Protein AF-A0A836WMT8-F1 (afdb_monomer_lite)

Structure (mmCIF, N/CA/C/O backbone):
data_AF-A0A836WMT8-F1
#
_entry.id   AF-A0A836WMT8-F1
#
loop_
_atom_site.group_PDB
_atom_site.id
_atom_site.type_symbol
_atom_site.label_atom_id
_atom_site.label_alt_id
_atom_site.label_comp_id
_atom_site.label_asym_id
_atom_site.label_entity_id
_atom_site.label_seq_id
_atom_site.pdbx_PDB_ins_code
_atom_site.Cartn_x
_atom_site.Cartn_y
_atom_site.Cartn_z
_atom_site.occupancy
_atom_site.B_iso_or_equiv
_atom_site.auth_seq_id
_atom_site.auth_comp_id
_atom_site.auth_asym_id
_atom_site.auth_atom_id
_atom_site.pdbx_PDB_model_num
ATOM 1 N N . MET A 1 1 ? -0.111 23.493 7.436 1.00 37.06 1 MET A N 1
ATOM 2 C CA . MET A 1 1 ? -0.762 22.392 6.678 1.00 37.06 1 MET A CA 1
ATOM 3 C C . MET A 1 1 ? -1.965 22.842 5.858 1.00 37.06 1 MET A C 1
ATOM 5 O O . MET A 1 1 ? -1.884 22.712 4.648 1.00 37.06 1 MET A O 1
ATOM 9 N N . ALA A 1 2 ? -3.031 23.404 6.447 1.00 31.42 2 ALA A N 1
ATOM 10 C CA . ALA A 1 2 ? -4.150 23.956 5.665 1.00 31.42 2 ALA A CA 1
ATOM 11 C C . ALA A 1 2 ? -3.690 25.044 4.673 1.00 31.42 2 ALA A C 1
ATOM 13 O O . ALA A 1 2 ? -4.109 25.018 3.530 1.00 31.42 2 ALA A O 1
ATOM 14 N N . ALA A 1 3 ? -2.727 25.893 5.060 1.00 29.42 3 ALA A N 1
ATOM 15 C CA . ALA A 1 3 ? -2.098 26.881 4.174 1.00 29.42 3 ALA A CA 1
ATOM 16 C C . ALA A 1 3 ? -1.191 26.282 3.073 1.00 29.42 3 ALA A C 1
ATOM 18 O O . ALA A 1 3 ? -1.035 26.889 2.026 1.00 29.42 3 ALA A O 1
ATOM 19 N N . VAL A 1 4 ? -0.621 25.083 3.269 1.00 37.94 4 VAL A N 1
ATOM 20 C CA . VAL A 1 4 ? 0.194 24.392 2.241 1.00 37.94 4 VAL A CA 1
ATOM 21 C C . VAL A 1 4 ? -0.711 23.678 1.234 1.00 37.94 4 VAL A C 1
ATOM 23 O O . VAL A 1 4 ? -0.417 23.653 0.048 1.00 37.94 4 VAL A O 1
ATOM 26 N N . ILE A 1 5 ? -1.843 23.141 1.698 1.00 38.12 5 ILE A N 1
ATOM 27 C CA . ILE A 1 5 ? -2.897 22.592 0.835 1.00 38.12 5 ILE A CA 1
ATOM 28 C C . ILE A 1 5 ? -3.632 23.729 0.098 1.00 38.12 5 ILE A C 1
ATOM 30 O O . ILE A 1 5 ? -3.942 23.579 -1.077 1.00 38.12 5 ILE A O 1
ATOM 34 N N . ALA A 1 6 ? -3.850 24.878 0.749 1.00 35.88 6 ALA A N 1
ATOM 35 C CA . ALA A 1 6 ? -4.471 26.058 0.144 1.00 35.88 6 ALA A CA 1
ATOM 36 C C . ALA A 1 6 ? -3.540 26.784 -0.846 1.00 35.88 6 ALA A C 1
ATOM 38 O O . ALA A 1 6 ? -3.982 27.134 -1.931 1.00 35.88 6 ALA A O 1
ATOM 39 N N . GLY A 1 7 ? -2.247 26.932 -0.535 1.00 34.03 7 GLY A N 1
ATOM 40 C CA . GLY A 1 7 ? -1.283 27.648 -1.385 1.00 34.03 7 GLY A CA 1
ATOM 41 C C . GLY A 1 7 ? -0.922 26.945 -2.701 1.00 34.03 7 GLY A C 1
ATOM 42 O O . GLY A 1 7 ? -0.377 27.572 -3.601 1.00 34.03 7 GLY A O 1
ATOM 43 N N . ILE A 1 8 ? -1.249 25.656 -2.859 1.00 43.84 8 ILE A N 1
ATOM 44 C CA . ILE A 1 8 ? -1.149 24.962 -4.158 1.00 43.84 8 ILE A CA 1
ATOM 45 C C . ILE A 1 8 ? -2.301 25.383 -5.091 1.00 43.84 8 ILE A C 1
ATOM 47 O O . ILE A 1 8 ? -2.139 25.358 -6.311 1.00 43.84 8 ILE A O 1
ATOM 51 N N . GLY A 1 9 ? -3.444 25.801 -4.532 1.00 44.69 9 GLY A N 1
ATOM 52 C CA . GLY A 1 9 ? -4.603 26.266 -5.297 1.00 44.69 9 GLY A CA 1
ATOM 53 C C . GLY A 1 9 ? -4.319 27.526 -6.116 1.00 44.69 9 GLY A C 1
ATOM 54 O O . GLY A 1 9 ? -4.795 27.622 -7.242 1.00 44.69 9 GLY A O 1
ATOM 55 N N . ASP A 1 10 ? -3.472 28.424 -5.608 1.00 48.34 10 ASP A N 1
ATOM 56 C CA . ASP A 1 10 ? -3.176 29.715 -6.249 1.00 48.34 10 ASP A CA 1
ATOM 57 C C . ASP A 1 10 ? -2.209 29.610 -7.446 1.00 48.34 10 ASP A C 1
ATOM 59 O O . ASP A 1 10 ? -2.086 30.543 -8.238 1.00 48.34 10 ASP A O 1
ATOM 63 N N . HIS A 1 11 ? -1.532 28.468 -7.616 1.00 53.12 11 HIS A N 1
ATOM 64 C CA . HIS A 1 11 ? -0.545 28.247 -8.685 1.00 53.12 11 HIS A CA 1
ATOM 65 C C . HIS A 1 11 ? -0.919 27.120 -9.660 1.00 53.12 11 HIS A C 1
ATOM 67 O O . HIS A 1 11 ? -0.249 26.929 -10.678 1.00 53.12 11 HIS A O 1
ATOM 73 N N . ALA A 1 12 ? -1.972 26.353 -9.372 1.00 58.66 12 ALA A N 1
ATOM 74 C CA . ALA A 1 12 ? -2.446 25.300 -10.258 1.00 58.66 12 ALA A CA 1
ATOM 75 C C . ALA A 1 12 ? -3.361 25.886 -11.340 1.00 58.66 12 ALA A C 1
ATOM 77 O O . ALA A 1 12 ? -4.301 26.619 -11.044 1.00 58.66 12 ALA A O 1
ATOM 78 N N . SER A 1 13 ? -3.128 25.533 -12.609 1.00 72.69 13 SER A N 1
ATOM 79 C CA . SER A 1 13 ? -4.038 25.973 -13.672 1.00 72.69 13 SER A CA 1
ATOM 80 C C . SER A 1 13 ? -5.471 25.476 -13.393 1.00 72.69 13 SER A C 1
ATOM 82 O O . SER A 1 13 ? -5.641 24.333 -12.947 1.00 72.69 13 SER A O 1
ATOM 84 N N . PRO A 1 14 ? -6.515 26.265 -13.708 1.00 73.31 14 PRO A N 1
ATOM 85 C CA . PRO A 1 14 ? -7.909 25.853 -13.517 1.00 73.31 14 PRO A CA 1
ATOM 86 C C . PRO A 1 14 ? -8.236 24.495 -14.160 1.00 73.31 14 PRO A C 1
ATOM 88 O O . PRO A 1 14 ? -9.007 23.706 -13.616 1.00 73.31 14 PRO A O 1
ATOM 91 N N . SER A 1 15 ? -7.583 24.177 -15.284 1.00 74.31 15 SER A N 1
ATOM 92 C CA . SER A 1 15 ? -7.721 22.892 -15.979 1.00 74.31 15 SER A CA 1
ATOM 93 C C . SER A 1 15 ? -7.219 21.692 -15.160 1.00 74.31 15 SER A C 1
ATOM 95 O O . SER A 1 15 ? -7.835 20.625 -15.179 1.00 74.31 15 SER A O 1
ATOM 97 N N . LEU A 1 16 ? -6.137 21.861 -14.390 1.00 73.88 16 LEU A N 1
ATOM 98 C CA . LEU A 1 16 ? -5.588 20.817 -13.523 1.00 73.88 16 LEU A CA 1
ATOM 99 C C . LEU A 1 16 ? -6.476 20.587 -12.300 1.00 73.88 16 LEU A C 1
ATOM 101 O O . LEU A 1 16 ? -6.709 19.436 -11.933 1.00 73.88 16 LEU A O 1
ATOM 105 N N . LEU A 1 17 ? -7.004 21.660 -11.706 1.00 75.94 17 LEU A N 1
ATOM 106 C CA . LEU A 1 17 ? -7.941 21.577 -10.584 1.00 75.94 17 LEU A CA 1
ATOM 107 C C . LEU A 1 17 ? -9.255 20.907 -11.003 1.00 75.94 17 LEU A C 1
ATOM 109 O O . LEU A 1 17 ? -9.726 19.999 -10.321 1.00 75.94 17 LEU A O 1
ATOM 113 N N . CYS A 1 18 ? -9.799 21.281 -12.165 1.00 78.56 18 CYS A N 1
ATOM 114 C CA . CYS A 1 18 ? -10.992 20.653 -12.730 1.00 78.56 18 CYS A CA 1
ATOM 115 C C . CYS A 1 18 ? -10.777 19.149 -12.966 1.00 78.56 18 CYS A C 1
ATOM 117 O O . CYS A 1 18 ? -11.556 18.325 -12.486 1.00 78.56 18 CYS A O 1
ATOM 119 N N . ARG A 1 19 ? -9.661 18.772 -13.607 1.00 80.94 19 ARG A N 1
ATOM 120 C CA . ARG A 1 19 ? -9.304 17.362 -13.811 1.00 80.94 19 ARG A CA 1
ATOM 121 C C . ARG A 1 19 ? -9.127 16.611 -12.489 1.00 80.94 19 ARG A C 1
ATOM 123 O O . ARG A 1 19 ? -9.528 15.456 -12.389 1.00 80.94 19 ARG A O 1
ATOM 130 N N . HIS A 1 20 ? -8.528 17.240 -11.480 1.00 79.81 20 HIS A N 1
ATOM 131 C CA . HIS A 1 20 ? -8.363 16.639 -10.159 1.00 79.81 20 HIS A CA 1
ATOM 132 C C . HIS A 1 20 ? -9.710 16.372 -9.481 1.00 79.81 20 HIS A C 1
ATOM 134 O O . HIS A 1 20 ? -9.934 15.268 -8.989 1.00 79.81 20 HIS A O 1
ATOM 140 N N . HIS A 1 21 ? -10.616 17.351 -9.495 1.00 81.50 21 HIS A N 1
ATOM 141 C CA . HIS A 1 21 ? -11.962 17.194 -8.946 1.00 81.50 21 HIS A CA 1
ATOM 142 C C . HIS A 1 21 ? -12.730 16.068 -9.636 1.00 81.50 21 HIS A C 1
ATOM 144 O O . HIS A 1 21 ? -13.356 15.264 -8.947 1.00 81.50 21 HIS A O 1
ATOM 150 N N . GLU A 1 22 ? -12.633 15.965 -10.963 1.00 84.00 22 GLU A N 1
ATOM 151 C CA . GLU A 1 22 ? -13.285 14.894 -11.719 1.00 84.00 22 GLU A CA 1
ATOM 152 C C . GLU A 1 22 ? -12.748 13.512 -11.327 1.00 84.00 22 GLU A C 1
ATOM 154 O O . GLU A 1 22 ? -13.520 12.603 -11.027 1.00 84.00 22 GLU A O 1
ATOM 159 N N . LEU A 1 23 ? -11.423 13.364 -11.217 1.00 82.75 23 LEU A N 1
ATOM 160 C CA . LEU A 1 23 ? -10.812 12.117 -10.748 1.00 82.75 23 LEU A CA 1
ATOM 161 C C . LEU A 1 23 ? -11.279 11.756 -9.335 1.00 82.75 23 LEU A C 1
ATOM 163 O O . LEU A 1 23 ? -11.684 10.624 -9.087 1.00 82.75 23 LEU A O 1
ATOM 167 N N . CYS A 1 24 ? -11.283 12.717 -8.411 1.00 84.69 24 CYS A N 1
ATOM 168 C CA . CYS A 1 24 ? -11.744 12.478 -7.049 1.00 84.69 24 CYS A CA 1
ATOM 169 C C . CYS A 1 24 ? -13.239 12.122 -6.984 1.00 84.69 24 CYS A C 1
ATOM 171 O O . CYS A 1 24 ? -13.638 11.302 -6.150 1.00 84.69 24 CYS A O 1
ATOM 173 N N . ARG A 1 25 ? -14.064 12.719 -7.853 1.00 86.81 25 ARG A N 1
ATOM 174 C CA . ARG A 1 25 ? -15.490 12.404 -7.983 1.00 86.81 25 ARG A CA 1
ATOM 175 C C . ARG A 1 25 ? -15.689 10.983 -8.494 1.00 86.81 25 ARG A C 1
ATOM 177 O O . ARG A 1 25 ? -16.442 10.229 -7.881 1.00 86.81 25 ARG A O 1
ATOM 184 N N . GLN A 1 26 ? -14.974 10.595 -9.545 1.00 85.25 26 GLN A N 1
ATOM 185 C CA . GLN A 1 26 ? -15.042 9.240 -10.079 1.00 85.25 26 GLN A CA 1
ATOM 186 C C . GLN A 1 26 ? -14.579 8.208 -9.043 1.00 85.25 26 GLN A C 1
ATOM 188 O O . GLN A 1 26 ? -15.278 7.224 -8.808 1.00 85.25 26 GLN A O 1
ATOM 193 N N . SER A 1 27 ? -13.462 8.459 -8.352 1.00 85.56 27 SER A N 1
ATOM 194 C CA . SER A 1 27 ? -12.982 7.564 -7.295 1.00 85.56 27 SER A CA 1
ATOM 195 C C . SER A 1 27 ? -13.976 7.439 -6.139 1.00 85.56 27 SER A C 1
ATOM 197 O O . SER A 1 27 ? -14.105 6.359 -5.575 1.00 85.56 27 SER A O 1
ATOM 199 N N . LEU A 1 28 ? -14.693 8.515 -5.777 1.00 88.94 28 LEU A N 1
ATOM 200 C CA . LEU A 1 28 ? -15.781 8.444 -4.794 1.00 88.94 28 LEU A CA 1
ATOM 201 C C . LEU A 1 28 ? -16.902 7.518 -5.275 1.00 88.94 28 LEU A C 1
ATOM 203 O O . LEU A 1 28 ? -17.308 6.631 -4.536 1.00 88.94 28 LEU A O 1
ATOM 207 N N . ILE A 1 29 ? -17.403 7.725 -6.495 1.00 89.38 29 ILE A N 1
ATOM 208 C CA . ILE A 1 29 ? -18.503 6.928 -7.060 1.00 89.38 29 ILE A CA 1
ATOM 209 C C . ILE A 1 29 ? -18.128 5.443 -7.075 1.00 89.38 29 ILE A C 1
ATOM 211 O O . ILE A 1 29 ? -18.896 4.612 -6.595 1.00 89.38 29 ILE A O 1
ATOM 215 N N . ASN A 1 30 ? -16.925 5.129 -7.554 1.00 89.19 30 ASN A N 1
ATOM 216 C CA . ASN A 1 30 ? -16.426 3.760 -7.644 1.00 89.19 30 ASN A CA 1
ATOM 217 C C . ASN A 1 30 ? -16.305 3.109 -6.259 1.00 89.19 30 ASN A C 1
ATOM 219 O O . ASN A 1 30 ? -16.765 1.990 -6.053 1.00 89.19 30 ASN A O 1
ATOM 223 N N . GLU A 1 31 ? -15.726 3.819 -5.288 1.00 91.00 31 GLU A N 1
ATOM 224 C CA . GLU A 1 31 ? -15.566 3.324 -3.919 1.00 91.00 31 GLU A CA 1
ATOM 225 C C . GLU A 1 31 ? -16.913 3.075 -3.231 1.00 91.00 31 GLU A C 1
ATOM 227 O O . GLU A 1 31 ? -17.101 2.022 -2.623 1.00 91.00 31 GLU A O 1
ATOM 232 N N . ARG A 1 32 ? -17.881 3.989 -3.384 1.00 92.00 32 ARG A N 1
ATOM 233 C CA . ARG A 1 32 ? -19.244 3.809 -2.857 1.00 92.00 32 ARG A CA 1
ATOM 234 C C . ARG A 1 32 ? -19.935 2.602 -3.484 1.00 92.00 32 ARG A C 1
ATOM 236 O O . ARG A 1 32 ? -20.536 1.815 -2.758 1.00 92.00 32 ARG A O 1
ATOM 243 N N . ALA A 1 33 ? -19.835 2.451 -4.805 1.00 92.25 33 ALA A N 1
ATOM 244 C CA . ALA A 1 33 ? -20.429 1.328 -5.520 1.00 92.25 33 ALA A CA 1
ATOM 245 C C . ALA A 1 33 ? -19.867 -0.004 -5.009 1.00 92.25 33 ALA A C 1
ATOM 247 O O . ALA A 1 33 ? -20.636 -0.885 -4.635 1.00 92.25 33 ALA A O 1
ATOM 248 N N . VAL A 1 34 ? -18.539 -0.124 -4.894 1.00 93.94 34 VAL A N 1
ATOM 249 C CA . VAL A 1 34 ? -17.899 -1.345 -4.383 1.00 93.94 34 VAL A CA 1
ATOM 250 C C . VAL A 1 34 ? -18.306 -1.627 -2.937 1.00 93.94 34 VAL A C 1
ATOM 252 O O . VAL A 1 34 ? -18.662 -2.757 -2.624 1.00 93.94 34 VAL A O 1
ATOM 255 N N . ILE A 1 35 ? -18.312 -0.629 -2.050 1.00 94.31 35 ILE A N 1
ATOM 256 C CA . ILE A 1 35 ? -18.746 -0.847 -0.661 1.00 94.31 35 ILE A CA 1
ATOM 257 C C . ILE A 1 35 ? -20.214 -1.302 -0.612 1.00 94.31 35 ILE A C 1
ATOM 259 O O . ILE A 1 35 ? -20.538 -2.237 0.120 1.00 94.31 35 ILE A O 1
ATOM 263 N N . GLY A 1 36 ? -21.080 -0.695 -1.429 1.00 94.38 36 GLY A N 1
ATOM 264 C CA . GLY A 1 36 ? -22.483 -1.083 -1.561 1.00 94.38 36 GLY A CA 1
ATOM 265 C C . GLY A 1 36 ? -22.665 -2.534 -2.013 1.00 94.38 36 GLY A C 1
ATOM 266 O O . GLY A 1 36 ? -23.487 -3.240 -1.435 1.00 94.38 36 GLY A O 1
ATOM 267 N N . LEU A 1 37 ? -21.859 -3.009 -2.972 1.00 95.25 37 LEU A N 1
ATOM 268 C CA . LEU A 1 37 ? -21.878 -4.409 -3.421 1.00 95.25 37 LEU A CA 1
ATOM 269 C C . LEU A 1 37 ? -21.597 -5.381 -2.269 1.00 95.25 37 LEU A C 1
ATOM 271 O O . LEU A 1 37 ? -22.315 -6.362 -2.083 1.00 95.25 37 LEU A O 1
ATOM 275 N N . PHE A 1 38 ? -20.572 -5.100 -1.464 1.00 96.62 38 PHE A N 1
ATOM 276 C CA . PHE A 1 38 ? -20.224 -5.945 -0.320 1.00 96.62 38 PHE A CA 1
ATOM 277 C C . PHE A 1 38 ? -21.295 -5.911 0.772 1.00 96.62 38 PHE A C 1
ATOM 279 O O . PHE A 1 38 ? -21.609 -6.954 1.348 1.00 96.62 38 PHE A O 1
ATOM 286 N N . ALA A 1 39 ? -21.875 -4.737 1.032 1.00 94.81 39 ALA A N 1
ATOM 287 C CA . ALA A 1 39 ? -22.963 -4.586 1.990 1.00 94.81 39 ALA A CA 1
ATOM 288 C C . ALA A 1 39 ? -24.203 -5.396 1.571 1.00 94.81 39 ALA A C 1
ATOM 290 O O . ALA A 1 39 ? -24.747 -6.137 2.387 1.00 94.81 39 ALA A O 1
ATOM 291 N N . GLN A 1 40 ? -24.603 -5.325 0.296 1.00 95.31 40 GLN A N 1
ATOM 292 C CA . GLN A 1 40 ? -25.728 -6.095 -0.254 1.00 95.31 40 GLN A CA 1
ATOM 293 C C . GLN A 1 40 ? -25.492 -7.608 -0.187 1.00 95.31 40 GLN A C 1
ATOM 295 O O . GLN A 1 40 ? -26.413 -8.365 0.105 1.00 95.31 40 GLN A O 1
ATOM 300 N N . ALA A 1 41 ? -24.251 -8.049 -0.402 1.00 96.50 41 ALA A N 1
ATOM 301 C CA . ALA A 1 41 ? -23.861 -9.451 -0.285 1.00 96.50 41 ALA A CA 1
ATOM 302 C C . ALA A 1 41 ? -23.689 -9.930 1.173 1.00 96.50 41 ALA A C 1
ATOM 304 O O . ALA A 1 41 ? -23.366 -11.096 1.401 1.00 96.50 41 ALA A O 1
ATOM 305 N N . GLY A 1 42 ? -23.852 -9.048 2.167 1.00 95.75 42 GLY A N 1
ATOM 306 C CA . GLY A 1 42 ? -23.642 -9.371 3.580 1.00 95.75 42 GLY A CA 1
ATOM 307 C C . GLY A 1 42 ? -22.187 -9.702 3.931 1.00 95.75 42 GLY A C 1
ATOM 308 O O . GLY A 1 42 ? -21.933 -10.360 4.940 1.00 95.75 42 GLY A O 1
ATOM 309 N N . ILE A 1 43 ? -21.219 -9.273 3.112 1.00 97.06 43 ILE A N 1
ATOM 310 C CA . ILE A 1 43 ? -19.798 -9.551 3.326 1.00 97.06 43 ILE A CA 1
ATOM 311 C C . ILE A 1 43 ? -19.184 -8.413 4.151 1.00 97.06 43 ILE A C 1
ATOM 313 O O . ILE A 1 43 ? -19.067 -7.288 3.659 1.00 97.06 43 ILE A O 1
ATOM 317 N N . PRO A 1 44 ? -18.725 -8.673 5.389 1.00 95.50 44 PRO A N 1
ATOM 318 C CA . PRO A 1 44 ? -18.104 -7.640 6.204 1.00 95.50 44 PRO A CA 1
ATOM 319 C C . PRO A 1 44 ? -16.767 -7.193 5.599 1.00 95.50 44 PRO A C 1
ATOM 321 O O . PRO A 1 44 ? -15.919 -8.018 5.247 1.00 95.50 44 PRO A O 1
ATOM 324 N N . LEU A 1 45 ? -16.540 -5.878 5.562 1.00 96.25 45 LEU A N 1
ATOM 325 C CA . LEU A 1 45 ? -15.271 -5.270 5.153 1.00 96.25 45 LEU A CA 1
ATOM 326 C C . LEU A 1 45 ? -14.809 -4.188 6.135 1.00 96.25 45 LEU A C 1
ATOM 328 O O . LEU A 1 45 ? -15.622 -3.559 6.814 1.00 96.25 45 LEU A O 1
ATOM 332 N N . ILE A 1 46 ? -13.496 -3.962 6.174 1.00 95.94 46 ILE A N 1
ATOM 333 C CA . ILE A 1 46 ? -12.863 -2.753 6.701 1.00 95.94 46 ILE A CA 1
ATOM 334 C C . ILE A 1 46 ? -12.225 -2.009 5.531 1.00 95.94 46 ILE A C 1
ATOM 336 O O . ILE A 1 46 ? -11.356 -2.555 4.853 1.00 95.94 46 ILE A O 1
ATOM 340 N N . LEU A 1 47 ? -12.589 -0.747 5.338 1.00 94.00 47 LEU A N 1
ATOM 341 C CA . LEU A 1 47 ? -11.875 0.156 4.444 1.00 94.00 47 LEU A CA 1
ATOM 342 C C . LEU A 1 47 ? -10.570 0.592 5.130 1.00 94.00 47 LEU A C 1
ATOM 344 O O . LEU A 1 47 ? -10.593 1.252 6.174 1.00 94.00 47 LEU A O 1
ATOM 348 N N . LEU A 1 48 ? -9.425 0.169 4.585 1.00 91.81 48 LEU A N 1
ATOM 349 C CA . LEU A 1 48 ? -8.108 0.399 5.199 1.00 91.81 48 LEU A CA 1
ATOM 350 C C . LEU A 1 48 ? -7.612 1.826 4.971 1.00 91.81 48 LEU A C 1
ATOM 352 O O . LEU A 1 48 ? -7.055 2.453 5.873 1.00 91.81 48 LEU A O 1
ATOM 356 N N . ARG A 1 49 ? -7.799 2.318 3.745 1.00 83.75 49 ARG A N 1
ATOM 357 C CA . ARG A 1 49 ? -7.520 3.682 3.299 1.00 83.75 49 ARG A CA 1
ATOM 358 C C . ARG A 1 49 ? -8.527 3.999 2.208 1.00 83.75 49 ARG A C 1
ATOM 360 O O . ARG A 1 49 ? -8.715 3.191 1.308 1.00 83.75 49 ARG A O 1
ATOM 367 N N . GLY A 1 50 ? -9.172 5.154 2.284 1.00 81.25 50 GLY A N 1
ATOM 368 C CA . GLY A 1 50 ? -10.257 5.435 1.354 1.00 81.25 50 GLY A CA 1
ATOM 369 C C . GLY A 1 50 ? -11.041 6.687 1.694 1.00 81.25 50 GLY A C 1
ATOM 370 O O . GLY A 1 50 ? -10.478 7.660 2.206 1.00 81.25 50 GLY A O 1
ATOM 371 N N . LEU A 1 51 ? -12.340 6.650 1.420 1.00 86.56 51 LEU A N 1
ATOM 372 C CA . LEU A 1 51 ? -13.291 7.733 1.662 1.00 86.56 51 LEU A CA 1
ATOM 373 C C . LEU A 1 51 ? -13.161 8.357 3.051 1.00 86.56 51 LEU A C 1
ATOM 375 O O . LEU A 1 51 ? -13.114 9.580 3.182 1.00 86.56 51 LEU A O 1
ATOM 379 N N . GLU A 1 52 ? -13.049 7.521 4.082 1.00 88.12 52 GLU A N 1
ATOM 380 C CA . GLU A 1 52 ? -12.926 7.973 5.467 1.00 88.12 52 GLU A CA 1
ATOM 381 C C . GLU A 1 52 ? -11.719 8.886 5.685 1.00 88.12 52 GLU A C 1
ATOM 383 O O . GLU A 1 52 ? -11.849 9.914 6.350 1.00 88.12 52 GLU A O 1
ATOM 388 N N . VAL A 1 53 ? -10.579 8.564 5.071 1.00 88.94 53 VAL A N 1
ATOM 389 C CA . VAL A 1 53 ? -9.347 9.349 5.198 1.00 88.94 53 VAL A CA 1
ATOM 390 C C . VAL A 1 53 ? -9.582 10.713 4.567 1.00 88.94 53 VAL A C 1
ATOM 392 O O . VAL A 1 53 ? -9.264 11.744 5.154 1.00 88.94 53 VAL A O 1
ATOM 395 N N . SER A 1 54 ? -10.206 10.734 3.390 1.00 88.31 54 SER A N 1
ATOM 396 C CA . SER A 1 54 ? -10.530 11.974 2.686 1.00 88.31 54 SER A CA 1
ATOM 397 C C . SER A 1 54 ? -11.490 12.852 3.504 1.00 88.31 54 SER A C 1
ATOM 399 O O . SER A 1 54 ? -11.208 14.022 3.759 1.00 88.31 54 SER A O 1
ATOM 401 N N . VAL A 1 55 ? -12.592 12.289 3.998 1.00 88.94 55 VAL A N 1
ATOM 402 C CA . VAL A 1 55 ? -13.597 13.037 4.766 1.00 88.94 55 VAL A CA 1
ATOM 403 C C . VAL A 1 55 ? -13.040 13.508 6.108 1.00 88.94 55 VAL A C 1
ATOM 405 O O . VAL A 1 55 ? -13.133 14.690 6.425 1.00 88.94 55 VAL A O 1
ATOM 408 N N . ARG A 1 56 ? -12.427 12.618 6.896 1.00 87.75 56 ARG A N 1
ATOM 409 C CA . ARG A 1 56 ? -12.048 12.933 8.279 1.00 87.75 56 ARG A CA 1
ATOM 410 C C . ARG A 1 56 ? -10.706 13.654 8.405 1.00 87.75 56 ARG A C 1
ATOM 412 O O . ARG A 1 56 ? -10.566 14.496 9.289 1.00 87.75 56 ARG A O 1
ATOM 419 N N . LEU A 1 57 ? -9.718 13.343 7.559 1.00 88.62 57 LEU A N 1
ATOM 420 C CA . LEU A 1 57 ? -8.400 13.989 7.628 1.00 88.62 57 LEU A CA 1
ATOM 421 C C . LEU A 1 57 ? -8.347 15.277 6.800 1.00 88.62 57 LEU A C 1
ATOM 423 O O . LEU A 1 57 ? -7.852 16.304 7.282 1.00 88.62 57 LEU A O 1
ATOM 427 N N . TYR A 1 58 ? -8.872 15.235 5.572 1.00 88.12 58 TYR A N 1
ATOM 428 C CA . TYR A 1 58 ? -8.813 16.371 4.646 1.00 88.12 58 TYR A CA 1
ATOM 429 C C . TYR A 1 58 ? -10.019 17.306 4.782 1.00 88.12 58 TYR A C 1
ATOM 431 O O . TYR A 1 58 ? -9.895 18.482 4.458 1.00 88.12 58 TYR A O 1
ATOM 439 N N . GLY A 1 59 ? -11.140 16.833 5.336 1.00 86.62 59 GLY A N 1
ATOM 440 C CA . GLY A 1 59 ? -12.355 17.630 5.527 1.00 86.62 59 GLY A CA 1
ATOM 441 C C . GLY A 1 59 ? -13.331 17.565 4.350 1.00 86.62 59 GLY A C 1
ATOM 442 O O . GLY A 1 59 ? -14.254 18.368 4.288 1.00 86.62 59 GLY A O 1
ATOM 443 N N . GLY A 1 60 ? -13.136 16.633 3.408 1.00 87.38 60 GLY A N 1
ATOM 444 C CA . GLY A 1 60 ? -14.027 16.476 2.260 1.00 87.38 60 GLY A CA 1
ATOM 445 C C . GLY A 1 60 ? -13.684 15.288 1.350 1.00 87.38 60 GLY A C 1
ATOM 446 O O . GLY A 1 60 ? -12.524 14.868 1.263 1.00 87.38 60 GLY A O 1
ATOM 447 N N . PRO A 1 61 ? -14.671 14.739 0.620 1.00 86.25 61 PRO A N 1
ATOM 448 C CA . PRO A 1 61 ? -14.487 13.537 -0.199 1.00 86.25 61 PRO A CA 1
ATOM 449 C C . PRO A 1 61 ? -13.677 13.777 -1.487 1.00 86.25 61 PRO A C 1
ATOM 451 O O . PRO A 1 61 ? -13.197 12.814 -2.091 1.00 86.25 61 PRO A O 1
ATOM 454 N N . PHE A 1 62 ? -13.496 15.040 -1.895 1.00 85.12 62 PHE A N 1
ATOM 455 C CA . PHE A 1 62 ? -12.852 15.415 -3.162 1.00 85.12 62 PHE A CA 1
ATOM 456 C C . PHE A 1 62 ? -11.416 15.940 -3.026 1.00 85.12 62 PHE A C 1
ATOM 458 O O . PHE A 1 62 ? -10.788 16.269 -4.025 1.00 85.12 62 PHE A O 1
ATOM 465 N N . LEU A 1 63 ? -10.890 16.014 -1.801 1.00 81.31 63 LEU A N 1
ATOM 466 C CA . LEU A 1 63 ? -9.597 16.649 -1.509 1.00 81.31 63 LEU A CA 1
ATOM 467 C C . LEU A 1 63 ? -8.404 15.687 -1.572 1.00 81.31 63 LEU A C 1
ATOM 469 O O . LEU A 1 63 ? -7.253 16.113 -1.504 1.00 81.31 63 LEU A O 1
ATOM 473 N N . ARG A 1 64 ? -8.669 14.382 -1.669 1.00 83.00 64 ARG A N 1
ATOM 474 C CA . ARG A 1 64 ? -7.648 13.336 -1.718 1.00 83.00 64 ARG A CA 1
ATOM 475 C C . ARG A 1 64 ? -7.970 12.377 -2.853 1.00 83.00 64 ARG A C 1
ATOM 477 O O . ARG A 1 64 ? -8.940 11.624 -2.765 1.00 83.00 64 ARG A O 1
ATOM 484 N N . ASN A 1 65 ? -7.123 12.366 -3.880 1.00 77.88 65 ASN A N 1
ATOM 485 C CA . ASN A 1 65 ? -7.226 11.378 -4.950 1.00 77.88 65 ASN A CA 1
ATOM 486 C C . ASN A 1 65 ? -6.983 9.960 -4.398 1.00 77.88 65 ASN A C 1
ATOM 488 O O . ASN A 1 65 ? -6.107 9.750 -3.554 1.00 77.88 65 ASN A O 1
ATOM 492 N N . ARG A 1 66 ? -7.764 8.993 -4.881 1.00 79.06 66 ARG A N 1
ATOM 493 C CA . ARG A 1 66 ? -7.722 7.579 -4.497 1.00 79.06 66 ARG A CA 1
ATOM 494 C C . ARG A 1 66 ? -7.508 6.762 -5.770 1.00 79.06 66 ARG A C 1
ATOM 496 O O . ARG A 1 66 ? -8.385 6.747 -6.631 1.00 79.06 66 ARG A O 1
ATOM 503 N N . SER A 1 67 ? -6.330 6.153 -5.906 1.00 71.75 67 SER A N 1
ATOM 504 C CA . SER A 1 67 ? -5.961 5.324 -7.065 1.00 71.75 67 SER A CA 1
ATOM 505 C C . SER A 1 67 ? -6.588 3.932 -7.029 1.00 71.75 67 SER A C 1
ATOM 507 O O . SER A 1 67 ? -6.886 3.359 -8.071 1.00 71.75 67 SER A O 1
ATOM 509 N N . ASP A 1 68 ? -6.753 3.400 -5.828 1.00 85.88 68 ASP A N 1
ATOM 510 C CA . ASP A 1 68 ? -7.145 2.038 -5.506 1.00 85.88 68 ASP A CA 1
ATOM 511 C C . ASP A 1 68 ? -7.995 2.043 -4.229 1.00 85.88 68 ASP A C 1
ATOM 513 O O . ASP A 1 68 ? -7.866 2.930 -3.380 1.00 85.88 68 ASP A O 1
ATOM 517 N N . ILE A 1 69 ? -8.895 1.065 -4.124 1.00 91.94 69 ILE A N 1
ATOM 518 C CA . ILE A 1 69 ? -9.780 0.855 -2.980 1.00 91.94 69 ILE A CA 1
ATOM 519 C C . ILE A 1 69 ? -9.188 -0.287 -2.149 1.00 91.94 69 ILE A C 1
ATOM 521 O O . ILE A 1 69 ? -9.253 -1.449 -2.550 1.00 91.94 69 ILE A O 1
ATOM 525 N N . ASP A 1 70 ? -8.591 0.040 -1.002 1.00 93.31 70 ASP A N 1
ATOM 526 C CA . ASP A 1 70 ? -7.982 -0.939 -0.098 1.00 93.31 70 ASP A CA 1
ATOM 527 C C . ASP A 1 70 ? -9.036 -1.534 0.855 1.00 93.31 70 ASP A C 1
ATOM 529 O O . ASP A 1 70 ? -9.418 -0.905 1.851 1.00 93.31 70 ASP A O 1
ATOM 533 N N . LEU A 1 71 ? -9.477 -2.767 0.593 1.00 95.31 71 LEU A N 1
ATOM 534 C CA . LEU A 1 71 ? -10.499 -3.452 1.394 1.00 95.31 71 LEU A CA 1
ATOM 535 C C . LEU A 1 71 ? -9.900 -4.609 2.179 1.00 95.31 71 LEU A C 1
ATOM 537 O O . LEU A 1 71 ? -9.233 -5.457 1.606 1.00 95.31 71 LEU A O 1
ATOM 541 N N . LEU A 1 72 ? -10.190 -4.705 3.473 1.00 96.06 72 LEU A N 1
ATOM 542 C CA . LEU A 1 72 ? -9.868 -5.872 4.291 1.00 96.06 72 LEU A CA 1
ATOM 543 C C . LEU A 1 72 ? -11.135 -6.671 4.588 1.00 96.06 72 LEU A C 1
ATOM 545 O O . LEU A 1 72 ? -12.041 -6.163 5.240 1.00 96.06 72 LEU A O 1
ATOM 549 N N . VAL A 1 73 ? -11.159 -7.941 4.193 1.00 96.25 73 VAL A N 1
ATOM 550 C CA . VAL A 1 73 ? -12.212 -8.901 4.558 1.00 96.25 73 VAL A CA 1
ATOM 551 C C . VAL A 1 73 ? -11.698 -9.910 5.587 1.00 96.25 73 VAL A C 1
ATOM 553 O O . VAL A 1 73 ? -10.488 -10.168 5.656 1.00 96.25 73 VAL A O 1
ATOM 556 N N . PRO A 1 74 ? -12.570 -10.523 6.408 1.00 93.75 74 PRO A N 1
ATOM 557 C CA . PRO A 1 74 ? -12.152 -11.630 7.253 1.00 93.75 74 PRO A CA 1
ATOM 558 C C . PRO A 1 74 ? -11.615 -12.779 6.385 1.00 93.75 74 PRO A C 1
ATOM 560 O O . PRO A 1 74 ? -12.215 -13.081 5.352 1.00 93.75 74 PRO A O 1
ATOM 563 N N . PRO A 1 75 ? -10.552 -13.493 6.805 1.00 89.56 75 PRO A N 1
ATOM 564 C CA . PRO A 1 75 ? -9.978 -14.582 6.012 1.00 89.56 75 PRO A CA 1
ATOM 565 C C . PRO A 1 75 ? -10.992 -15.645 5.558 1.00 89.56 75 PRO A C 1
ATOM 567 O O . PRO A 1 75 ? -10.856 -16.185 4.463 1.00 89.56 75 PRO A O 1
ATOM 570 N N . GLY A 1 76 ? -12.019 -15.918 6.374 1.00 92.31 76 GLY A N 1
ATOM 571 C CA . GLY A 1 76 ? -13.097 -16.859 6.047 1.00 92.31 76 GLY A CA 1
ATOM 572 C C . GLY A 1 76 ? -14.028 -16.401 4.918 1.00 92.31 76 GLY A C 1
ATOM 573 O O . GLY A 1 76 ? -14.570 -17.243 4.216 1.00 92.31 76 GLY A O 1
ATOM 574 N N . HIS A 1 77 ? -14.151 -15.091 4.685 1.00 95.75 77 HIS A N 1
ATOM 575 C CA . HIS A 1 77 ? -14.986 -14.516 3.621 1.00 95.75 77 HIS A CA 1
ATOM 576 C C . HIS A 1 77 ? -14.207 -14.284 2.319 1.00 95.75 77 HIS A C 1
ATOM 578 O O . HIS A 1 77 ? -14.777 -13.810 1.342 1.00 95.75 77 HIS A O 1
ATOM 584 N N . ARG A 1 78 ? -12.907 -14.621 2.266 1.00 95.25 78 ARG A N 1
ATOM 585 C CA . ARG A 1 78 ? -12.057 -14.354 1.094 1.00 95.25 78 ARG A CA 1
ATOM 586 C C . ARG A 1 78 ? -12.675 -14.873 -0.204 1.00 95.25 78 ARG A C 1
ATOM 588 O O . ARG A 1 78 ? -12.740 -14.127 -1.168 1.00 95.25 78 ARG A O 1
ATOM 595 N N . ARG A 1 79 ? -13.094 -16.142 -0.238 1.00 95.00 79 ARG A N 1
ATOM 596 C CA . ARG A 1 79 ? -13.644 -16.760 -1.458 1.00 95.00 79 ARG A CA 1
ATOM 597 C C . ARG A 1 79 ? -14.933 -16.077 -1.910 1.00 95.00 79 ARG A C 1
ATOM 599 O O . ARG A 1 79 ? -15.051 -15.748 -3.078 1.00 95.00 79 ARG A O 1
ATOM 606 N N . GLN A 1 80 ? -15.833 -15.780 -0.973 1.00 96.81 80 GLN A N 1
ATOM 607 C CA . GLN A 1 80 ? -17.070 -15.045 -1.259 1.00 96.81 80 GLN A CA 1
ATOM 608 C C . GLN A 1 80 ? -16.779 -13.643 -1.809 1.00 96.81 80 GLN A C 1
ATOM 610 O O . GLN A 1 80 ? -17.386 -13.232 -2.786 1.00 96.81 80 GLN A O 1
ATOM 615 N N . ALA A 1 81 ? -15.809 -12.932 -1.228 1.00 97.38 81 ALA A N 1
ATOM 616 C CA . ALA A 1 81 ? -15.399 -11.614 -1.705 1.00 97.38 81 ALA A CA 1
ATOM 617 C C . ALA A 1 81 ? -14.781 -11.662 -3.113 1.00 97.38 81 ALA A C 1
ATOM 619 O O . ALA A 1 81 ? -15.041 -10.782 -3.927 1.00 97.38 81 ALA A O 1
ATOM 620 N N . VAL A 1 82 ? -13.972 -12.687 -3.408 1.00 96.38 82 VAL A N 1
ATOM 621 C CA . VAL A 1 82 ? -13.411 -12.901 -4.750 1.00 96.38 82 VAL A CA 1
ATOM 622 C C . VAL A 1 82 ? -14.525 -13.183 -5.755 1.00 96.38 82 VAL A C 1
ATOM 624 O O . VAL A 1 82 ? -14.579 -12.499 -6.771 1.00 96.38 82 VAL A O 1
ATOM 627 N N . ALA A 1 83 ? -15.426 -14.124 -5.460 1.00 95.88 83 ALA A N 1
ATOM 628 C CA . ALA A 1 83 ? -16.558 -14.449 -6.327 1.00 95.88 83 ALA A CA 1
ATOM 629 C C . ALA A 1 83 ? -17.431 -13.214 -6.603 1.00 95.88 83 ALA A C 1
ATOM 631 O O . ALA A 1 83 ? -17.681 -12.895 -7.762 1.00 95.88 83 ALA A O 1
ATOM 632 N N . LEU A 1 84 ? -17.769 -12.444 -5.561 1.00 97.38 84 LEU A N 1
ATOM 633 C CA . LEU A 1 84 ? -18.540 -11.207 -5.689 1.00 97.38 84 LEU A CA 1
ATOM 634 C C . LEU A 1 84 ? -17.877 -10.209 -6.650 1.00 97.38 84 LEU A C 1
ATOM 636 O O . LEU A 1 84 ? -18.549 -9.623 -7.496 1.00 97.38 84 LEU A O 1
ATOM 640 N N . LEU A 1 85 ? -16.561 -10.005 -6.536 1.00 96.31 85 LEU A N 1
ATOM 641 C CA . LEU A 1 85 ? -15.827 -9.117 -7.439 1.00 96.31 85 LEU A CA 1
ATOM 642 C C . LEU A 1 85 ? -15.854 -9.635 -8.886 1.00 96.31 85 LEU A C 1
ATOM 644 O O . LEU A 1 85 ? -16.111 -8.852 -9.800 1.00 96.31 85 LEU A O 1
ATOM 648 N N . LEU A 1 86 ? -15.634 -10.937 -9.096 1.00 94.44 86 LEU A N 1
ATOM 649 C CA . LEU A 1 86 ? -15.670 -11.557 -10.426 1.00 94.44 86 LEU A CA 1
ATOM 650 C C . LEU A 1 86 ? -17.049 -11.411 -11.091 1.00 94.44 86 LEU A C 1
ATOM 652 O O . LEU A 1 86 ? -17.134 -10.996 -12.246 1.00 94.44 86 LEU A O 1
ATOM 656 N N . GLU A 1 87 ? -18.121 -11.692 -10.348 1.00 95.44 87 GLU A N 1
ATOM 657 C CA . GLU A 1 87 ? -19.514 -11.572 -10.804 1.00 95.44 87 GLU A CA 1
ATOM 658 C C . GLU A 1 87 ? -19.892 -10.129 -11.168 1.00 95.44 87 GLU A C 1
ATOM 660 O O . GLU A 1 87 ? -20.710 -9.906 -12.057 1.00 95.44 87 GLU A O 1
ATOM 665 N N . ASN A 1 88 ? -19.251 -9.142 -10.536 1.00 94.75 88 ASN A N 1
ATOM 666 C CA . ASN A 1 88 ? -19.488 -7.716 -10.770 1.00 94.75 88 ASN A CA 1
ATOM 667 C C . ASN A 1 88 ? -18.468 -7.077 -11.730 1.00 94.75 88 ASN A C 1
ATOM 669 O O . ASN A 1 88 ? -18.251 -5.865 -11.705 1.00 94.75 88 ASN A O 1
ATOM 673 N N . GLY A 1 89 ? -17.838 -7.877 -12.595 1.00 92.62 89 GLY A N 1
ATOM 674 C CA . GLY A 1 89 ? -17.007 -7.365 -13.686 1.00 92.62 89 GLY A CA 1
ATOM 675 C C . GLY A 1 89 ? -15.637 -6.850 -13.247 1.00 92.62 89 GLY A C 1
ATOM 676 O O . GLY A 1 89 ? -15.051 -6.007 -13.930 1.00 92.62 89 GLY A O 1
ATOM 677 N N . PHE A 1 90 ? -15.105 -7.344 -12.129 1.00 93.12 90 PHE A N 1
ATOM 678 C CA . PHE A 1 90 ? -13.699 -7.175 -11.782 1.00 93.12 90 PHE A CA 1
ATOM 679 C C . PHE A 1 90 ? -12.897 -8.408 -12.183 1.00 93.12 90 PHE A C 1
ATOM 681 O O . PHE A 1 90 ? -13.329 -9.542 -12.004 1.00 93.12 90 PHE A O 1
ATOM 688 N N . VAL A 1 91 ? -11.684 -8.192 -12.679 1.00 91.69 91 VAL A N 1
ATOM 689 C CA . VAL A 1 91 ? -10.742 -9.257 -13.019 1.00 91.69 91 VAL A CA 1
ATOM 690 C C . VAL A 1 91 ? -9.496 -9.161 -12.145 1.00 91.69 91 VAL A C 1
ATOM 692 O O . VAL A 1 91 ? -8.999 -8.061 -11.895 1.00 91.69 91 VAL A O 1
ATOM 695 N N . PRO A 1 92 ? -8.953 -10.287 -11.663 1.00 90.62 92 PRO A N 1
ATOM 696 C CA . PRO A 1 92 ? -7.706 -10.274 -10.920 1.00 90.62 92 PRO A CA 1
ATOM 697 C C . PRO A 1 92 ? -6.561 -9.831 -11.827 1.00 90.62 92 PRO A C 1
ATOM 699 O O . PRO A 1 92 ? -6.430 -10.278 -12.973 1.00 90.62 92 PRO A O 1
ATOM 702 N N . ASP A 1 93 ? -5.678 -8.999 -11.281 1.00 84.44 93 ASP A N 1
ATOM 703 C CA . ASP A 1 93 ? -4.477 -8.566 -11.983 1.00 84.44 93 ASP A CA 1
ATOM 704 C C . ASP A 1 93 ? -3.654 -9.784 -12.443 1.00 84.44 93 ASP A C 1
ATOM 706 O O . ASP A 1 93 ? -3.649 -10.845 -11.806 1.00 84.44 93 ASP A O 1
ATOM 710 N N . TYR A 1 94 ? -2.962 -9.634 -13.572 1.00 77.50 94 TYR A N 1
ATOM 711 C CA . TYR A 1 94 ? -2.266 -10.685 -14.327 1.00 77.50 94 TYR A CA 1
ATOM 712 C C . TYR A 1 94 ? 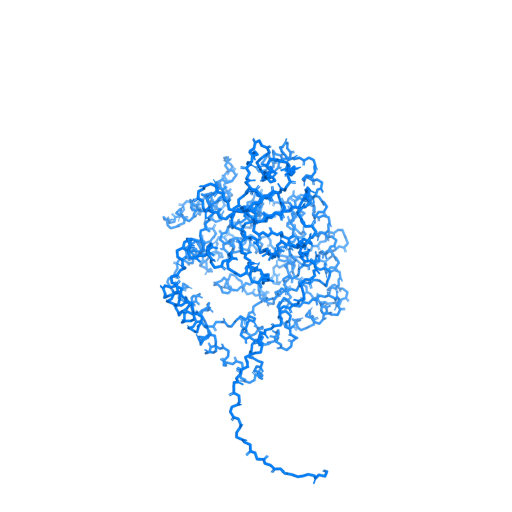-3.141 -11.795 -14.939 1.00 77.50 94 TYR A C 1
ATOM 714 O O . TYR A 1 94 ? -2.565 -12.727 -15.519 1.00 77.50 94 TYR A O 1
ATOM 722 N N . GLY A 1 95 ? -4.475 -11.695 -14.871 1.00 79.75 95 GLY A N 1
ATOM 723 C CA . GLY A 1 95 ? -5.410 -12.599 -15.553 1.00 79.75 95 GLY A CA 1
ATOM 724 C C . GLY A 1 95 ? -5.352 -14.041 -15.043 1.00 79.75 95 GLY A C 1
ATOM 725 O O . GLY A 1 95 ? -5.370 -14.981 -15.838 1.00 79.75 95 GLY A O 1
ATOM 726 N N . ILE A 1 96 ? -5.184 -14.216 -13.733 1.00 82.25 96 ILE A N 1
ATOM 727 C CA . ILE A 1 96 ? -5.195 -15.535 -13.084 1.00 82.25 96 ILE A CA 1
ATOM 728 C C . ILE A 1 96 ? -6.624 -15.984 -12.762 1.00 82.25 96 ILE A C 1
ATOM 730 O O . ILE A 1 96 ? -7.498 -15.150 -12.566 1.00 82.25 96 ILE A O 1
ATOM 734 N N . CYS A 1 97 ? -6.879 -17.291 -12.712 1.00 84.75 97 CYS A N 1
ATOM 735 C CA . CYS A 1 97 ? -8.197 -17.809 -12.333 1.00 84.75 97 CYS A CA 1
ATOM 736 C C . CYS A 1 97 ? -8.372 -17.881 -10.805 1.00 84.75 97 CYS A C 1
ATOM 738 O O . CYS A 1 97 ? -7.424 -17.669 -10.041 1.00 84.75 97 CYS A O 1
ATOM 740 N N . GLU A 1 98 ? -9.582 -18.205 -10.351 1.00 86.12 98 GLU A N 1
ATOM 741 C CA . GLU A 1 98 ? -9.908 -18.311 -8.925 1.00 86.12 98 GLU A CA 1
ATOM 742 C C . GLU A 1 98 ? -9.067 -19.378 -8.205 1.00 86.12 98 GLU A C 1
ATOM 744 O O . GLU A 1 98 ? -8.556 -19.142 -7.107 1.00 86.12 98 GLU A O 1
ATOM 749 N N . GLU A 1 99 ? -8.797 -20.520 -8.842 1.00 86.56 99 GLU A N 1
ATOM 750 C CA . GLU A 1 99 ? -7.954 -21.559 -8.243 1.00 86.56 99 GLU A CA 1
ATOM 751 C C . GLU A 1 99 ? -6.508 -21.082 -8.045 1.00 86.56 99 GLU A C 1
ATOM 753 O O . GLU A 1 99 ? -5.841 -21.455 -7.076 1.00 86.56 99 GLU A O 1
ATOM 758 N N . ASP A 1 100 ? -6.005 -20.248 -8.956 1.00 88.25 100 ASP A N 1
ATOM 759 C CA . ASP A 1 100 ? -4.678 -19.645 -8.841 1.00 88.25 100 ASP A CA 1
ATOM 760 C C . ASP A 1 100 ? -4.630 -18.615 -7.701 1.00 88.25 100 ASP A C 1
ATOM 762 O O . ASP A 1 100 ? -3.640 -18.568 -6.963 1.00 88.25 100 ASP A O 1
ATOM 766 N N . LEU A 1 101 ? -5.707 -17.851 -7.489 1.00 89.19 101 LEU A N 1
ATOM 767 C CA . LEU A 1 101 ? -5.852 -16.964 -6.329 1.00 89.19 101 LEU A CA 1
ATOM 768 C C . LEU A 1 101 ? -5.841 -17.749 -5.015 1.00 89.19 101 LEU A C 1
ATOM 770 O O . LEU A 1 101 ? -5.141 -17.376 -4.071 1.00 89.19 101 LEU A O 1
ATOM 774 N N . ASP A 1 102 ? -6.541 -18.878 -4.961 1.00 89.81 102 ASP A N 1
ATOM 775 C CA . ASP A 1 102 ? -6.564 -19.759 -3.796 1.00 89.81 102 ASP A CA 1
ATOM 776 C C . ASP A 1 102 ? -5.177 -20.323 -3.453 1.00 89.81 102 ASP A C 1
ATOM 778 O O . ASP A 1 102 ? -4.796 -20.402 -2.276 1.00 89.81 102 ASP A O 1
ATOM 782 N N . ARG A 1 103 ? -4.385 -20.680 -4.472 1.00 89.00 103 ARG A N 1
ATOM 783 C CA . ARG A 1 103 ? -2.976 -21.070 -4.301 1.00 89.00 103 ARG A CA 1
ATOM 784 C C . ARG A 1 103 ? -2.144 -19.893 -3.792 1.00 89.00 103 ARG A C 1
ATOM 786 O O . ARG A 1 103 ? -1.354 -20.063 -2.859 1.00 89.00 103 ARG A O 1
ATOM 793 N N . LEU A 1 104 ? -2.332 -18.703 -4.368 1.00 88.19 104 LEU A N 1
ATOM 794 C CA . LEU A 1 104 ? -1.590 -17.489 -4.019 1.00 88.19 104 LEU A CA 1
ATOM 795 C C . LEU A 1 104 ? -1.846 -17.057 -2.578 1.00 88.19 104 LEU A C 1
ATOM 797 O O . LEU A 1 104 ? -0.909 -16.671 -1.877 1.00 88.19 104 LEU A O 1
ATOM 801 N N . ALA A 1 105 ? -3.084 -17.190 -2.110 1.00 90.06 105 ALA A N 1
ATOM 802 C CA . ALA A 1 105 ? -3.510 -16.785 -0.778 1.00 90.06 105 ALA A CA 1
ATOM 803 C C . ALA A 1 105 ? -2.831 -17.558 0.367 1.00 90.06 105 ALA A C 1
ATOM 805 O O . ALA A 1 105 ? -2.838 -17.102 1.510 1.00 90.06 105 ALA A O 1
ATOM 806 N N . ARG A 1 106 ? -2.181 -18.696 0.078 1.00 87.44 106 ARG A N 1
ATOM 807 C CA . ARG A 1 106 ? -1.318 -19.405 1.045 1.00 87.44 106 ARG A CA 1
ATOM 808 C C . ARG A 1 106 ? -0.020 -18.650 1.338 1.00 87.44 106 ARG A C 1
ATOM 810 O O . ARG A 1 106 ? 0.576 -18.818 2.400 1.00 87.44 106 ARG A O 1
ATOM 817 N N . PHE A 1 107 ? 0.421 -17.825 0.395 1.00 87.31 107 PHE A N 1
ATOM 818 C CA . PHE A 1 107 ? 1.704 -17.130 0.426 1.00 87.31 107 PHE A CA 1
ATOM 819 C C . PHE A 1 107 ? 1.546 -15.617 0.587 1.00 87.31 107 PHE A C 1
ATOM 821 O O . PHE A 1 107 ? 2.409 -14.972 1.191 1.00 87.31 107 PHE A O 1
ATOM 828 N N . ARG A 1 108 ? 0.445 -15.068 0.065 1.00 88.44 108 ARG A N 1
ATOM 829 C CA . ARG A 1 108 ? 0.131 -13.639 0.045 1.00 88.44 108 ARG A CA 1
ATOM 830 C C . ARG A 1 108 ? -1.110 -13.296 0.860 1.00 88.44 108 ARG A C 1
ATOM 832 O O . ARG A 1 108 ? -1.905 -14.168 1.195 1.00 88.44 108 ARG A O 1
ATOM 839 N N . GLY A 1 109 ? -1.213 -12.028 1.229 1.00 89.81 109 GLY A N 1
ATOM 840 C CA . GLY A 1 109 ? -2.246 -11.438 2.073 1.00 89.81 109 GLY A CA 1
ATOM 841 C C . GLY A 1 109 ? -3.264 -10.570 1.339 1.00 89.81 109 GLY A C 1
ATOM 842 O O . GLY A 1 109 ? -4.271 -10.222 1.946 1.00 89.81 109 GLY A O 1
ATOM 843 N N . SER A 1 110 ? -3.005 -10.233 0.078 1.00 92.19 110 SER A N 1
ATOM 844 C CA . SER A 1 110 ? -3.903 -9.447 -0.762 1.00 92.19 110 SER A CA 1
ATOM 845 C C . SER A 1 110 ? -3.715 -9.766 -2.241 1.00 92.19 110 SER A C 1
ATOM 847 O O . SER A 1 110 ? -2.724 -10.409 -2.622 1.00 92.19 110 SER A O 1
ATOM 849 N N . HIS A 1 111 ? -4.664 -9.320 -3.061 1.00 92.81 111 HIS A N 1
ATOM 850 C CA . HIS A 1 111 ? -4.553 -9.320 -4.515 1.00 92.81 111 HIS A CA 1
ATOM 851 C C . HIS A 1 111 ? -5.336 -8.154 -5.123 1.00 92.81 111 HIS A C 1
ATOM 853 O O . HIS A 1 111 ? -6.424 -7.822 -4.656 1.00 92.81 111 HIS A O 1
ATOM 859 N N . LEU A 1 112 ? -4.786 -7.572 -6.190 1.00 92.12 112 LEU A N 1
ATOM 860 C CA . LEU A 1 112 ? -5.396 -6.463 -6.917 1.00 92.12 112 LEU A CA 1
ATOM 861 C C . LEU A 1 112 ? -6.417 -6.976 -7.936 1.00 92.12 112 LEU A C 1
ATOM 863 O O . LEU A 1 112 ? -6.119 -7.873 -8.725 1.00 92.12 112 LEU A O 1
ATOM 867 N N . PHE A 1 113 ? -7.587 -6.356 -7.959 1.00 93.50 113 PHE A N 1
ATOM 868 C CA . PHE A 1 113 ? -8.647 -6.570 -8.933 1.00 93.50 113 PHE A CA 1
ATOM 869 C C . PHE A 1 113 ? -8.889 -5.277 -9.702 1.00 93.50 113 PHE A C 1
ATOM 871 O O . PHE A 1 113 ? -8.889 -4.198 -9.117 1.00 93.50 113 PHE A O 1
ATOM 878 N N . ILE A 1 114 ? -9.086 -5.375 -11.009 1.00 90.81 114 ILE A N 1
ATOM 879 C CA . ILE A 1 114 ? -9.286 -4.235 -11.905 1.00 90.81 114 ILE A CA 1
ATOM 880 C C . ILE A 1 114 ? -10.642 -4.423 -12.578 1.00 90.81 114 ILE A C 1
ATOM 882 O O . ILE A 1 114 ? -10.941 -5.518 -13.047 1.00 90.81 114 ILE A O 1
ATOM 886 N N . SER A 1 115 ? -11.479 -3.391 -12.610 1.00 88.81 115 SER A N 1
ATOM 887 C CA . SER A 1 115 ? -12.747 -3.450 -13.342 1.00 88.81 115 SER A CA 1
ATOM 888 C C . SER A 1 115 ? -12.499 -3.631 -14.842 1.00 88.81 115 SER A C 1
ATOM 890 O O . SER A 1 115 ? -11.488 -3.172 -15.375 1.00 88.81 115 SER A O 1
ATOM 892 N N . LEU A 1 116 ? -13.421 -4.283 -15.552 1.00 84.50 116 LEU A N 1
ATOM 893 C CA . LEU A 1 116 ? -13.292 -4.532 -16.996 1.00 84.50 116 LEU A CA 1
ATOM 894 C C . LEU A 1 116 ? -13.130 -3.247 -17.827 1.00 84.50 116 LEU A C 1
ATOM 896 O O . LEU A 1 116 ? -12.475 -3.264 -18.866 1.00 84.50 116 LEU A O 1
ATOM 900 N N . ASP A 1 117 ? -13.685 -2.128 -17.362 1.00 79.75 117 ASP A N 1
ATOM 901 C CA . ASP A 1 117 ? -13.533 -0.809 -17.985 1.00 79.75 117 ASP A CA 1
ATOM 902 C C . ASP A 1 117 ? -12.214 -0.094 -17.618 1.00 79.75 117 ASP A C 1
ATOM 904 O O . ASP A 1 117 ? -11.941 1.001 -18.114 1.00 79.75 117 ASP A O 1
ATOM 908 N N . GLY A 1 118 ? -11.400 -0.689 -16.738 1.00 80.31 118 GLY A N 1
ATOM 909 C CA . GLY A 1 118 ? -10.127 -0.156 -16.256 1.00 80.31 118 GLY A CA 1
ATOM 910 C C . GLY A 1 118 ? -10.241 1.076 -15.354 1.00 80.31 118 GLY A C 1
ATOM 911 O O . GLY A 1 118 ? -9.221 1.690 -15.041 1.00 80.31 118 GLY A O 1
ATOM 912 N N . ARG A 1 119 ? -11.455 1.473 -14.950 1.00 78.06 119 ARG A N 1
ATOM 913 C CA . ARG A 1 119 ? -11.696 2.713 -14.191 1.00 78.06 119 ARG A CA 1
ATOM 914 C C . ARG A 1 119 ? -11.572 2.545 -12.681 1.00 78.06 119 ARG A C 1
ATOM 916 O O . ARG A 1 119 ? -11.428 3.544 -11.978 1.00 78.06 119 ARG A O 1
ATOM 923 N N . SER A 1 120 ? -11.639 1.314 -12.183 1.00 85.81 120 SER A N 1
ATOM 924 C CA . SER A 1 120 ? -11.601 0.998 -10.756 1.00 85.81 120 SER A CA 1
ATOM 925 C C . SER A 1 120 ? -10.582 -0.088 -10.467 1.00 85.81 120 SER A C 1
ATOM 927 O O . SER A 1 120 ? -10.481 -1.077 -11.192 1.00 85.81 120 SER A O 1
ATOM 929 N N . ALA A 1 121 ? -9.865 0.074 -9.361 1.00 91.31 121 ALA A N 1
ATOM 930 C CA . ALA A 1 121 ? -8.957 -0.931 -8.842 1.00 91.31 121 ALA A CA 1
ATOM 931 C C . ALA A 1 121 ? -9.281 -1.196 -7.368 1.00 91.31 121 ALA A C 1
ATOM 933 O O . ALA A 1 121 ? -9.383 -0.261 -6.576 1.00 91.31 121 ALA A O 1
ATOM 934 N N . VAL A 1 122 ? -9.454 -2.463 -7.007 1.00 95.06 122 VAL A N 1
ATOM 935 C CA . VAL A 1 122 ? -9.732 -2.928 -5.644 1.00 95.06 122 VAL A CA 1
ATOM 936 C C . VAL A 1 122 ? -8.557 -3.786 -5.196 1.00 95.06 122 VAL A C 1
ATOM 938 O O . VAL A 1 122 ? -8.345 -4.869 -5.736 1.00 95.06 122 VAL A O 1
ATOM 941 N N . ASP A 1 123 ? -7.779 -3.321 -4.220 1.00 93.88 123 ASP A N 1
ATOM 942 C CA . ASP A 1 123 ? -6.791 -4.170 -3.548 1.00 93.88 123 ASP A CA 1
ATOM 943 C C . ASP A 1 123 ? -7.519 -4.913 -2.424 1.00 93.88 123 ASP A C 1
ATOM 945 O O . ASP A 1 123 ? -7.849 -4.336 -1.385 1.00 93.88 123 ASP A O 1
ATOM 949 N N . LEU A 1 124 ? -7.857 -6.181 -2.672 1.00 96.06 124 LEU A N 1
ATOM 950 C CA . LEU A 1 124 ? -8.589 -7.018 -1.727 1.00 96.06 124 LEU A CA 1
ATOM 951 C C . LEU A 1 124 ? -7.601 -7.714 -0.792 1.00 96.06 124 LEU A C 1
ATOM 953 O O . LEU A 1 124 ? -6.873 -8.625 -1.187 1.00 96.06 124 LEU A O 1
ATOM 957 N N . HIS A 1 125 ? -7.625 -7.328 0.477 1.00 94.62 125 HIS A N 1
ATOM 958 C CA . HIS A 1 125 ? -6.818 -7.872 1.560 1.00 94.62 125 HIS A CA 1
ATOM 959 C C . HIS A 1 125 ? -7.616 -8.899 2.369 1.00 94.62 125 HIS A C 1
ATOM 961 O O . HIS A 1 125 ? -8.736 -8.655 2.805 1.00 94.62 125 HIS A O 1
ATOM 967 N N . TRP A 1 126 ? -6.997 -10.037 2.664 1.00 92.81 126 TRP A N 1
ATOM 968 C CA . TRP A 1 126 ? -7.415 -10.971 3.723 1.00 92.81 126 TRP A CA 1
ATOM 969 C C . TRP A 1 126 ? -6.407 -11.007 4.880 1.00 92.81 126 TRP A C 1
ATOM 971 O O . TRP A 1 126 ? -6.606 -11.708 5.872 1.00 92.81 126 TRP A O 1
ATOM 981 N N . ARG A 1 127 ? -5.303 -10.261 4.764 1.00 90.62 127 ARG A N 1
ATOM 982 C CA . ARG A 1 127 ? -4.350 -9.965 5.839 1.00 90.62 127 ARG A CA 1
ATOM 983 C C . ARG A 1 127 ? -3.990 -8.489 5.775 1.00 90.62 127 ARG A C 1
ATOM 985 O O . ARG A 1 127 ? -3.619 -8.000 4.719 1.00 90.62 127 ARG A O 1
ATOM 992 N N . ALA A 1 128 ? -4.023 -7.801 6.912 1.00 84.19 128 ALA A N 1
ATOM 993 C CA . ALA A 1 128 ? -3.884 -6.340 6.960 1.00 84.19 128 ALA A CA 1
ATOM 994 C C . ALA A 1 128 ? -2.483 -5.820 6.590 1.00 84.19 128 ALA A C 1
ATOM 996 O O . ALA A 1 128 ? -2.307 -4.642 6.284 1.00 84.19 128 ALA A O 1
ATOM 997 N N . ALA A 1 129 ? -1.468 -6.685 6.659 1.00 82.25 129 ALA A N 1
ATOM 998 C CA . ALA A 1 129 ? -0.144 -6.392 6.135 1.00 82.25 129 ALA A CA 1
ATOM 999 C C . ALA A 1 129 ? 0.622 -7.647 5.718 1.00 82.25 129 ALA A C 1
ATOM 1001 O O . ALA A 1 129 ? 0.493 -8.751 6.272 1.00 82.25 129 ALA A O 1
ATOM 1002 N N . GLU A 1 130 ? 1.532 -7.419 4.781 1.00 82.06 130 GLU A N 1
ATOM 1003 C CA . GLU A 1 130 ? 2.503 -8.405 4.346 1.00 82.06 130 GLU A CA 1
ATOM 1004 C C . GLU A 1 130 ? 3.797 -8.356 5.149 1.00 82.06 130 GLU A C 1
ATOM 1006 O O . GLU A 1 130 ? 4.034 -7.477 5.983 1.00 82.06 130 GLU A O 1
ATOM 1011 N N . GLN A 1 131 ? 4.658 -9.350 4.934 1.00 78.25 131 GLN A N 1
ATOM 1012 C CA . GLN A 1 131 ? 6.005 -9.285 5.479 1.00 78.25 131 GLN A CA 1
ATOM 1013 C C . GLN A 1 131 ? 6.746 -8.071 4.909 1.00 78.25 131 GLN A C 1
ATOM 1015 O O . GLN A 1 131 ? 6.665 -7.809 3.710 1.00 78.25 131 GLN A O 1
ATOM 1020 N N . PRO A 1 132 ? 7.500 -7.342 5.744 1.00 75.31 132 PRO A N 1
ATOM 1021 C CA . PRO A 1 132 ? 7.902 -7.657 7.121 1.00 75.31 132 PRO A CA 1
ATOM 1022 C C . PRO A 1 132 ? 7.017 -7.034 8.215 1.00 75.31 132 PRO A C 1
ATOM 1024 O O . PRO A 1 132 ? 7.380 -7.067 9.400 1.00 75.31 132 PRO A O 1
ATOM 1027 N N . TRP A 1 133 ? 5.891 -6.438 7.827 1.00 76.44 133 TRP A N 1
ATOM 1028 C CA . TRP A 1 133 ? 5.037 -5.606 8.672 1.00 76.44 133 TRP A CA 1
ATOM 1029 C C . TRP A 1 133 ? 3.885 -6.366 9.325 1.00 76.44 133 TRP A C 1
ATOM 1031 O O . TRP A 1 133 ? 3.331 -5.858 10.288 1.00 76.44 133 TRP A O 1
ATOM 1041 N N . ARG A 1 134 ? 3.613 -7.610 8.908 1.00 73.50 134 ARG A N 1
ATOM 1042 C CA . ARG A 1 134 ? 2.563 -8.519 9.426 1.00 73.50 134 ARG A CA 1
ATOM 1043 C C . ARG A 1 134 ? 2.355 -8.542 10.959 1.00 73.50 134 ARG A C 1
ATOM 1045 O O . ARG A 1 134 ? 1.298 -8.930 11.423 1.00 73.50 134 ARG A O 1
ATOM 1052 N N . PHE A 1 135 ? 3.346 -8.171 11.766 1.00 64.00 135 PHE A N 1
ATOM 1053 C CA . PHE A 1 135 ? 3.305 -8.279 13.233 1.00 64.00 135 PHE A CA 1
ATOM 1054 C C . PHE A 1 135 ? 2.697 -7.062 13.944 1.00 64.00 135 PHE A C 1
ATOM 1056 O O . PHE A 1 135 ? 2.608 -7.084 15.169 1.00 64.00 135 PHE A O 1
ATOM 1063 N N . TYR A 1 136 ? 2.313 -5.999 13.226 1.00 70.94 136 TYR A N 1
ATOM 1064 C CA . TYR A 1 136 ? 1.812 -4.774 13.868 1.00 70.94 136 TYR A CA 1
ATOM 1065 C C . TYR A 1 136 ? 0.397 -4.922 14.455 1.00 70.94 136 TYR A C 1
ATOM 1067 O O . TYR A 1 136 ? 0.017 -4.197 15.370 1.00 70.94 136 TYR A O 1
ATOM 1075 N N . SER A 1 137 ? -0.400 -5.873 13.974 1.00 70.88 137 SER A N 1
ATOM 1076 C CA . SER A 1 137 ? -1.628 -6.291 14.649 1.00 70.88 137 SER A CA 1
ATOM 1077 C C . SER A 1 137 ? -2.079 -7.637 14.105 1.00 70.88 137 SER A C 1
ATOM 1079 O O . SER A 1 137 ? -1.876 -7.927 12.928 1.00 70.88 137 SER A O 1
ATOM 1081 N N . ARG A 1 138 ? -2.722 -8.446 14.951 1.00 80.25 138 ARG A N 1
ATOM 1082 C CA . ARG A 1 138 ? -3.526 -9.570 14.462 1.00 80.25 138 ARG A CA 1
ATOM 1083 C C . ARG A 1 138 ? -4.785 -9.009 13.815 1.00 80.25 138 ARG A C 1
ATOM 1085 O O . ARG A 1 138 ? -5.333 -8.016 14.301 1.00 80.25 138 ARG A O 1
ATOM 1092 N N . GLU A 1 139 ? -5.252 -9.654 12.753 1.00 82.81 139 GLU A N 1
ATOM 1093 C CA . GLU A 1 139 ? -6.460 -9.251 12.036 1.00 82.81 139 GLU A CA 1
ATOM 1094 C C . GLU A 1 139 ? -7.665 -9.213 12.983 1.00 82.81 139 GLU A C 1
ATOM 1096 O O . GLU A 1 139 ? -8.391 -8.227 13.003 1.00 82.81 139 GLU A O 1
ATOM 1101 N N . THR A 1 140 ? -7.821 -10.217 13.853 1.00 84.81 140 THR A N 1
ATOM 1102 C CA . THR A 1 140 ? -8.893 -10.271 14.865 1.00 84.81 140 THR A CA 1
ATOM 1103 C C . THR A 1 140 ? -8.953 -9.023 15.737 1.00 84.81 140 THR A C 1
ATOM 1105 O O . THR A 1 140 ? -10.033 -8.545 16.071 1.00 84.81 140 THR A O 1
ATOM 1108 N N . ASP A 1 141 ? -7.794 -8.481 16.099 1.00 88.69 141 ASP A N 1
ATOM 1109 C CA . ASP A 1 141 ? -7.713 -7.327 16.983 1.00 88.69 141 ASP A CA 1
ATOM 1110 C C . ASP A 1 141 ? -8.020 -6.027 16.226 1.00 88.69 141 ASP A C 1
ATOM 1112 O O . ASP A 1 141 ? -8.608 -5.115 16.802 1.00 88.69 141 ASP A O 1
ATOM 1116 N N . LEU A 1 142 ? -7.674 -5.961 14.931 1.00 90.38 142 LEU A N 1
ATOM 1117 C CA . LEU A 1 142 ? -8.083 -4.863 14.049 1.00 90.38 142 LEU A CA 1
ATOM 1118 C C . LEU A 1 142 ? -9.600 -4.844 13.873 1.00 90.38 142 LEU A C 1
ATOM 1120 O O . LEU A 1 142 ? -10.204 -3.785 13.982 1.00 90.38 142 LEU A O 1
ATOM 1124 N N . TRP A 1 143 ? -10.225 -6.005 13.671 1.00 92.81 143 TRP A N 1
ATOM 1125 C CA . TRP A 1 143 ? -11.682 -6.109 13.582 1.00 92.81 143 TRP A CA 1
ATOM 1126 C C . TRP A 1 143 ? -12.369 -5.659 14.870 1.00 92.81 143 TRP A C 1
ATOM 1128 O O . TRP A 1 143 ? -13.276 -4.835 14.808 1.00 92.81 143 TRP A O 1
ATOM 1138 N N . LYS A 1 144 ? -11.886 -6.094 16.039 1.00 93.56 144 LYS A N 1
ATOM 1139 C CA . LYS A 1 144 ? -12.436 -5.670 17.339 1.00 93.56 144 LYS A CA 1
ATOM 1140 C C . LYS A 1 144 ? -12.344 -4.161 17.585 1.00 93.56 144 LYS A C 1
ATOM 1142 O O . LYS A 1 144 ? -13.245 -3.601 18.194 1.00 93.56 144 LYS A O 1
ATOM 1147 N N . ARG A 1 145 ? -11.258 -3.515 17.146 1.00 93.00 145 ARG A N 1
ATOM 1148 C CA . ARG A 1 145 ? -11.020 -2.069 17.340 1.00 93.00 145 ARG A CA 1
ATOM 1149 C C . ARG A 1 145 ? -11.456 -1.196 16.164 1.00 93.00 145 ARG A C 1
ATOM 1151 O O . ARG A 1 145 ? -11.360 0.028 16.243 1.00 93.00 145 ARG A O 1
ATOM 1158 N N . SER A 1 146 ? -11.887 -1.806 15.065 1.00 94.75 146 SER A N 1
ATOM 1159 C CA . SER A 1 146 ? -12.478 -1.079 13.946 1.00 94.75 146 SER A CA 1
ATOM 1160 C C . SER A 1 146 ? -13.764 -0.394 14.396 1.00 94.75 146 SER A C 1
ATOM 1162 O O . SER A 1 146 ? -14.424 -0.844 15.335 1.00 94.75 146 SER A O 1
ATOM 1164 N N . ARG A 1 147 ? -14.131 0.682 13.714 1.00 93.38 147 ARG A N 1
ATOM 1165 C CA . ARG A 1 147 ? -15.318 1.483 14.019 1.00 93.38 147 ARG A CA 1
ATOM 1166 C C . ARG A 1 147 ? -16.231 1.552 12.812 1.00 93.38 147 ARG A C 1
ATOM 1168 O O . ARG A 1 147 ? -15.774 1.374 11.686 1.00 93.38 147 ARG A O 1
ATOM 1175 N N . GLU A 1 148 ? -17.490 1.857 13.059 1.00 94.19 148 GLU A N 1
ATOM 1176 C CA . GLU A 1 148 ? -18.442 2.152 11.997 1.00 94.19 148 GLU A CA 1
ATOM 1177 C C . GLU A 1 148 ? -18.152 3.526 11.386 1.00 94.19 148 GLU A C 1
ATOM 1179 O O . GLU A 1 148 ? -17.637 4.455 12.029 1.00 94.19 148 GLU A O 1
ATOM 1184 N N . PHE A 1 149 ? -18.419 3.623 10.093 1.00 92.12 149 PHE A N 1
ATOM 1185 C CA . PHE A 1 149 ? -18.303 4.832 9.309 1.00 92.12 149 PHE A CA 1
ATOM 1186 C C . PHE A 1 149 ? -19.528 4.944 8.416 1.00 92.12 149 PHE A C 1
ATOM 1188 O O . PHE A 1 149 ? -19.806 4.046 7.625 1.00 92.12 149 PHE A O 1
ATOM 1195 N N . HIS A 1 150 ? -20.204 6.078 8.566 1.00 91.31 150 HIS A N 1
ATOM 1196 C CA . HIS A 1 150 ? -21.401 6.443 7.830 1.00 91.31 150 HIS A CA 1
ATOM 1197 C C . HIS A 1 150 ? -21.105 7.730 7.071 1.00 91.31 150 HIS A C 1
ATOM 1199 O O . HIS A 1 150 ? -20.749 8.746 7.680 1.00 91.31 150 HIS A O 1
ATOM 1205 N N . PHE A 1 151 ? -21.207 7.693 5.747 1.00 87.00 151 PHE A N 1
ATOM 1206 C CA . PHE A 1 151 ? -21.051 8.884 4.917 1.00 87.00 151 PHE A CA 1
ATOM 1207 C C . PHE A 1 151 ? -21.814 8.735 3.606 1.00 87.00 151 PHE A C 1
ATOM 1209 O O . PHE A 1 151 ? -21.540 7.815 2.844 1.00 87.00 151 PHE A O 1
ATOM 1216 N N . ASP A 1 152 ? -22.725 9.668 3.320 1.00 84.31 152 ASP A N 1
ATOM 1217 C CA . ASP A 1 152 ? -23.452 9.741 2.042 1.00 84.31 152 ASP A CA 1
ATOM 1218 C C . ASP A 1 152 ? -24.064 8.385 1.621 1.00 84.31 152 ASP A C 1
ATOM 1220 O O . ASP A 1 152 ? -23.804 7.857 0.538 1.00 84.31 152 ASP A O 1
ATOM 1224 N N . GLY A 1 153 ? -24.813 7.758 2.536 1.00 81.38 153 GLY A N 1
ATOM 1225 C CA . GLY A 1 153 ? -25.450 6.453 2.314 1.00 81.38 153 GLY A CA 1
ATOM 1226 C C . GLY A 1 153 ? -24.487 5.264 2.211 1.00 81.38 153 GLY A C 1
ATOM 1227 O O . GLY A 1 153 ? -24.904 4.185 1.800 1.00 81.38 153 GLY A O 1
ATOM 1228 N N . VAL A 1 154 ? -23.204 5.446 2.541 1.00 83.75 154 VAL A N 1
ATOM 1229 C CA . VAL A 1 154 ? -22.235 4.356 2.676 1.00 83.75 154 VAL A CA 1
ATOM 1230 C C . VAL A 1 154 ? -22.038 4.006 4.135 1.00 83.75 154 VAL A C 1
ATOM 1232 O O . VAL A 1 154 ? -21.552 4.836 4.905 1.00 83.75 154 VAL A O 1
ATOM 1235 N N . ASP A 1 155 ? -22.324 2.746 4.448 1.00 89.94 155 ASP A N 1
ATOM 1236 C CA . ASP A 1 155 ? -22.111 2.144 5.755 1.00 89.94 155 ASP A CA 1
ATOM 1237 C C . ASP A 1 155 ? -21.026 1.074 5.649 1.00 89.94 155 ASP A C 1
ATOM 1239 O O . ASP A 1 155 ? -21.160 0.080 4.934 1.00 89.94 155 ASP A O 1
ATOM 1243 N N . CYS A 1 156 ? -19.913 1.278 6.349 1.00 93.00 156 CYS A N 1
ATOM 1244 C CA . CYS A 1 156 ? -18.842 0.290 6.410 1.00 93.00 156 CYS A CA 1
ATOM 1245 C C . CYS A 1 156 ? -18.050 0.383 7.711 1.00 93.00 156 CYS A C 1
ATOM 1247 O O . CYS A 1 156 ? -18.266 1.268 8.542 1.00 93.00 156 CYS A O 1
ATOM 1249 N N . ARG A 1 157 ? -17.101 -0.540 7.901 1.00 95.19 157 ARG A N 1
ATOM 1250 C CA . ARG A 1 157 ? -16.119 -0.426 8.982 1.00 95.19 157 ARG A CA 1
ATOM 1251 C C . ARG A 1 157 ? -14.841 0.219 8.471 1.00 95.19 157 ARG A C 1
ATOM 1253 O O . ARG A 1 157 ? -14.440 0.036 7.326 1.00 95.19 157 ARG A O 1
ATOM 1260 N N . VAL A 1 158 ? -14.171 0.945 9.349 1.00 94.62 158 VAL A N 1
ATOM 1261 C CA . VAL A 1 158 ? -12.876 1.591 9.101 1.00 94.62 158 VAL A CA 1
ATOM 1262 C C . VAL A 1 158 ? -11.946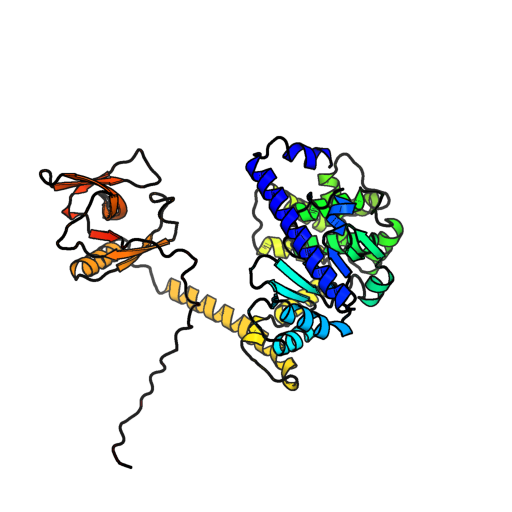 1.311 10.275 1.00 94.62 158 VAL A C 1
ATOM 1264 O O . VAL A 1 158 ? -12.388 0.937 11.368 1.00 94.62 158 VAL A O 1
ATOM 1267 N N . LEU A 1 159 ? -10.645 1.504 10.077 1.00 93.69 159 LEU A N 1
ATOM 1268 C CA . LEU A 1 159 ? -9.685 1.401 11.173 1.00 93.69 159 LEU A CA 1
ATOM 1269 C C . LEU A 1 159 ? -9.985 2.442 12.267 1.00 93.69 159 LEU A C 1
ATOM 1271 O O . LEU A 1 159 ? -10.366 3.582 11.991 1.00 93.69 159 LEU A O 1
ATOM 1275 N N . GLY A 1 160 ? -9.797 2.048 13.530 1.00 92.06 160 GLY A N 1
ATOM 1276 C CA . GLY A 1 160 ? -9.762 3.006 14.634 1.00 92.06 160 GLY A CA 1
ATOM 1277 C C . GLY A 1 160 ? -8.564 3.963 14.488 1.00 92.06 160 GLY A C 1
ATOM 1278 O O . GLY A 1 160 ? -7.582 3.588 13.844 1.00 92.06 160 GLY A O 1
ATOM 1279 N N . PRO A 1 161 ? -8.595 5.168 15.092 1.00 91.31 161 PRO A N 1
ATOM 1280 C CA . PRO A 1 161 ? -7.545 6.188 14.943 1.00 91.31 161 PRO A CA 1
ATOM 1281 C C . PRO A 1 161 ? -6.116 5.665 15.157 1.00 91.31 161 PRO A C 1
ATOM 1283 O O . PRO A 1 161 ? -5.225 5.898 14.341 1.00 91.31 161 PRO A O 1
ATOM 1286 N N . ASP A 1 162 ? -5.924 4.877 16.214 1.00 91.75 162 ASP A N 1
ATOM 1287 C CA . ASP A 1 162 ? -4.648 4.251 16.562 1.00 91.75 162 ASP A CA 1
ATOM 1288 C C . ASP A 1 162 ? -4.130 3.311 15.468 1.00 91.75 162 ASP A C 1
ATOM 1290 O O . ASP A 1 162 ? -2.956 3.341 15.097 1.00 91.75 162 ASP A O 1
ATOM 1294 N N . ASP A 1 163 ? -5.010 2.449 14.959 1.00 92.00 163 ASP A N 1
ATOM 1295 C CA . ASP A 1 163 ? -4.662 1.460 13.943 1.00 92.00 163 ASP A CA 1
ATOM 1296 C C . ASP A 1 163 ? -4.486 2.110 12.569 1.00 92.00 163 ASP A C 1
ATOM 1298 O O . ASP A 1 163 ? -3.597 1.696 11.824 1.00 92.00 163 ASP A O 1
ATOM 1302 N N . LEU A 1 164 ? -5.267 3.152 12.262 1.00 92.50 164 LEU A N 1
ATOM 1303 C CA . LEU A 1 164 ? -5.127 3.959 11.054 1.00 92.50 164 LEU A CA 1
ATOM 1304 C C . LEU A 1 164 ? -3.758 4.645 11.024 1.00 92.50 164 LEU A C 1
ATOM 1306 O O . LEU A 1 164 ? -3.025 4.484 10.052 1.00 92.50 164 LEU A O 1
ATOM 1310 N N . PHE A 1 165 ? -3.365 5.334 12.099 1.00 92.75 165 PHE A N 1
ATOM 1311 C CA . PHE A 1 165 ? -2.058 5.992 12.181 1.00 92.75 165 PHE A CA 1
ATOM 1312 C C . PHE A 1 165 ? -0.900 5.006 11.954 1.00 92.75 165 PHE A C 1
ATOM 1314 O O . PHE A 1 165 ? 0.000 5.256 11.144 1.00 92.75 165 PHE A O 1
ATOM 1321 N N . LEU A 1 166 ? -0.934 3.849 12.626 1.00 92.38 166 LEU A N 1
ATOM 1322 C CA . LEU A 1 166 ? 0.092 2.817 12.458 1.00 92.38 166 LEU A CA 1
ATOM 1323 C C . LEU A 1 166 ? 0.089 2.236 11.041 1.00 92.38 166 LEU A C 1
ATOM 1325 O O . LEU A 1 166 ? 1.157 2.050 10.455 1.00 92.38 166 LEU A O 1
ATOM 1329 N N . HIS A 1 167 ? -1.092 1.979 10.479 1.00 91.81 167 HIS A N 1
ATOM 1330 C CA . HIS A 1 167 ? -1.243 1.484 9.117 1.00 91.81 167 HIS A CA 1
ATOM 1331 C C . HIS A 1 167 ? -0.661 2.471 8.094 1.00 91.81 167 HIS A C 1
ATOM 1333 O O . HIS A 1 167 ? 0.121 2.057 7.239 1.00 91.81 167 HIS A O 1
ATOM 1339 N N . LEU A 1 168 ? -0.944 3.772 8.225 1.00 92.56 168 LEU A N 1
ATOM 1340 C CA . LEU A 1 168 ? -0.397 4.822 7.359 1.00 92.56 168 LEU A CA 1
ATOM 1341 C C . LEU A 1 168 ? 1.136 4.900 7.447 1.00 92.56 168 LEU A C 1
ATOM 1343 O O . LEU A 1 168 ? 1.804 4.912 6.413 1.00 92.56 168 LEU A O 1
ATOM 1347 N N . CYS A 1 169 ? 1.718 4.855 8.653 1.00 93.38 169 CYS A N 1
ATOM 1348 C CA . CYS A 1 169 ? 3.178 4.850 8.831 1.00 93.38 169 CYS A CA 1
ATOM 1349 C C . CYS A 1 169 ? 3.849 3.649 8.141 1.00 93.38 169 CYS A C 1
ATOM 1351 O O . CYS A 1 169 ? 4.900 3.774 7.499 1.00 93.38 169 CYS A O 1
ATOM 1353 N N . LEU A 1 170 ? 3.258 2.461 8.291 1.00 91.81 170 LEU A N 1
ATOM 1354 C CA . LEU A 1 170 ? 3.792 1.225 7.721 1.00 91.81 170 LEU A CA 1
ATOM 1355 C C . LEU A 1 170 ? 3.606 1.174 6.207 1.00 91.81 170 LEU A C 1
ATOM 1357 O O . LEU A 1 170 ? 4.537 0.789 5.500 1.00 91.81 170 LEU A O 1
ATOM 1361 N N . HIS A 1 171 ? 2.453 1.612 5.705 1.00 90.12 171 HIS A N 1
ATOM 1362 C CA . HIS A 1 171 ? 2.195 1.716 4.276 1.00 90.12 171 HIS A CA 1
ATOM 1363 C C . HIS A 1 171 ? 3.151 2.706 3.606 1.00 90.12 171 HIS A C 1
ATOM 1365 O O . HIS A 1 171 ? 3.822 2.350 2.638 1.00 90.12 171 HIS A O 1
ATOM 1371 N N . ALA A 1 172 ? 3.315 3.906 4.166 1.00 92.00 172 ALA A N 1
ATOM 1372 C CA . ALA A 1 172 ? 4.263 4.887 3.650 1.00 92.00 172 ALA A CA 1
ATOM 1373 C C . ALA A 1 172 ? 5.690 4.316 3.593 1.00 92.00 172 ALA A C 1
ATOM 1375 O O . ALA A 1 172 ? 6.379 4.423 2.577 1.00 92.00 172 ALA A O 1
ATOM 1376 N N . THR A 1 173 ? 6.095 3.587 4.637 1.00 91.88 173 THR A N 1
ATOM 1377 C CA . THR A 1 173 ? 7.380 2.876 4.669 1.00 91.88 173 THR A CA 1
ATOM 1378 C C . THR A 1 173 ? 7.466 1.782 3.599 1.00 91.88 173 THR A C 1
ATOM 1380 O O . THR A 1 173 ? 8.495 1.661 2.935 1.00 91.88 173 THR A O 1
ATOM 1383 N N . GLN A 1 174 ? 6.405 0.995 3.390 1.00 88.06 174 GLN A N 1
ATOM 1384 C CA . GLN A 1 174 ? 6.337 -0.030 2.345 1.00 88.06 174 GLN A CA 1
ATOM 1385 C C . GLN A 1 174 ? 6.517 0.569 0.948 1.00 88.06 174 GLN A C 1
ATOM 1387 O O . GLN A 1 174 ? 7.189 -0.039 0.120 1.00 88.06 174 GLN A O 1
ATOM 1392 N N . HIS A 1 175 ? 6.009 1.771 0.700 1.00 86.81 175 HIS A N 1
ATOM 1393 C CA . HIS A 1 175 ? 6.210 2.481 -0.566 1.00 86.81 175 HIS A CA 1
ATOM 1394 C C . HIS A 1 175 ? 7.469 3.355 -0.584 1.00 86.81 175 HIS A C 1
ATOM 1396 O O . HIS A 1 175 ? 7.683 4.118 -1.520 1.00 86.81 175 HIS A O 1
ATOM 1402 N N . ALA A 1 176 ? 8.335 3.226 0.428 1.00 90.44 176 ALA A N 1
ATOM 1403 C CA . ALA A 1 176 ? 9.546 4.026 0.589 1.00 90.44 176 ALA A CA 1
ATOM 1404 C C . ALA A 1 176 ? 9.284 5.541 0.490 1.00 90.44 176 ALA A C 1
ATOM 1406 O O . ALA A 1 176 ? 10.161 6.275 0.048 1.00 90.44 176 ALA A O 1
ATOM 1407 N N . TRP A 1 177 ? 8.094 5.982 0.917 1.00 91.88 177 TRP A N 1
ATOM 1408 C CA . TRP A 1 177 ? 7.662 7.380 0.906 1.00 91.88 177 TRP A CA 1
ATOM 1409 C C . TRP A 1 177 ? 7.678 8.011 -0.494 1.00 91.88 177 TRP A C 1
ATOM 1411 O O . TRP A 1 177 ? 7.987 9.188 -0.666 1.00 91.88 177 TRP A O 1
ATOM 1421 N N . ASP A 1 178 ? 7.326 7.220 -1.513 1.00 86.19 178 ASP A N 1
ATOM 1422 C CA . ASP A 1 178 ? 7.415 7.633 -2.912 1.00 86.19 178 ASP A CA 1
ATOM 1423 C C . ASP A 1 178 ? 6.508 8.796 -3.321 1.00 86.19 178 ASP A C 1
ATOM 1425 O O . ASP A 1 178 ? 6.826 9.517 -4.267 1.00 86.19 178 ASP A O 1
ATOM 1429 N N . ARG A 1 179 ? 5.412 9.002 -2.592 1.00 86.56 179 ARG A N 1
ATOM 1430 C CA . ARG A 1 179 ? 4.395 10.017 -2.865 1.00 86.56 179 ARG A CA 1
ATOM 1431 C C . ARG A 1 179 ? 4.179 10.895 -1.636 1.00 86.56 179 ARG A C 1
ATOM 1433 O O . ARG A 1 179 ? 3.969 10.383 -0.537 1.00 86.56 179 ARG A O 1
ATOM 1440 N N . MET A 1 180 ? 4.137 12.216 -1.831 1.00 87.19 180 MET A N 1
ATOM 1441 C CA . MET A 1 180 ? 3.909 13.179 -0.740 1.00 87.19 180 MET A CA 1
ATOM 1442 C C . MET A 1 180 ? 2.537 13.028 -0.069 1.00 87.19 180 MET A C 1
ATOM 1444 O O . MET A 1 180 ? 2.411 13.328 1.115 1.00 87.19 180 MET A O 1
ATOM 1448 N N . VAL A 1 181 ? 1.526 12.500 -0.775 1.00 87.75 181 VAL A N 1
ATOM 1449 C CA . VAL A 1 181 ? 0.205 12.210 -0.184 1.00 87.75 181 VAL A CA 1
ATOM 1450 C C . VAL A 1 181 ? 0.306 11.257 1.013 1.00 87.75 181 VAL A C 1
ATOM 1452 O O . VAL A 1 181 ? -0.437 11.400 1.974 1.00 87.75 181 VAL A O 1
ATOM 1455 N N . LEU A 1 182 ? 1.285 10.344 1.015 1.00 91.81 182 LEU A N 1
ATOM 1456 C CA . LEU A 1 182 ? 1.510 9.413 2.125 1.00 91.81 182 LEU A CA 1
ATOM 1457 C C . LEU A 1 182 ? 1.988 10.148 3.385 1.00 91.81 182 LEU A C 1
ATOM 1459 O O . LEU A 1 182 ? 1.611 9.788 4.497 1.00 91.81 182 LEU A O 1
ATOM 1463 N N . LEU A 1 183 ? 2.791 11.204 3.211 1.00 92.88 183 LEU A N 1
ATOM 1464 C CA . LEU A 1 183 ? 3.184 12.086 4.306 1.00 92.88 183 LEU A CA 1
ATOM 1465 C C . LEU A 1 183 ? 2.025 12.965 4.769 1.00 92.88 183 LEU A C 1
ATOM 1467 O O . LEU A 1 183 ? 1.839 13.123 5.974 1.00 92.88 183 LEU A O 1
ATOM 1471 N N . ALA A 1 184 ? 1.236 13.501 3.839 1.00 91.06 184 ALA A N 1
ATOM 1472 C CA . ALA A 1 184 ? 0.057 14.286 4.180 1.00 91.06 184 ALA A CA 1
ATOM 1473 C C . ALA A 1 184 ? -0.948 13.467 5.009 1.00 91.06 184 ALA A C 1
ATOM 1475 O O . ALA A 1 184 ? -1.396 13.950 6.046 1.00 91.06 184 ALA A O 1
ATOM 1476 N N . ASP A 1 185 ? -1.222 12.215 4.624 1.00 92.12 185 ASP A N 1
ATOM 1477 C CA . ASP A 1 185 ? -2.101 11.305 5.369 1.00 92.12 185 ASP A CA 1
ATOM 1478 C C . ASP A 1 185 ? -1.602 11.096 6.811 1.00 92.12 185 ASP A C 1
ATOM 1480 O O . ASP A 1 185 ? -2.359 11.265 7.769 1.00 92.12 185 ASP A O 1
ATOM 1484 N N . VAL A 1 186 ? -0.309 10.789 6.986 1.00 93.75 186 VAL A N 1
ATOM 1485 C CA . VAL A 1 186 ? 0.304 10.607 8.314 1.00 93.75 186 VAL A CA 1
ATOM 1486 C C . VAL A 1 186 ? 0.220 11.890 9.139 1.00 93.75 186 VAL A C 1
ATOM 1488 O O . VAL A 1 186 ? -0.232 11.856 10.283 1.00 93.75 186 VAL A O 1
ATOM 1491 N N . ALA A 1 187 ? 0.630 13.026 8.579 1.00 92.19 187 ALA A N 1
ATOM 1492 C CA . ALA A 1 187 ? 0.640 14.293 9.300 1.00 92.19 187 ALA A CA 1
ATOM 1493 C C . ALA A 1 187 ? -0.781 14.719 9.703 1.00 92.19 187 ALA A C 1
ATOM 1495 O O . ALA A 1 187 ? -1.016 15.053 10.863 1.00 92.19 187 ALA A O 1
ATOM 1496 N N . LEU A 1 188 ? -1.760 14.629 8.797 1.00 90.94 188 LEU A N 1
ATOM 1497 C CA . LEU A 1 188 ? -3.149 14.948 9.129 1.00 90.94 188 LEU A CA 1
ATOM 1498 C C . LEU A 1 188 ? -3.704 14.014 10.209 1.00 90.94 188 LEU A C 1
ATOM 1500 O O . LEU A 1 188 ? -4.406 14.495 11.095 1.00 90.94 188 LEU A O 1
ATOM 1504 N N . SER A 1 189 ? -3.358 12.721 10.190 1.00 91.44 189 SER A N 1
ATOM 1505 C CA . SER A 1 189 ? -3.791 11.782 11.237 1.00 91.44 189 SER A CA 1
ATOM 1506 C C . SER A 1 189 ? -3.234 12.114 12.628 1.00 91.44 189 SER A C 1
ATOM 1508 O O . SER A 1 189 ? -3.849 11.763 13.628 1.00 91.44 189 SER A O 1
ATOM 1510 N N . LEU A 1 190 ? -2.110 12.835 12.713 1.00 88.50 190 LEU A N 1
ATOM 1511 C CA . LEU A 1 190 ? -1.533 13.297 13.980 1.00 88.50 190 LEU A CA 1
ATOM 1512 C C . LEU A 1 190 ? -2.151 14.611 14.461 1.00 88.50 190 LEU A C 1
ATOM 1514 O O . LEU A 1 190 ? -2.469 14.751 15.639 1.00 88.50 190 LEU A O 1
ATOM 1518 N N . PHE A 1 191 ? -2.295 15.586 13.561 1.00 85.44 191 PHE A N 1
ATOM 1519 C CA . PHE A 1 191 ? -2.643 16.959 13.937 1.00 85.44 191 PHE A CA 1
ATOM 1520 C C . PHE A 1 191 ? -4.154 17.243 13.936 1.00 85.44 191 PHE A C 1
ATOM 1522 O O . PHE A 1 191 ? -4.595 18.243 14.507 1.00 85.44 191 PHE A O 1
ATOM 1529 N N . ARG A 1 192 ? -4.985 16.384 13.331 1.00 84.00 192 ARG A N 1
ATOM 1530 C CA . ARG A 1 192 ? -6.450 16.521 13.377 1.00 84.00 192 ARG A CA 1
ATOM 1531 C C . ARG A 1 192 ? -7.014 15.864 14.638 1.00 84.00 192 ARG A C 1
ATOM 1533 O O . ARG A 1 192 ? -7.193 14.653 14.682 1.00 84.00 192 ARG A O 1
ATOM 1540 N N . ARG A 1 193 ? -7.404 16.682 15.623 1.00 72.31 193 ARG A N 1
ATOM 1541 C CA . ARG A 1 193 ? -8.009 16.249 16.905 1.00 72.31 193 ARG A CA 1
ATOM 1542 C C . ARG A 1 193 ? -9.142 15.221 16.779 1.00 72.31 193 ARG A C 1
ATOM 1544 O O . ARG A 1 193 ? -9.220 14.311 17.589 1.00 72.31 193 ARG A O 1
ATOM 1551 N N . ALA A 1 194 ? -10.005 15.336 15.767 1.00 68.12 194 ALA A N 1
ATOM 1552 C CA . ALA A 1 194 ? -11.132 14.413 15.576 1.00 68.12 194 ALA A CA 1
ATOM 1553 C C . ALA A 1 194 ? -10.706 12.965 15.243 1.00 68.12 194 ALA A C 1
ATOM 1555 O O . ALA A 1 194 ? -11.523 12.044 15.297 1.00 68.12 194 ALA A O 1
ATOM 1556 N N . VAL A 1 195 ? -9.442 12.760 14.857 1.00 72.38 195 VAL A N 1
ATOM 1557 C CA . VAL A 1 195 ? -8.899 11.468 14.410 1.00 72.38 195 VAL A CA 1
ATOM 1558 C C . VAL A 1 195 ? -7.506 11.207 14.991 1.00 72.38 195 VAL A C 1
ATOM 1560 O O . VAL A 1 195 ? -6.812 10.304 14.533 1.00 72.38 195 VAL A O 1
ATOM 1563 N N . SER A 1 196 ? -7.082 11.981 15.993 1.00 79.19 196 SER A N 1
ATOM 1564 C CA . SER A 1 196 ? -5.754 11.823 16.578 1.00 79.19 196 SER A CA 1
ATOM 1565 C C . SER A 1 196 ? -5.684 10.534 17.401 1.00 79.19 196 SER A C 1
ATOM 1567 O O . SER A 1 196 ? -6.601 10.283 18.190 1.00 79.19 196 SER A O 1
ATOM 1569 N N . PRO A 1 197 ? -4.619 9.730 17.254 1.00 86.19 197 PRO A N 1
ATOM 1570 C CA . PRO A 1 197 ? -4.438 8.521 18.048 1.00 86.19 197 PRO A CA 1
ATOM 1571 C C . PRO A 1 197 ? -4.230 8.845 19.532 1.00 86.19 197 PRO A C 1
ATOM 1573 O O . PRO A 1 197 ? -3.712 9.914 19.876 1.00 86.19 197 PRO A O 1
ATOM 1576 N N . ASP A 1 198 ? -4.525 7.888 20.414 1.00 88.94 198 ASP A N 1
ATOM 1577 C CA . ASP A 1 198 ? -4.036 7.944 21.794 1.00 88.94 198 ASP A CA 1
ATOM 1578 C C . ASP A 1 198 ? -2.515 7.765 21.768 1.00 88.94 198 ASP A C 1
ATOM 1580 O O . ASP A 1 198 ? -1.968 6.663 21.687 1.00 88.94 198 ASP A O 1
ATOM 1584 N N . CYS A 1 199 ? -1.805 8.886 21.829 1.00 86.19 199 CYS A N 1
ATOM 1585 C CA . CYS A 1 199 ? -0.362 8.926 21.660 1.00 86.19 199 CYS A CA 1
ATOM 1586 C C . CYS A 1 199 ? 0.367 8.110 22.754 1.00 86.19 199 CYS A C 1
ATOM 1588 O O . CYS A 1 199 ? 1.419 7.510 22.503 1.00 86.19 199 CYS A O 1
ATOM 1590 N N . SER A 1 200 ? -0.214 8.000 23.953 1.00 85.94 200 SER A N 1
ATOM 1591 C CA . SER A 1 200 ? 0.336 7.213 25.062 1.00 85.94 200 SER A CA 1
ATOM 1592 C C . SER A 1 200 ? 0.091 5.714 24.879 1.00 85.94 200 SER A C 1
ATOM 1594 O O . SER A 1 200 ? 1.006 4.907 25.062 1.00 85.94 200 SER A O 1
ATOM 1596 N N . ALA A 1 201 ? -1.117 5.306 24.486 1.00 87.12 201 ALA A N 1
ATOM 1597 C CA . ALA A 1 201 ? -1.404 3.899 24.208 1.00 87.12 201 ALA A CA 1
ATOM 1598 C C . ALA A 1 201 ? -0.650 3.395 22.970 1.00 87.12 201 ALA A C 1
ATOM 1600 O O . ALA A 1 201 ? -0.047 2.314 22.994 1.00 87.12 201 ALA A O 1
ATOM 1601 N N . VAL A 1 202 ? -0.617 4.193 21.903 1.00 89.62 202 VAL A N 1
ATOM 1602 C CA . VAL A 1 202 ? 0.046 3.833 20.651 1.00 89.62 202 VAL A CA 1
ATOM 1603 C C . VAL A 1 202 ? 1.559 3.760 20.823 1.00 89.62 202 VAL A C 1
ATOM 1605 O O . VAL A 1 202 ? 2.165 2.810 20.328 1.00 89.62 202 VAL A O 1
ATOM 1608 N N . SER A 1 203 ? 2.194 4.665 21.572 1.00 87.88 203 SER A N 1
ATOM 1609 C CA . SER A 1 203 ? 3.643 4.580 21.826 1.00 87.88 203 SER A CA 1
ATOM 1610 C C . SER A 1 203 ? 4.040 3.276 22.534 1.00 87.88 203 SER A C 1
ATOM 1612 O O . SER A 1 203 ? 4.995 2.614 22.110 1.00 87.88 203 SER A O 1
ATOM 1614 N N . ARG A 1 204 ? 3.256 2.815 23.522 1.00 88.12 204 ARG A N 1
ATOM 1615 C CA . ARG A 1 204 ? 3.456 1.498 24.161 1.00 88.12 204 ARG A CA 1
ATOM 1616 C C . ARG A 1 204 ? 3.359 0.353 23.153 1.00 88.12 204 ARG A C 1
ATOM 1618 O O . ARG A 1 204 ? 4.221 -0.529 23.136 1.00 88.12 204 ARG A O 1
ATOM 1625 N N . ARG A 1 205 ? 2.357 0.383 22.265 1.00 88.81 205 ARG A N 1
ATOM 1626 C CA . ARG A 1 205 ? 2.195 -0.621 21.197 1.00 88.81 205 ARG A CA 1
ATOM 1627 C C . ARG A 1 205 ? 3.380 -0.623 20.236 1.00 88.81 205 ARG A C 1
ATOM 1629 O O . ARG A 1 205 ? 3.898 -1.688 19.910 1.00 88.81 205 ARG A O 1
ATOM 1636 N N . VAL A 1 206 ? 3.850 0.554 19.830 1.00 89.50 206 VAL A N 1
ATOM 1637 C CA . VAL A 1 206 ? 4.989 0.720 18.917 1.00 89.50 206 VAL A CA 1
ATOM 1638 C C . VAL A 1 206 ? 6.257 0.071 19.472 1.00 89.50 206 VAL A C 1
ATOM 1640 O O . VAL A 1 206 ? 6.990 -0.597 18.730 1.00 89.50 206 VAL A O 1
ATOM 1643 N N . VAL A 1 207 ? 6.504 0.235 20.774 1.00 86.81 207 VAL A N 1
ATOM 1644 C CA . VAL A 1 207 ? 7.628 -0.397 21.476 1.00 86.81 207 VAL A CA 1
ATOM 1645 C C . VAL A 1 207 ? 7.427 -1.911 21.569 1.00 86.81 207 VAL A C 1
ATOM 1647 O O . VAL A 1 207 ? 8.293 -2.661 21.110 1.00 86.81 207 VAL A O 1
ATOM 1650 N N . ALA A 1 208 ? 6.275 -2.367 22.071 1.00 86.06 208 ALA A N 1
ATOM 1651 C CA . ALA A 1 208 ? 5.970 -3.789 22.250 1.00 86.06 208 ALA A CA 1
ATOM 1652 C C . ALA A 1 208 ? 6.051 -4.583 20.932 1.00 86.06 208 ALA A C 1
ATOM 1654 O O . ALA A 1 208 ? 6.596 -5.685 20.881 1.00 86.06 208 ALA A O 1
ATOM 1655 N N . GLN A 1 209 ? 5.578 -3.992 19.834 1.00 84.25 209 GLN A N 1
ATOM 1656 C CA . GLN A 1 209 ? 5.554 -4.604 18.503 1.00 84.25 209 GLN A CA 1
ATOM 1657 C C . GLN A 1 209 ? 6.850 -4.376 17.709 1.00 84.25 209 GLN A C 1
ATOM 1659 O O . GLN A 1 209 ? 6.984 -4.842 16.575 1.00 84.25 209 GLN A O 1
ATOM 1664 N N . ARG A 1 210 ? 7.832 -3.674 18.294 1.00 84.44 210 ARG A N 1
ATOM 1665 C CA . ARG A 1 210 ? 9.139 -3.371 17.686 1.00 84.44 210 ARG A CA 1
ATOM 1666 C C . ARG A 1 210 ? 9.025 -2.650 16.336 1.00 84.44 210 ARG A C 1
ATOM 1668 O O . ARG A 1 210 ? 9.857 -2.843 15.448 1.00 84.44 210 ARG A O 1
ATOM 1675 N N . ILE A 1 211 ? 8.023 -1.789 16.175 1.00 87.62 211 ILE A N 1
ATOM 1676 C CA . ILE A 1 211 ? 7.805 -0.947 14.981 1.00 87.62 211 ILE A CA 1
ATOM 1677 C C . ILE A 1 211 ? 8.247 0.505 15.213 1.00 87.62 211 ILE A C 1
ATOM 1679 O O . ILE A 1 211 ? 7.810 1.422 14.530 1.00 87.62 211 ILE A O 1
ATOM 1683 N N . ARG A 1 212 ? 9.171 0.718 16.155 1.00 90.75 212 ARG A N 1
ATOM 1684 C CA . ARG A 1 212 ? 9.683 2.040 16.538 1.00 90.75 212 ARG A CA 1
ATOM 1685 C C . ARG A 1 212 ? 10.266 2.839 15.373 1.00 90.75 212 ARG A C 1
ATOM 1687 O O . ARG A 1 212 ? 9.902 3.990 15.193 1.00 90.75 212 ARG A O 1
ATOM 1694 N N . ARG A 1 213 ? 11.145 2.250 14.559 1.00 91.44 213 ARG A N 1
ATOM 1695 C CA . ARG A 1 213 ? 11.830 2.979 13.476 1.00 91.44 213 ARG A CA 1
ATOM 1696 C C . ARG A 1 213 ? 10.914 3.529 12.370 1.00 91.44 213 ARG A C 1
ATOM 1698 O O . ARG A 1 213 ? 11.096 4.702 12.060 1.00 91.44 213 ARG A O 1
ATOM 1705 N N . PRO A 1 214 ? 9.964 2.775 11.775 1.00 92.12 214 PRO A N 1
ATOM 1706 C CA . PRO A 1 214 ? 9.077 3.346 10.760 1.00 92.12 214 PRO A CA 1
ATOM 1707 C C . PRO A 1 214 ? 8.219 4.478 11.335 1.00 92.12 214 PRO A C 1
ATOM 1709 O O . PRO A 1 214 ? 8.043 5.493 10.671 1.00 92.12 214 PRO A O 1
ATOM 1712 N N . VAL A 1 215 ? 7.772 4.358 12.592 1.00 93.56 215 VAL A N 1
ATOM 1713 C CA . VAL A 1 215 ? 7.030 5.428 13.275 1.00 93.56 215 VAL A CA 1
ATOM 1714 C C . VAL A 1 215 ? 7.922 6.643 13.543 1.00 93.56 215 VAL A C 1
ATOM 1716 O O . VAL A 1 215 ? 7.510 7.760 13.273 1.00 93.56 215 VAL A O 1
ATOM 1719 N N . LEU A 1 216 ? 9.173 6.464 13.980 1.00 94.06 216 LEU A N 1
ATOM 1720 C CA . LEU A 1 216 ? 10.110 7.582 14.163 1.00 94.06 216 LEU A CA 1
ATOM 1721 C C . LEU A 1 216 ? 10.405 8.334 12.861 1.00 94.06 216 LEU A C 1
ATOM 1723 O O . LEU A 1 216 ? 10.491 9.560 12.880 1.00 94.06 216 LEU A O 1
ATOM 1727 N N . VAL A 1 217 ? 10.570 7.612 11.746 1.00 94.94 217 VAL A N 1
ATOM 1728 C CA . VAL A 1 217 ? 10.727 8.227 10.419 1.00 94.94 217 VAL A CA 1
ATOM 1729 C C . VAL A 1 217 ? 9.476 9.034 10.075 1.00 94.94 217 VAL A C 1
ATOM 1731 O O . VAL A 1 217 ? 9.595 10.203 9.723 1.00 94.94 217 VAL A O 1
ATOM 1734 N N . ALA A 1 218 ? 8.291 8.445 10.251 1.00 95.25 218 ALA A N 1
ATOM 1735 C CA . ALA A 1 218 ? 7.012 9.098 9.991 1.00 95.25 218 ALA A CA 1
ATOM 1736 C C . ALA A 1 218 ? 6.815 10.378 10.823 1.00 95.25 218 ALA A C 1
ATOM 1738 O O . ALA A 1 218 ? 6.484 11.421 10.267 1.00 95.25 218 ALA A O 1
ATOM 1739 N N . LEU A 1 219 ? 7.089 10.326 12.131 1.00 94.06 219 LEU A N 1
ATOM 1740 C CA . LEU A 1 219 ? 6.991 11.473 13.040 1.00 94.06 219 LEU A CA 1
ATOM 1741 C C . LEU A 1 219 ? 7.961 12.593 12.661 1.00 94.06 219 LEU A C 1
ATOM 1743 O O . LEU A 1 219 ? 7.571 13.754 12.628 1.00 94.06 219 LEU A O 1
ATOM 1747 N N . ASN A 1 220 ? 9.214 12.261 12.337 1.00 93.75 220 ASN A N 1
ATOM 1748 C CA . ASN A 1 220 ? 10.202 13.267 11.943 1.00 93.75 220 ASN A CA 1
ATOM 1749 C C . ASN A 1 220 ? 9.859 13.925 10.600 1.00 93.75 220 ASN A C 1
ATOM 1751 O O . ASN A 1 220 ? 10.059 15.128 10.450 1.00 93.75 220 ASN A O 1
ATOM 1755 N N . LEU A 1 221 ? 9.312 13.168 9.643 1.00 93.75 221 LEU A N 1
ATOM 1756 C CA . LEU A 1 221 ? 8.813 13.732 8.387 1.00 93.75 221 LEU A CA 1
ATOM 1757 C C . LEU A 1 221 ? 7.568 14.601 8.617 1.00 93.75 221 LEU A C 1
ATOM 1759 O O . LEU A 1 221 ? 7.459 15.676 8.034 1.00 93.75 221 LEU A O 1
ATOM 1763 N N . ALA A 1 222 ? 6.645 14.169 9.482 1.00 92.25 222 ALA A N 1
ATOM 1764 C CA . ALA A 1 222 ? 5.455 14.946 9.827 1.00 92.25 222 ALA A CA 1
ATOM 1765 C C . ALA A 1 222 ? 5.828 16.259 10.531 1.00 92.25 222 ALA A C 1
ATOM 1767 O O . ALA A 1 222 ? 5.279 17.305 10.196 1.00 92.25 222 ALA A O 1
ATOM 1768 N N . ARG A 1 223 ? 6.811 16.221 11.440 1.00 90.81 223 ARG A N 1
ATOM 1769 C CA . ARG A 1 223 ? 7.389 17.406 12.087 1.00 90.81 223 ARG A CA 1
ATOM 1770 C C . ARG A 1 223 ? 8.024 18.354 11.073 1.00 90.81 223 ARG A C 1
ATOM 1772 O O . ARG A 1 223 ? 7.794 19.553 11.149 1.00 90.81 223 ARG A O 1
ATOM 1779 N N . TRP A 1 224 ? 8.775 17.825 10.104 1.00 90.19 224 TRP A N 1
ATOM 1780 C CA . TRP A 1 224 ? 9.344 18.629 9.017 1.00 90.19 224 TRP A CA 1
ATOM 1781 C C . TRP A 1 224 ? 8.257 19.331 8.187 1.00 90.19 224 TRP A C 1
ATOM 1783 O O . TRP A 1 224 ? 8.385 20.519 7.913 1.00 90.19 224 TRP A O 1
ATOM 1793 N N . LEU A 1 225 ? 7.158 18.642 7.858 1.00 88.12 225 LEU A N 1
ATOM 1794 C CA . LEU A 1 225 ? 6.043 19.231 7.102 1.00 88.12 225 LEU A CA 1
ATOM 1795 C C . LEU A 1 225 ? 5.251 20.276 7.907 1.00 88.12 225 LEU A C 1
ATOM 1797 O O . LEU A 1 225 ? 4.729 21.236 7.341 1.00 88.12 225 LEU A O 1
ATOM 1801 N N . ALA A 1 226 ? 5.082 20.048 9.209 1.00 85.12 226 ALA A N 1
ATOM 1802 C CA . ALA A 1 226 ? 4.215 20.851 10.068 1.00 85.12 226 ALA A CA 1
ATOM 1803 C C . ALA A 1 226 ? 4.937 21.992 10.802 1.00 85.12 226 ALA A C 1
ATOM 1805 O O . ALA A 1 226 ? 4.269 22.763 11.498 1.00 85.12 226 ALA A O 1
ATOM 1806 N N . ALA A 1 227 ? 6.260 22.115 10.656 1.00 81.62 227 ALA A N 1
ATOM 1807 C CA . ALA A 1 227 ? 7.057 23.147 11.310 1.00 81.62 227 ALA A CA 1
ATOM 1808 C C . ALA A 1 227 ? 6.454 24.555 11.088 1.00 81.62 227 ALA A C 1
ATOM 1810 O O . ALA A 1 227 ? 6.069 24.878 9.961 1.00 81.62 227 ALA A O 1
ATOM 1811 N N . PRO A 1 228 ? 6.334 25.390 12.142 1.00 82.06 228 PRO A N 1
ATOM 1812 C CA . PRO A 1 228 ? 6.873 25.221 13.501 1.00 82.06 228 PRO A CA 1
ATOM 1813 C C . PRO A 1 228 ? 5.934 24.506 14.501 1.00 82.06 228 PRO A C 1
ATOM 1815 O O . PRO A 1 228 ? 6.181 24.553 15.702 1.00 82.06 228 PRO A O 1
ATOM 1818 N N . THR A 1 229 ? 4.850 23.861 14.057 1.00 84.81 229 THR A N 1
ATOM 1819 C CA . THR A 1 229 ? 3.890 23.202 14.966 1.00 84.81 229 THR A CA 1
ATOM 1820 C C . THR A 1 229 ? 4.535 21.981 15.644 1.00 84.81 229 THR A C 1
ATOM 1822 O O . THR A 1 229 ? 4.962 21.071 14.926 1.00 84.81 229 THR A O 1
ATOM 1825 N N . PRO A 1 230 ? 4.601 21.917 16.991 1.00 85.75 230 PRO A N 1
ATOM 1826 C CA . PRO A 1 230 ? 5.190 20.779 17.694 1.00 85.75 230 PRO A CA 1
ATOM 1827 C C . PRO A 1 230 ? 4.299 19.535 17.595 1.00 85.75 230 PRO A C 1
ATOM 1829 O O . PRO A 1 230 ? 3.074 19.634 17.477 1.00 85.75 230 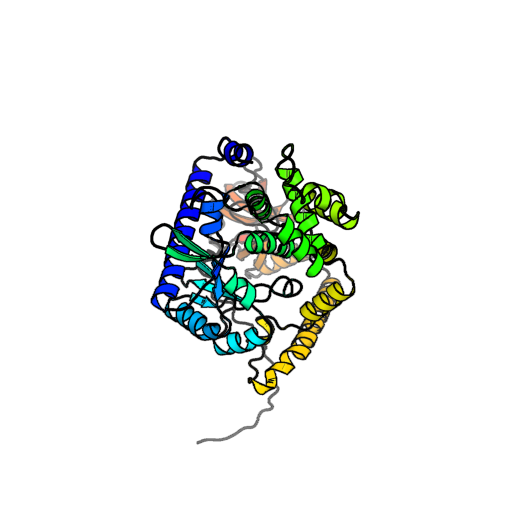PRO A O 1
ATOM 1832 N N . LEU A 1 231 ? 4.908 18.352 17.669 1.00 86.94 231 LEU A N 1
ATOM 1833 C CA . LEU A 1 231 ? 4.183 17.089 17.746 1.00 86.94 231 LEU A CA 1
ATOM 1834 C C . LEU A 1 231 ? 3.444 16.976 19.094 1.00 86.94 231 LEU A C 1
ATOM 1836 O O . LEU A 1 231 ? 3.942 17.437 20.124 1.00 86.94 231 LEU A O 1
ATOM 1840 N N . PRO A 1 232 ? 2.281 16.301 19.137 1.00 85.25 232 PRO A N 1
ATOM 1841 C CA . PRO A 1 232 ? 1.601 16.009 20.397 1.00 85.25 232 PRO A CA 1
ATOM 1842 C C . PRO A 1 232 ? 2.477 15.175 21.342 1.00 85.25 232 PRO A C 1
ATOM 1844 O O . PRO A 1 232 ? 3.170 14.259 20.906 1.00 85.25 232 PRO A O 1
ATOM 1847 N N . VAL A 1 233 ? 2.416 15.424 22.650 1.00 81.06 233 VAL A N 1
ATOM 1848 C CA . VAL A 1 233 ? 3.083 14.579 23.660 1.00 81.06 233 VAL A CA 1
ATOM 1849 C C . VAL A 1 233 ? 2.403 13.195 23.709 1.00 81.06 233 VAL A C 1
ATOM 1851 O O . VAL A 1 233 ? 1.173 13.133 23.661 1.00 81.06 233 VAL A O 1
ATOM 1854 N N . PRO A 1 234 ? 3.148 12.071 23.819 1.00 85.62 234 PRO A N 1
ATOM 1855 C CA . PRO A 1 234 ? 4.606 11.944 23.965 1.00 85.62 234 PRO A CA 1
ATOM 1856 C C . PRO A 1 234 ? 5.399 11.833 22.648 1.00 85.62 234 PRO A C 1
ATOM 1858 O O . PRO A 1 234 ? 6.574 11.470 22.679 1.00 85.62 234 PRO A O 1
ATOM 1861 N N . TRP A 1 235 ? 4.808 12.110 21.483 1.00 86.69 235 TRP A N 1
ATOM 1862 C CA . TRP A 1 235 ? 5.498 11.939 20.202 1.00 86.69 235 TRP A CA 1
ATOM 1863 C C . TRP A 1 235 ? 6.668 12.887 19.979 1.00 86.69 235 TRP A C 1
ATOM 1865 O O . TRP A 1 235 ? 7.611 12.472 19.310 1.00 86.69 235 TRP A O 1
ATOM 1875 N N . GLU A 1 236 ? 6.653 14.093 20.551 1.00 84.69 236 GLU A N 1
ATOM 1876 C CA . GLU A 1 236 ? 7.810 14.998 20.479 1.00 84.69 236 GLU A CA 1
ATOM 1877 C C . GLU A 1 236 ? 9.047 14.341 21.115 1.00 84.69 236 GLU A C 1
ATOM 1879 O O . GLU A 1 236 ? 10.037 14.079 20.433 1.00 84.69 236 GLU A O 1
ATOM 1884 N N . GLN A 1 237 ? 8.928 13.913 22.376 1.00 85.31 237 GLN A N 1
ATOM 1885 C CA . GLN A 1 237 ? 9.987 13.193 23.095 1.00 85.31 237 GLN A CA 1
ATOM 1886 C C . GLN A 1 237 ? 10.376 11.895 22.384 1.00 85.31 237 GLN A C 1
ATOM 1888 O O . GLN A 1 237 ? 11.544 11.518 22.320 1.00 85.31 237 GLN A O 1
ATOM 1893 N N . PHE A 1 238 ? 9.395 11.182 21.829 1.00 85.25 238 PHE A N 1
ATOM 1894 C CA . PHE A 1 238 ? 9.663 9.959 21.087 1.00 85.25 238 PHE A CA 1
ATOM 1895 C C . PHE A 1 238 ? 10.506 10.243 19.836 1.00 85.25 238 PHE A C 1
ATOM 1897 O O . PHE A 1 238 ? 11.475 9.527 19.587 1.00 85.25 238 PHE A O 1
ATOM 1904 N N . ALA A 1 239 ? 10.172 11.289 19.072 1.00 84.56 239 ALA A N 1
ATOM 1905 C CA . ALA A 1 239 ? 10.856 11.678 17.842 1.00 84.56 239 ALA A CA 1
ATOM 1906 C C . ALA A 1 239 ? 12.307 12.129 18.075 1.00 84.56 239 ALA A C 1
ATOM 1908 O O . ALA A 1 239 ? 13.154 11.876 17.213 1.00 84.56 239 ALA A O 1
ATOM 1909 N N . GLU A 1 240 ? 12.598 12.733 19.231 1.00 84.56 240 GLU A N 1
ATOM 1910 C CA . GLU A 1 240 ? 13.947 13.140 19.657 1.00 84.56 240 GLU A CA 1
ATOM 1911 C C . GLU A 1 240 ? 14.880 11.954 19.918 1.00 84.56 240 GLU A C 1
ATOM 1913 O O . GLU A 1 240 ? 16.076 12.027 19.650 1.00 84.56 240 GLU A O 1
ATOM 1918 N N . GLN A 1 241 ? 14.348 10.804 20.333 1.00 82.88 241 GLN A N 1
ATOM 1919 C CA . GLN A 1 241 ? 15.140 9.595 20.588 1.00 82.88 241 GLN A CA 1
ATOM 1920 C C . GLN A 1 241 ? 15.569 8.853 19.298 1.00 82.88 241 GLN A C 1
ATOM 1922 O O . GLN A 1 241 ? 15.792 7.630 19.302 1.00 82.88 241 GLN A O 1
ATOM 1927 N N . GLY A 1 242 ? 15.616 9.558 18.165 1.00 77.94 242 GLY A N 1
ATOM 1928 C CA . GLY A 1 242 ? 15.944 9.027 16.850 1.00 77.94 242 GLY A CA 1
ATOM 1929 C C . GLY A 1 242 ? 17.414 8.620 16.723 1.00 77.94 242 GLY A C 1
ATOM 1930 O O . GLY A 1 242 ? 18.324 9.397 16.975 1.00 77.94 242 GLY A O 1
ATOM 1931 N N . SER A 1 243 ? 17.669 7.390 16.268 1.00 84.94 243 SER A N 1
ATOM 1932 C CA . SER A 1 243 ? 19.033 6.948 15.924 1.00 84.94 243 SER A CA 1
ATOM 1933 C C . SER A 1 243 ? 19.553 7.636 14.645 1.00 84.94 243 SER A C 1
ATOM 1935 O O . SER A 1 243 ? 18.731 7.948 13.779 1.00 84.94 243 SER A O 1
ATOM 1937 N N . PRO A 1 244 ? 20.880 7.720 14.409 1.00 86.88 244 PRO A N 1
ATOM 1938 C CA . PRO A 1 244 ? 21.445 8.254 13.160 1.00 86.88 244 PRO A CA 1
ATOM 1939 C C . PRO A 1 244 ? 20.879 7.608 11.884 1.00 86.88 244 PRO A C 1
ATOM 1941 O O . PRO A 1 244 ? 20.710 8.271 10.862 1.00 86.88 244 PRO A O 1
ATOM 1944 N N . ALA A 1 245 ? 20.507 6.324 11.949 1.00 87.31 245 ALA A N 1
ATOM 1945 C CA . ALA A 1 245 ? 19.863 5.612 10.846 1.00 87.31 245 ALA A CA 1
ATOM 1946 C C . ALA A 1 245 ? 18.475 6.178 10.486 1.00 87.31 245 ALA A C 1
ATOM 1948 O O . ALA A 1 245 ? 18.117 6.219 9.309 1.00 87.31 245 ALA A O 1
ATOM 1949 N N . VAL A 1 246 ? 17.697 6.627 11.478 1.00 91.19 246 VAL A N 1
ATOM 1950 C CA . VAL A 1 246 ? 16.396 7.285 11.265 1.00 91.19 246 VAL A CA 1
ATOM 1951 C C . VAL A 1 246 ? 16.629 8.640 10.607 1.00 91.19 246 VAL A C 1
ATOM 1953 O O . VAL A 1 246 ? 16.073 8.890 9.543 1.00 91.19 246 VAL A O 1
ATOM 1956 N N . THR A 1 247 ? 17.519 9.463 11.164 1.00 90.94 247 THR A N 1
ATOM 1957 C CA . THR A 1 247 ? 17.847 10.791 10.624 1.00 90.94 247 THR A CA 1
ATOM 1958 C C . THR A 1 247 ? 18.359 10.717 9.185 1.00 90.94 247 THR A C 1
ATOM 1960 O O . THR A 1 247 ? 17.909 11.472 8.326 1.00 90.94 247 THR A O 1
ATOM 1963 N N . GLY A 1 248 ? 19.254 9.771 8.882 1.00 91.44 248 GLY A N 1
ATOM 1964 C CA . GLY A 1 248 ? 19.738 9.544 7.518 1.00 91.44 248 GLY A CA 1
ATOM 1965 C C . GLY A 1 248 ? 18.636 9.093 6.554 1.00 91.44 248 GLY A C 1
ATOM 1966 O O . GLY A 1 248 ? 18.638 9.485 5.390 1.00 91.44 248 GLY A O 1
ATOM 1967 N N . THR A 1 249 ? 17.665 8.313 7.039 1.00 92.75 249 THR A N 1
ATOM 1968 C CA . THR A 1 249 ? 16.504 7.886 6.243 1.00 92.75 249 THR A CA 1
ATOM 1969 C C . THR A 1 249 ? 15.569 9.057 5.949 1.00 92.75 249 THR A C 1
ATOM 1971 O O . THR A 1 249 ? 15.191 9.246 4.798 1.00 92.75 249 THR A O 1
ATOM 1974 N N . VAL A 1 250 ? 15.266 9.884 6.953 1.00 93.25 250 VAL A N 1
ATOM 1975 C CA . VAL A 1 250 ? 14.456 11.106 6.808 1.00 93.25 250 VAL A CA 1
ATOM 1976 C C . VAL A 1 250 ? 15.089 12.052 5.788 1.00 93.25 250 VAL A C 1
ATOM 1978 O O . VAL A 1 250 ? 14.429 12.440 4.830 1.00 93.25 250 VAL A O 1
ATOM 1981 N N . LYS A 1 251 ? 16.393 12.342 5.915 1.00 91.56 251 LYS A N 1
ATOM 1982 C CA . LYS A 1 251 ? 17.127 13.185 4.953 1.00 91.56 251 LYS A CA 1
ATOM 1983 C C . LYS A 1 251 ? 17.064 12.636 3.526 1.00 91.56 251 LYS A C 1
ATOM 1985 O O . LYS A 1 251 ? 16.918 13.404 2.583 1.00 91.56 251 LYS A O 1
ATOM 1990 N N . ARG A 1 252 ? 17.168 11.314 3.355 1.00 90.50 252 ARG A N 1
ATOM 1991 C CA . ARG A 1 252 ? 17.076 10.674 2.034 1.00 90.50 252 ARG A CA 1
ATOM 1992 C C . ARG A 1 252 ? 15.686 10.830 1.416 1.00 90.50 252 ARG A C 1
ATOM 1994 O O . ARG A 1 252 ? 15.592 11.083 0.223 1.00 90.50 252 ARG A O 1
ATOM 2001 N N . ILE A 1 253 ? 14.638 10.674 2.220 1.00 91.31 253 ILE A N 1
ATOM 2002 C CA . ILE A 1 253 ? 13.251 10.840 1.772 1.00 91.31 253 ILE A CA 1
ATOM 2003 C C . ILE A 1 253 ? 12.978 12.303 1.405 1.00 91.31 253 ILE A C 1
ATOM 2005 O O . ILE A 1 253 ? 12.401 12.557 0.359 1.00 91.31 253 ILE A O 1
ATOM 2009 N N . ILE A 1 254 ? 13.449 13.267 2.200 1.00 89.88 254 ILE A N 1
ATOM 2010 C CA . ILE A 1 254 ? 13.282 14.696 1.883 1.00 89.88 254 ILE A CA 1
ATOM 2011 C C . ILE A 1 254 ? 13.962 15.037 0.552 1.00 89.88 254 ILE A C 1
ATOM 2013 O O . ILE A 1 254 ? 13.312 15.577 -0.338 1.00 89.88 254 ILE A O 1
ATOM 2017 N N . ARG A 1 255 ? 15.218 14.604 0.357 1.00 86.69 255 ARG A N 1
ATOM 2018 C CA . ARG A 1 255 ? 15.927 14.771 -0.925 1.00 86.69 255 ARG A CA 1
ATOM 2019 C C . ARG A 1 255 ? 15.149 14.195 -2.103 1.00 86.69 255 ARG A C 1
ATOM 2021 O O . ARG A 1 255 ? 15.212 14.736 -3.200 1.00 86.69 255 ARG A O 1
ATOM 2028 N N . GLN A 1 256 ? 14.401 13.112 -1.886 1.00 85.75 256 GLN A N 1
ATOM 2029 C CA . GLN A 1 256 ? 13.578 12.538 -2.940 1.00 85.75 256 GLN A CA 1
ATOM 2030 C C . GLN A 1 256 ? 12.541 13.524 -3.479 1.00 85.75 256 GLN A C 1
ATOM 2032 O O . GLN A 1 256 ? 12.321 13.597 -4.688 1.00 85.75 256 GLN A O 1
ATOM 2037 N N . TRP A 1 257 ? 11.888 14.256 -2.581 1.00 82.94 257 TRP A N 1
ATOM 2038 C CA . TRP A 1 257 ? 10.851 15.219 -2.938 1.00 82.94 257 TRP A CA 1
ATOM 2039 C C . TRP A 1 257 ? 11.423 16.541 -3.456 1.00 82.94 257 TRP A C 1
ATOM 2041 O O . TRP A 1 257 ? 10.740 17.236 -4.196 1.00 82.94 257 TRP A O 1
ATOM 2051 N N . GLU A 1 258 ? 12.693 16.834 -3.173 1.00 82.25 258 GLU A N 1
ATOM 2052 C CA . GLU A 1 258 ? 13.446 17.967 -3.739 1.00 82.25 258 GLU A CA 1
ATOM 2053 C C . GLU A 1 258 ? 13.912 17.730 -5.195 1.00 82.25 258 GLU A C 1
ATOM 2055 O O . GLU A 1 258 ? 14.712 18.495 -5.726 1.00 82.25 258 GLU A O 1
ATOM 2060 N N . GLY A 1 259 ? 13.425 16.675 -5.860 1.00 74.06 259 GLY A N 1
ATOM 2061 C CA . GLY A 1 259 ? 13.701 16.390 -7.275 1.00 74.06 259 GLY A CA 1
ATOM 2062 C C . GLY A 1 259 ? 14.713 15.269 -7.529 1.00 74.06 259 GLY A C 1
ATOM 2063 O O . GLY A 1 259 ? 14.968 14.925 -8.683 1.00 74.06 259 GLY A O 1
ATOM 2064 N N . PHE A 1 260 ? 15.258 14.634 -6.485 1.00 67.06 260 PHE A N 1
ATOM 2065 C CA . PHE A 1 260 ? 16.164 13.493 -6.644 1.00 67.06 260 PHE A CA 1
ATOM 2066 C C . PHE A 1 260 ? 15.394 12.170 -6.684 1.00 67.06 260 PHE A C 1
ATOM 2068 O O . PHE A 1 260 ? 15.052 11.589 -5.658 1.00 67.06 260 PHE A O 1
ATOM 2075 N N . HIS A 1 261 ? 15.147 11.613 -7.868 1.00 74.25 261 HIS A N 1
ATOM 2076 C CA . HIS A 1 261 ? 14.506 10.299 -7.948 1.00 74.25 261 HIS A CA 1
ATOM 2077 C C . HIS A 1 261 ? 15.376 9.203 -7.313 1.00 74.25 261 HIS A C 1
ATOM 2079 O O . HIS A 1 261 ? 16.419 8.834 -7.853 1.00 74.25 261 HIS A O 1
ATOM 2085 N N . LEU A 1 262 ? 14.916 8.629 -6.193 1.00 74.69 262 LEU A N 1
ATOM 2086 C CA . LEU A 1 262 ? 15.615 7.513 -5.558 1.00 74.69 262 LEU A CA 1
ATOM 2087 C C . LEU A 1 262 ? 15.679 6.310 -6.499 1.00 74.69 262 LEU A C 1
ATOM 2089 O O . LEU A 1 262 ? 14.664 5.784 -6.979 1.00 74.69 262 LEU A O 1
ATOM 2093 N N . SER A 1 263 ? 16.890 5.792 -6.673 1.00 82.25 263 SER A N 1
ATOM 2094 C CA . SER A 1 263 ? 17.114 4.522 -7.341 1.00 82.25 263 SER A CA 1
ATOM 2095 C C . SER A 1 263 ? 16.369 3.392 -6.623 1.00 82.25 263 SER A C 1
ATOM 2097 O O . SER A 1 263 ? 16.000 3.456 -5.443 1.00 82.25 263 SER A O 1
ATOM 2099 N N . ARG A 1 264 ? 16.169 2.273 -7.326 1.00 81.88 264 ARG A N 1
ATOM 2100 C CA . ARG A 1 264 ? 15.568 1.077 -6.719 1.00 81.88 264 ARG A CA 1
ATOM 2101 C C . ARG A 1 264 ? 16.345 0.613 -5.482 1.00 81.88 264 ARG A C 1
ATOM 2103 O O . ARG A 1 264 ? 15.726 0.170 -4.522 1.00 81.88 264 ARG A O 1
ATOM 2110 N N . ARG A 1 265 ? 17.677 0.734 -5.491 1.00 84.88 265 ARG A N 1
ATOM 2111 C CA . ARG A 1 265 ? 18.534 0.361 -4.355 1.00 84.88 265 ARG A CA 1
ATOM 2112 C C . ARG A 1 265 ? 18.291 1.271 -3.154 1.00 84.88 265 ARG A C 1
ATOM 2114 O O . ARG A 1 265 ? 18.130 0.778 -2.046 1.00 84.88 265 ARG A O 1
ATOM 2121 N N . GLU A 1 266 ? 18.192 2.577 -3.368 1.00 84.31 266 GLU A N 1
ATOM 2122 C CA . GLU A 1 266 ? 17.946 3.542 -2.291 1.00 84.31 266 GLU A CA 1
ATOM 2123 C C . GLU A 1 266 ? 16.577 3.362 -1.638 1.00 84.31 266 GLU A C 1
ATOM 2125 O O . GLU A 1 266 ? 16.490 3.386 -0.410 1.00 84.31 266 GLU A O 1
ATOM 2130 N N . ARG A 1 267 ? 15.532 3.076 -2.427 1.00 85.56 267 ARG A N 1
ATOM 2131 C CA . ARG A 1 267 ? 14.209 2.709 -1.889 1.00 85.56 267 ARG A CA 1
ATOM 2132 C C . ARG A 1 267 ? 14.277 1.466 -1.001 1.00 85.56 267 ARG A C 1
ATOM 2134 O O . ARG A 1 267 ? 13.719 1.456 0.096 1.00 85.56 267 ARG A O 1
ATOM 2141 N N . TRP A 1 268 ? 15.024 0.450 -1.433 1.00 85.56 268 TRP A N 1
ATOM 2142 C CA . TRP A 1 268 ? 15.279 -0.745 -0.625 1.00 85.56 268 TRP A CA 1
ATOM 2143 C C . TRP A 1 268 ? 16.028 -0.419 0.668 1.00 85.56 268 TRP A C 1
ATOM 2145 O O . TRP A 1 268 ? 15.638 -0.884 1.737 1.00 85.56 268 TRP A O 1
ATOM 2155 N N . TYR A 1 269 ? 17.067 0.417 0.612 1.00 86.56 269 TYR A N 1
ATOM 2156 C CA . TYR A 1 269 ? 17.789 0.842 1.812 1.00 86.56 269 TYR A CA 1
ATOM 2157 C C . TYR A 1 269 ? 16.900 1.620 2.787 1.00 86.56 269 TYR A C 1
ATOM 2159 O O . TYR A 1 269 ? 17.031 1.435 3.995 1.00 86.56 269 TYR A O 1
ATOM 2167 N N . THR A 1 270 ? 15.986 2.461 2.294 1.00 87.19 270 THR A N 1
ATOM 2168 C CA . THR A 1 270 ? 14.996 3.176 3.119 1.00 87.19 270 THR A CA 1
ATOM 2169 C C . THR A 1 270 ? 14.094 2.199 3.877 1.00 87.19 270 THR A C 1
ATOM 2171 O O . THR A 1 270 ? 13.937 2.315 5.093 1.00 87.19 270 THR A O 1
ATOM 2174 N N . GLN A 1 271 ? 13.580 1.171 3.197 1.00 89.31 271 GLN A N 1
ATOM 2175 C CA . GLN A 1 271 ? 12.770 0.118 3.822 1.00 89.31 271 GLN A CA 1
ATOM 2176 C C . GLN A 1 271 ? 13.576 -0.698 4.849 1.00 89.31 271 GLN A C 1
ATOM 2178 O O . GLN A 1 271 ? 13.110 -0.926 5.968 1.00 89.31 271 GLN A O 1
ATOM 2183 N N . LEU A 1 272 ? 14.808 -1.098 4.508 1.00 88.69 272 LEU A N 1
ATOM 2184 C CA . LEU A 1 272 ? 15.698 -1.859 5.396 1.00 88.69 272 LEU A CA 1
ATOM 2185 C C . LEU A 1 272 ? 16.054 -1.086 6.668 1.00 88.69 272 LEU A C 1
ATOM 2187 O O . LEU A 1 272 ? 16.011 -1.649 7.767 1.00 88.69 272 LEU A O 1
ATOM 2191 N N . ALA A 1 273 ? 16.371 0.204 6.539 1.00 88.56 273 ALA A N 1
ATOM 2192 C CA . ALA A 1 273 ? 16.713 1.061 7.670 1.00 88.56 273 ALA A CA 1
ATOM 2193 C C . ALA A 1 273 ? 15.574 1.126 8.703 1.00 88.56 273 ALA A C 1
ATOM 2195 O O . ALA A 1 273 ? 15.838 1.131 9.914 1.00 88.56 273 ALA A O 1
ATOM 2196 N N . CYS A 1 274 ? 14.322 1.064 8.233 1.00 89.00 274 CYS A N 1
ATOM 2197 C CA . CYS A 1 274 ? 13.124 1.026 9.065 1.00 89.00 274 CYS A CA 1
ATOM 2198 C C . CYS A 1 274 ? 12.913 -0.318 9.791 1.00 89.00 274 CYS A C 1
ATOM 2200 O O . CYS A 1 274 ? 12.207 -0.363 10.791 1.00 89.00 274 CYS A O 1
ATOM 2202 N N . LEU A 1 275 ? 13.530 -1.428 9.375 1.00 85.88 275 LEU A N 1
ATOM 2203 C CA . LEU A 1 275 ? 13.367 -2.710 10.083 1.00 85.88 275 LEU A CA 1
ATOM 2204 C C . LEU A 1 275 ? 14.182 -2.796 11.368 1.00 85.88 275 LEU A C 1
ATOM 2206 O O . LEU A 1 275 ? 13.738 -3.398 12.347 1.00 85.88 275 LEU A O 1
ATOM 2210 N N . GLY A 1 276 ? 15.381 -2.219 11.347 1.00 78.81 276 GLY A N 1
ATOM 2211 C CA . GLY A 1 276 ? 16.245 -2.039 12.510 1.00 78.81 276 GLY A CA 1
ATOM 2212 C C . GLY A 1 276 ? 16.713 -3.272 13.263 1.00 78.81 276 GLY A C 1
ATOM 2213 O O . GLY A 1 276 ? 17.287 -3.131 14.337 1.00 78.81 276 GLY A O 1
ATOM 2214 N N . SER A 1 277 ? 16.501 -4.464 12.714 1.00 83.69 277 SER A N 1
ATOM 2215 C CA . SER A 1 277 ? 16.945 -5.723 13.298 1.00 83.69 277 SER A CA 1
ATOM 2216 C C . SER A 1 277 ? 17.416 -6.657 12.195 1.00 83.69 277 SER A C 1
ATOM 2218 O O . SER A 1 277 ? 16.665 -6.923 11.255 1.00 83.69 277 SER A O 1
ATOM 2220 N N . ILE A 1 278 ? 18.626 -7.205 12.345 1.00 85.75 278 ILE A N 1
ATOM 2221 C CA . ILE A 1 278 ? 19.199 -8.165 11.393 1.00 85.75 278 ILE A CA 1
ATOM 2222 C C . ILE A 1 278 ? 18.279 -9.376 11.202 1.00 85.75 278 ILE A C 1
ATOM 2224 O O . ILE A 1 278 ? 18.017 -9.777 10.076 1.00 85.75 278 ILE A O 1
ATOM 2228 N N . ARG A 1 279 ? 17.659 -9.879 12.281 1.00 86.38 279 ARG A N 1
ATOM 2229 C CA . ARG A 1 279 ? 16.701 -10.995 12.216 1.00 86.38 279 ARG A CA 1
ATOM 2230 C C . ARG A 1 279 ? 15.482 -10.655 11.355 1.00 86.38 279 ARG A C 1
ATOM 2232 O O . ARG A 1 279 ? 14.987 -11.510 10.631 1.00 86.38 279 ARG A O 1
ATOM 2239 N N . ARG A 1 280 ? 14.990 -9.411 11.407 1.00 84.44 280 ARG A N 1
ATOM 2240 C CA . ARG A 1 280 ? 13.859 -8.959 10.575 1.00 84.44 280 ARG A CA 1
ATOM 2241 C C . ARG A 1 280 ? 14.261 -8.748 9.127 1.00 84.44 280 ARG A C 1
ATOM 2243 O O . ARG A 1 280 ? 13.478 -9.090 8.251 1.00 84.44 280 ARG A O 1
ATOM 2250 N N . ILE A 1 281 ? 15.455 -8.207 8.896 1.00 87.31 281 ILE A N 1
ATOM 2251 C CA . ILE A 1 281 ? 16.022 -8.061 7.556 1.00 87.31 281 ILE A CA 1
ATOM 2252 C C . ILE A 1 281 ? 16.154 -9.441 6.917 1.00 87.31 281 ILE A C 1
ATOM 2254 O O . ILE A 1 281 ? 15.586 -9.659 5.855 1.00 87.31 281 ILE A O 1
ATOM 2258 N N . LEU A 1 282 ? 16.793 -10.392 7.603 1.00 87.94 282 LEU A N 1
ATOM 2259 C CA . LEU A 1 282 ? 16.921 -11.773 7.140 1.00 87.94 282 LEU A CA 1
ATOM 2260 C C . LEU A 1 282 ? 15.552 -12.393 6.876 1.00 87.94 282 LEU A C 1
ATOM 2262 O O . LEU A 1 282 ? 15.310 -12.883 5.785 1.00 87.94 282 LEU A O 1
ATOM 2266 N N . ARG A 1 283 ? 14.608 -12.286 7.816 1.00 87.19 283 ARG A N 1
ATOM 2267 C CA . ARG A 1 283 ? 13.251 -12.821 7.637 1.00 87.19 283 ARG A CA 1
ATOM 2268 C C . ARG A 1 283 ? 12.511 -12.195 6.451 1.00 87.19 283 ARG A C 1
ATOM 2270 O O . ARG A 1 283 ? 11.776 -12.896 5.761 1.00 87.19 283 ARG A O 1
ATOM 2277 N N . TRP A 1 284 ? 12.694 -10.898 6.204 1.00 86.25 284 TRP A N 1
ATOM 2278 C CA . TRP A 1 284 ? 12.118 -10.220 5.045 1.00 86.25 284 TRP A CA 1
ATOM 2279 C C . TRP A 1 284 ? 12.766 -10.671 3.739 1.00 86.25 284 TRP A C 1
ATOM 2281 O O . TRP A 1 284 ? 12.053 -10.994 2.796 1.00 86.25 284 TRP A O 1
ATOM 2291 N N . VAL A 1 285 ? 14.097 -10.746 3.697 1.00 87.25 285 VAL A N 1
ATOM 2292 C CA . VAL A 1 285 ? 14.856 -11.228 2.536 1.00 87.25 285 VAL A CA 1
ATOM 2293 C C . VAL A 1 285 ? 14.493 -12.680 2.231 1.00 87.25 285 VAL A C 1
ATOM 2295 O O . VAL A 1 285 ? 14.148 -12.984 1.094 1.00 87.25 285 VAL A O 1
ATOM 2298 N N . CYS A 1 286 ? 14.458 -13.555 3.241 1.00 88.38 286 CYS A N 1
ATOM 2299 C CA . CYS A 1 286 ? 13.966 -14.925 3.118 1.00 88.38 286 CYS A CA 1
ATOM 2300 C C . CYS A 1 286 ? 12.550 -14.946 2.540 1.00 88.38 286 CYS A C 1
ATOM 2302 O O . CYS A 1 286 ? 12.293 -15.682 1.597 1.00 88.38 286 CYS A O 1
ATOM 2304 N N . TRP A 1 287 ? 11.638 -14.107 3.037 1.00 88.12 287 TRP A N 1
ATOM 2305 C CA . TRP A 1 287 ? 10.291 -14.015 2.476 1.00 88.12 287 TRP A CA 1
ATOM 2306 C C . TRP A 1 287 ? 10.301 -13.540 1.013 1.00 88.12 287 TRP A C 1
ATOM 2308 O O . TRP A 1 287 ? 9.645 -14.155 0.184 1.00 88.12 287 TRP A O 1
ATOM 2318 N N . LEU A 1 288 ? 11.070 -12.515 0.646 1.00 85.50 288 LEU A N 1
ATOM 2319 C CA . LEU A 1 288 ? 11.160 -12.010 -0.735 1.00 85.50 288 LEU A CA 1
ATOM 2320 C C . LEU A 1 288 ? 11.698 -13.055 -1.723 1.00 85.50 288 LEU A C 1
ATOM 2322 O O . LEU A 1 288 ? 11.279 -13.109 -2.888 1.00 85.50 288 LEU A O 1
ATOM 2326 N N . VAL A 1 289 ? 12.654 -13.851 -1.249 1.00 86.25 289 VAL A N 1
ATOM 2327 C CA . VAL A 1 289 ? 13.318 -14.897 -2.017 1.00 86.25 289 VAL A CA 1
ATOM 2328 C C . VAL A 1 289 ? 12.424 -16.122 -2.129 1.00 86.25 289 VAL A C 1
ATOM 2330 O O . VAL A 1 289 ? 12.260 -16.615 -3.236 1.00 86.25 289 VAL A O 1
ATOM 2333 N N . LEU A 1 290 ? 11.816 -16.589 -1.038 1.00 88.06 290 LEU A N 1
ATOM 2334 C CA . LEU A 1 290 ? 11.060 -17.845 -0.992 1.00 88.06 290 LEU A CA 1
ATOM 2335 C C . LEU A 1 290 ? 9.605 -17.697 -1.446 1.00 88.06 290 LEU A C 1
ATOM 2337 O O . LEU A 1 290 ? 9.047 -18.633 -2.008 1.00 88.06 290 LEU A O 1
ATOM 2341 N N . THR A 1 291 ? 8.980 -16.542 -1.225 1.00 88.81 291 THR A N 1
ATOM 2342 C CA . THR A 1 291 ? 7.539 -16.381 -1.458 1.00 88.81 291 THR A CA 1
ATOM 2343 C C . THR A 1 291 ? 7.246 -16.292 -2.953 1.00 88.81 291 THR A C 1
ATOM 2345 O O . THR A 1 291 ? 7.762 -15.384 -3.624 1.00 88.81 291 THR A O 1
ATOM 2348 N N . PRO A 1 292 ? 6.393 -17.177 -3.495 1.00 88.75 292 PRO A N 1
ATOM 2349 C CA . PRO A 1 292 ? 5.986 -17.088 -4.883 1.00 88.75 292 PRO A CA 1
ATOM 2350 C C . PRO A 1 292 ? 5.238 -15.777 -5.157 1.00 88.75 292 PRO A C 1
ATOM 2352 O O . PRO A 1 292 ? 4.648 -15.128 -4.284 1.00 88.75 292 PRO A O 1
ATOM 2355 N N . THR A 1 293 ? 5.333 -15.344 -6.404 1.00 87.25 293 THR A N 1
ATOM 2356 C CA . THR A 1 293 ? 4.547 -14.263 -6.989 1.00 87.25 293 THR A CA 1
ATOM 2357 C C . THR A 1 293 ? 3.497 -14.857 -7.916 1.00 87.25 293 THR A C 1
ATOM 2359 O O . THR A 1 293 ? 3.526 -16.047 -8.232 1.00 87.25 293 THR A O 1
ATOM 2362 N N . VAL A 1 294 ? 2.604 -14.000 -8.406 1.00 85.25 294 VAL A N 1
ATOM 2363 C CA . VAL A 1 294 ? 1.597 -14.360 -9.409 1.00 85.25 294 VAL A CA 1
ATOM 2364 C C . VAL A 1 294 ? 2.225 -15.056 -10.627 1.00 85.25 294 VAL A C 1
ATOM 2366 O O . VAL A 1 294 ? 1.644 -15.975 -11.191 1.00 85.25 294 VAL A O 1
ATOM 2369 N N . LEU A 1 295 ? 3.463 -14.691 -10.982 1.00 85.38 295 LEU A N 1
ATOM 2370 C CA . LEU A 1 295 ? 4.194 -15.284 -12.103 1.00 85.38 295 LEU A CA 1
ATOM 2371 C C . LEU A 1 295 ? 4.500 -16.776 -11.924 1.00 85.38 295 LEU A C 1
ATOM 2373 O O . LEU A 1 295 ? 4.446 -17.513 -12.903 1.00 85.38 295 LEU A O 1
ATOM 2377 N N . GLU A 1 296 ? 4.861 -17.228 -10.718 1.00 88.75 296 GLU A N 1
ATOM 2378 C CA . GLU A 1 296 ? 5.116 -18.653 -10.477 1.00 88.75 296 GLU A CA 1
ATOM 2379 C C . GLU A 1 296 ? 3.826 -19.460 -10.616 1.00 88.75 296 GLU A C 1
ATOM 2381 O O . GLU A 1 296 ? 3.819 -20.498 -11.271 1.00 88.75 296 GLU A O 1
ATOM 2386 N N . ILE A 1 297 ? 2.733 -18.958 -10.050 1.00 87.00 297 ILE A N 1
ATOM 2387 C CA . ILE A 1 297 ? 1.443 -19.651 -10.062 1.00 87.00 297 ILE A CA 1
ATOM 2388 C C . ILE A 1 297 ? 0.886 -19.716 -11.481 1.00 87.00 297 ILE A C 1
ATOM 2390 O O . ILE A 1 297 ? 0.553 -20.794 -11.963 1.00 87.00 297 ILE A O 1
ATOM 2394 N N . ARG A 1 298 ? 0.918 -18.589 -12.200 1.00 85.56 298 ARG A N 1
ATOM 2395 C CA . ARG A 1 298 ? 0.489 -18.515 -13.599 1.00 85.56 298 ARG A CA 1
ATOM 2396 C C . ARG A 1 298 ? 1.315 -19.421 -14.515 1.00 85.56 298 ARG A C 1
ATOM 2398 O O . ARG A 1 298 ? 0.787 -19.953 -15.488 1.00 85.56 298 ARG A O 1
ATOM 2405 N N . ARG A 1 299 ? 2.618 -19.570 -14.247 1.00 86.81 299 ARG A N 1
ATOM 2406 C CA . ARG A 1 299 ? 3.520 -20.383 -15.077 1.00 86.81 299 ARG A CA 1
ATOM 2407 C C . ARG A 1 299 ? 3.396 -21.877 -14.795 1.00 86.81 299 ARG A C 1
ATOM 2409 O O . ARG A 1 299 ? 3.454 -22.667 -15.732 1.00 86.81 299 ARG A O 1
ATOM 2416 N N . TRP A 1 300 ? 3.271 -22.259 -13.530 1.00 85.19 300 TRP A N 1
ATOM 2417 C CA . TRP A 1 300 ? 3.210 -23.652 -13.104 1.00 85.19 300 TRP A CA 1
ATOM 2418 C C . TRP A 1 300 ? 1.890 -23.882 -12.376 1.00 85.19 300 TRP A C 1
ATOM 2420 O O . TRP A 1 300 ? 1.782 -23.587 -11.193 1.00 85.19 300 TRP A O 1
ATOM 2430 N N . LYS A 1 301 ? 0.881 -24.412 -13.073 1.00 86.12 301 LYS A N 1
ATOM 2431 C CA . LYS A 1 301 ? -0.450 -24.702 -12.511 1.00 86.12 301 LYS A CA 1
ATOM 2432 C C . LYS A 1 301 ? -0.440 -25.997 -11.694 1.00 86.12 301 LYS A C 1
ATOM 2434 O O . LYS A 1 301 ? -0.967 -27.021 -12.115 1.00 86.12 301 LYS A O 1
ATOM 2439 N N . LEU A 1 302 ? 0.229 -25.973 -10.546 1.00 87.06 302 LEU A N 1
ATOM 2440 C CA . LEU A 1 302 ? 0.393 -27.150 -9.699 1.00 87.06 302 LEU A CA 1
ATOM 2441 C C . LEU A 1 302 ? -0.909 -27.489 -8.948 1.00 87.06 302 LEU A C 1
ATOM 2443 O O . LEU A 1 302 ? -1.596 -26.583 -8.468 1.00 87.06 302 LEU A O 1
ATOM 2447 N N . PRO A 1 303 ? -1.262 -28.775 -8.784 1.00 85.25 303 PRO A N 1
ATOM 2448 C CA . PRO A 1 303 ? -2.371 -29.174 -7.921 1.00 85.25 303 PRO A CA 1
ATOM 2449 C C . PRO A 1 303 ? -2.101 -28.783 -6.459 1.00 85.25 303 PRO A C 1
ATOM 2451 O O . PRO A 1 303 ? -0.956 -28.603 -6.042 1.00 85.25 303 PRO A O 1
ATOM 2454 N N . GLY A 1 304 ? -3.160 -28.654 -5.654 1.00 81.00 304 GLY A N 1
ATOM 2455 C CA . GLY A 1 304 ? -3.080 -28.085 -4.301 1.00 81.00 304 GLY A CA 1
ATOM 2456 C C . GLY A 1 304 ? -2.142 -28.819 -3.328 1.00 81.00 304 GLY A C 1
ATOM 2457 O O . GLY A 1 304 ? -1.606 -28.184 -2.414 1.00 81.00 304 GLY A O 1
ATOM 2458 N N . CYS A 1 305 ? -1.918 -30.122 -3.530 1.00 86.06 305 CYS A N 1
ATOM 2459 C CA . CYS A 1 305 ? -0.960 -30.939 -2.775 1.00 86.06 305 CYS A CA 1
ATOM 2460 C C . CYS A 1 305 ? 0.504 -30.583 -3.088 1.00 86.06 305 CYS A C 1
ATOM 2462 O O . CYS A 1 305 ? 1.363 -30.675 -2.217 1.00 86.06 305 CYS A O 1
ATOM 2464 N N . LEU A 1 306 ? 0.779 -30.097 -4.300 1.00 89.06 306 LEU A N 1
ATOM 2465 C CA . LEU A 1 306 ? 2.111 -29.713 -4.764 1.00 89.06 306 LEU A CA 1
ATOM 2466 C C . LEU A 1 306 ? 2.417 -28.224 -4.549 1.00 89.06 306 LEU A C 1
ATOM 2468 O O . LEU A 1 306 ? 3.483 -27.758 -4.940 1.00 89.06 306 LEU A O 1
ATOM 2472 N N . CYS A 1 307 ? 1.539 -27.470 -3.878 1.00 85.25 307 CYS A N 1
ATOM 2473 C CA . CYS A 1 307 ? 1.787 -26.065 -3.538 1.00 85.25 307 CYS A CA 1
ATOM 2474 C C . CYS A 1 307 ? 3.151 -25.792 -2.869 1.00 85.25 307 CYS A C 1
ATOM 2476 O O . CYS A 1 307 ? 3.749 -24.763 -3.186 1.00 85.25 307 CYS A O 1
ATOM 2478 N N . PRO A 1 308 ? 3.698 -26.655 -1.986 1.00 89.31 308 PRO A N 1
ATOM 2479 C CA . PRO A 1 308 ? 5.037 -26.436 -1.437 1.00 89.31 308 PRO A CA 1
ATOM 2480 C C . PRO A 1 308 ? 6.141 -26.328 -2.504 1.00 89.31 308 PRO A C 1
ATOM 2482 O O . PRO A 1 308 ? 7.122 -25.619 -2.281 1.00 89.31 308 PRO A O 1
ATOM 2485 N N . LEU A 1 309 ? 5.968 -26.936 -3.688 1.00 91.38 309 LEU A N 1
ATOM 2486 C CA . LEU A 1 309 ? 6.931 -26.859 -4.795 1.00 91.38 309 LEU A CA 1
ATOM 2487 C C . LEU A 1 309 ? 7.049 -25.453 -5.403 1.00 91.38 309 LEU A C 1
ATOM 2489 O O . LEU A 1 309 ? 8.038 -25.162 -6.075 1.00 91.38 309 LEU A O 1
ATOM 2493 N N . TYR A 1 310 ? 6.120 -24.534 -5.124 1.00 91.00 310 TYR A N 1
ATOM 2494 C CA . TYR A 1 310 ? 6.288 -23.140 -5.535 1.00 91.00 310 TYR A CA 1
ATOM 2495 C C . TYR A 1 310 ? 7.507 -22.466 -4.886 1.00 91.00 310 TYR A C 1
ATOM 2497 O O . TYR A 1 310 ? 8.100 -21.578 -5.500 1.00 91.00 310 TYR A O 1
ATOM 2505 N N . LEU A 1 311 ? 7.922 -22.900 -3.688 1.00 89.56 311 LEU A N 1
ATOM 2506 C CA . LEU A 1 311 ? 9.099 -22.363 -2.992 1.00 89.56 311 LEU A CA 1
ATOM 2507 C C . LEU A 1 311 ? 10.418 -22.658 -3.746 1.00 89.56 311 LEU A C 1
ATOM 2509 O O . LEU A 1 311 ? 11.163 -21.710 -4.018 1.00 89.56 311 LEU A O 1
ATOM 2513 N N . PRO A 1 312 ? 10.734 -23.912 -4.142 1.00 91.44 312 PRO A N 1
ATOM 2514 C CA . PRO A 1 312 ? 11.907 -24.191 -4.972 1.00 91.44 312 PRO A CA 1
ATOM 2515 C C . PRO A 1 312 ? 11.764 -23.678 -6.413 1.00 91.44 312 PRO A C 1
ATOM 2517 O O . PRO A 1 312 ? 12.740 -23.170 -6.966 1.00 91.44 312 PRO A O 1
ATOM 2520 N N . LEU A 1 313 ? 10.567 -23.703 -7.018 1.00 89.50 313 LEU A N 1
ATOM 2521 C CA . LEU A 1 313 ? 10.350 -23.138 -8.364 1.00 89.50 313 LEU A CA 1
ATOM 2522 C C . LEU A 1 313 ? 10.640 -21.634 -8.418 1.00 89.50 313 LEU A C 1
ATOM 2524 O O . LEU A 1 313 ? 11.181 -21.120 -9.403 1.00 89.50 313 LEU A O 1
ATOM 2528 N N . ARG A 1 314 ? 10.338 -20.925 -7.328 1.00 90.38 314 ARG A N 1
ATOM 2529 C CA . ARG A 1 314 ? 10.722 -19.530 -7.148 1.00 90.38 314 ARG A CA 1
ATOM 2530 C C . ARG A 1 314 ? 12.243 -19.354 -7.191 1.00 90.38 314 ARG A C 1
ATOM 2532 O O . ARG A 1 314 ? 12.712 -18.452 -7.887 1.00 90.38 314 ARG A O 1
ATOM 2539 N N . GLN A 1 315 ? 13.003 -20.208 -6.499 1.00 90.00 315 GLN A N 1
ATOM 2540 C CA . GLN A 1 315 ? 14.473 -20.154 -6.514 1.00 90.00 315 GLN A CA 1
ATOM 2541 C C . GLN A 1 315 ? 15.013 -20.385 -7.918 1.00 90.00 315 GLN A C 1
ATOM 2543 O O . GLN A 1 315 ? 15.786 -19.571 -8.425 1.00 90.00 315 GLN A O 1
ATOM 2548 N N . TYR A 1 316 ? 14.520 -21.436 -8.574 1.00 88.19 316 TYR A N 1
ATOM 2549 C CA . TYR A 1 316 ? 14.880 -21.755 -9.947 1.00 88.19 316 TYR A CA 1
ATOM 2550 C C . TYR A 1 316 ? 14.670 -20.553 -10.875 1.00 88.19 316 TYR A C 1
ATOM 2552 O O . TYR A 1 316 ? 15.580 -20.177 -11.609 1.00 88.19 316 TYR A O 1
ATOM 2560 N N . ARG A 1 317 ? 13.516 -19.874 -10.799 1.00 88.94 317 ARG A N 1
ATOM 2561 C CA . ARG A 1 317 ? 13.232 -18.707 -11.650 1.00 88.94 317 ARG A CA 1
ATOM 2562 C C . ARG A 1 317 ? 14.124 -17.500 -11.345 1.00 88.94 317 ARG A C 1
ATOM 2564 O O . ARG A 1 317 ? 14.483 -16.756 -12.259 1.00 88.94 317 ARG A O 1
ATOM 2571 N N . LEU A 1 318 ? 14.441 -17.245 -10.074 1.00 85.31 318 LEU A N 1
ATOM 2572 C CA . LEU A 1 318 ? 15.323 -16.134 -9.698 1.00 85.31 318 LEU A CA 1
ATOM 2573 C C . LEU A 1 318 ? 16.736 -16.351 -10.249 1.00 85.31 318 LEU A C 1
ATOM 2575 O O . LEU A 1 318 ? 17.284 -15.438 -10.871 1.00 85.31 318 LEU A O 1
ATOM 2579 N N . VAL A 1 319 ? 17.270 -17.564 -10.093 1.00 86.25 319 VAL A N 1
ATOM 2580 C CA . VAL A 1 319 ? 18.572 -17.962 -10.642 1.00 86.25 319 VAL A CA 1
ATOM 2581 C C . VAL A 1 319 ? 18.538 -17.926 -12.167 1.00 86.25 319 VAL A C 1
ATOM 2583 O O . VAL A 1 319 ? 19.386 -17.285 -12.784 1.00 86.25 319 VAL A O 1
ATOM 2586 N N . SER A 1 320 ? 17.510 -18.506 -12.795 1.00 81.12 320 SER A N 1
ATOM 2587 C CA . SER A 1 320 ? 17.387 -18.519 -14.253 1.00 81.12 320 SER A CA 1
ATOM 2588 C C . SER A 1 320 ? 17.330 -17.102 -14.819 1.00 81.12 320 SER A C 1
ATOM 2590 O O . SER A 1 320 ? 17.956 -16.834 -15.837 1.00 81.12 320 SER A O 1
ATOM 2592 N N . LYS A 1 321 ? 16.632 -16.166 -14.162 1.00 79.69 321 LYS A N 1
ATOM 2593 C CA . LYS A 1 321 ? 16.583 -14.762 -14.588 1.00 79.69 321 LYS A CA 1
ATOM 2594 C C . LYS A 1 321 ? 17.959 -14.105 -14.526 1.00 79.69 321 LYS A C 1
ATOM 2596 O O . LYS A 1 321 ? 18.293 -13.357 -15.443 1.00 79.69 321 LYS A O 1
ATOM 2601 N N . GLN A 1 322 ? 18.734 -14.350 -13.471 1.00 76.12 322 GLN A N 1
ATOM 2602 C CA . GLN A 1 322 ? 20.091 -13.812 -13.350 1.00 76.12 322 GLN A CA 1
ATOM 2603 C C . GLN A 1 322 ? 21.014 -14.404 -14.413 1.00 76.12 322 GLN A C 1
ATOM 2605 O O . GLN A 1 322 ? 21.687 -13.641 -15.095 1.00 76.12 322 GLN A O 1
ATOM 2610 N N . LEU A 1 323 ? 20.957 -15.719 -14.633 1.00 73.31 323 LEU A N 1
ATOM 2611 C CA . LEU A 1 323 ? 21.726 -16.395 -15.678 1.00 73.31 323 LEU A CA 1
ATOM 2612 C C . LEU A 1 323 ? 21.352 -15.902 -17.077 1.00 73.31 323 LEU A C 1
ATOM 2614 O O . LEU A 1 323 ? 22.240 -15.599 -17.857 1.00 73.31 323 LEU A O 1
ATOM 2618 N N . HIS A 1 324 ? 20.063 -15.730 -17.387 1.00 68.81 324 HIS A N 1
ATOM 2619 C CA . HIS A 1 324 ? 19.632 -15.175 -18.675 1.00 68.81 324 HIS A CA 1
ATOM 2620 C C . HIS A 1 324 ? 20.032 -13.707 -18.825 1.00 68.81 324 HIS A C 1
ATOM 2622 O O . HIS A 1 324 ? 20.393 -13.289 -19.914 1.00 68.81 324 HIS A O 1
ATOM 2628 N N . SER A 1 325 ? 19.991 -12.919 -17.748 1.00 66.94 325 SER A N 1
ATOM 2629 C CA . SER A 1 325 ? 20.401 -11.508 -17.783 1.00 66.94 325 SER A CA 1
ATOM 2630 C C . SER A 1 325 ? 21.918 -11.374 -17.946 1.00 66.94 325 SER A C 1
ATOM 2632 O O . SER A 1 325 ? 22.369 -10.510 -18.689 1.00 66.94 325 SER A O 1
ATOM 2634 N N . ALA A 1 326 ? 22.694 -12.247 -17.300 1.00 64.00 326 ALA A N 1
ATOM 2635 C CA . ALA A 1 326 ? 24.140 -12.347 -17.456 1.00 64.00 326 ALA A CA 1
ATOM 2636 C C . ALA A 1 326 ? 24.510 -12.862 -18.854 1.00 64.00 326 ALA A C 1
ATOM 2638 O O . ALA A 1 326 ? 25.317 -12.236 -19.524 1.00 64.00 326 ALA A O 1
ATOM 2639 N N . ALA A 1 327 ? 23.862 -13.919 -19.347 1.00 57.16 327 ALA A N 1
ATOM 2640 C CA . ALA A 1 327 ? 24.054 -14.441 -20.700 1.00 57.16 327 ALA A CA 1
ATOM 2641 C C . ALA A 1 327 ? 23.638 -13.427 -21.777 1.00 57.16 327 ALA A C 1
ATOM 2643 O O . ALA A 1 327 ? 24.325 -13.282 -22.781 1.00 57.16 327 ALA A O 1
ATOM 2644 N N . TYR A 1 328 ? 22.563 -12.666 -21.552 1.00 54.25 328 TYR A N 1
ATOM 2645 C CA . TYR A 1 328 ? 22.161 -11.558 -22.419 1.00 54.25 328 TYR A CA 1
ATOM 2646 C C . TYR A 1 328 ? 23.168 -10.401 -22.367 1.00 54.25 328 TYR A C 1
ATOM 2648 O O . TYR A 1 328 ? 23.485 -9.823 -23.402 1.00 54.25 328 TYR A O 1
ATOM 2656 N N . ALA A 1 329 ? 23.715 -10.074 -21.191 1.00 56.00 329 ALA A N 1
ATOM 2657 C CA . ALA A 1 329 ? 24.758 -9.058 -21.045 1.00 56.00 329 ALA A CA 1
ATOM 2658 C C . ALA A 1 329 ? 26.077 -9.479 -21.720 1.00 56.00 329 ALA A C 1
ATOM 2660 O O . ALA A 1 329 ? 26.662 -8.678 -22.444 1.00 56.00 329 ALA A O 1
ATOM 2661 N N . ILE A 1 330 ? 26.484 -10.743 -21.567 1.00 55.12 330 ILE A N 1
ATOM 2662 C CA . ILE A 1 330 ? 27.652 -11.346 -22.225 1.00 55.12 330 ILE A CA 1
ATOM 2663 C C . ILE A 1 330 ? 27.431 -11.408 -23.742 1.00 55.12 330 ILE A C 1
ATOM 2665 O O . ILE A 1 330 ? 28.288 -10.985 -24.511 1.00 55.12 330 ILE A O 1
ATOM 2669 N N . GLY A 1 331 ? 26.245 -11.825 -24.194 1.00 52.84 331 GLY A N 1
ATOM 2670 C CA . GLY A 1 331 ? 25.862 -11.822 -25.608 1.00 52.84 331 GLY A CA 1
ATOM 2671 C C . GLY A 1 331 ? 25.805 -10.417 -26.220 1.00 52.84 331 GLY A C 1
ATOM 2672 O O . GLY A 1 331 ? 26.112 -10.244 -27.397 1.00 52.84 331 GLY A O 1
ATOM 2673 N N . ARG A 1 332 ? 25.480 -9.391 -25.425 1.00 44.56 332 ARG A N 1
ATOM 2674 C CA . ARG A 1 332 ? 25.522 -7.976 -25.826 1.00 44.56 332 ARG A CA 1
ATOM 2675 C C . ARG A 1 332 ? 26.949 -7.413 -25.846 1.00 44.56 332 ARG A C 1
ATOM 2677 O O . ARG A 1 332 ? 27.224 -6.527 -26.646 1.00 44.56 332 ARG A O 1
ATOM 2684 N N . GLN A 1 333 ? 27.852 -7.934 -25.018 1.00 48.22 333 GLN A N 1
ATOM 2685 C CA . GLN A 1 333 ? 29.289 -7.649 -25.096 1.00 48.22 333 GLN A CA 1
ATOM 2686 C C . GLN A 1 333 ? 29.941 -8.338 -26.309 1.00 48.22 333 GLN A C 1
ATOM 2688 O O . GLN A 1 333 ? 30.837 -7.765 -26.925 1.00 48.22 333 GLN A O 1
ATOM 2693 N N . ALA A 1 334 ? 29.446 -9.521 -26.692 1.00 43.69 334 ALA A N 1
ATOM 2694 C CA . ALA A 1 334 ? 29.891 -10.270 -27.869 1.00 43.69 334 ALA A CA 1
ATOM 2695 C C . ALA A 1 334 ? 29.314 -9.728 -29.193 1.00 43.69 334 ALA A C 1
ATOM 2697 O O . ALA A 1 334 ? 29.985 -9.763 -30.221 1.00 43.69 334 ALA A O 1
ATOM 2698 N N . ARG A 1 335 ? 28.103 -9.155 -29.185 1.00 44.47 335 ARG A N 1
ATOM 2699 C CA . ARG A 1 335 ? 27.558 -8.388 -30.315 1.00 44.47 335 ARG A CA 1
ATOM 2700 C C . ARG A 1 335 ? 27.991 -6.929 -30.208 1.00 44.47 335 ARG A C 1
ATOM 2702 O O . ARG A 1 335 ? 27.209 -6.070 -29.797 1.00 44.47 335 ARG A O 1
ATOM 2709 N N . ARG A 1 336 ? 29.231 -6.632 -30.613 1.00 48.06 336 ARG A N 1
ATOM 2710 C CA . ARG A 1 336 ? 29.606 -5.253 -30.968 1.00 48.06 336 ARG A CA 1
ATOM 2711 C C . ARG A 1 336 ? 28.550 -4.742 -31.953 1.00 48.06 336 ARG A C 1
ATOM 2713 O O . ARG A 1 336 ? 28.344 -5.362 -32.995 1.00 48.06 336 ARG A O 1
ATOM 2720 N N . ARG A 1 337 ? 27.843 -3.650 -31.619 1.00 50.69 337 ARG A N 1
ATOM 2721 C CA . ARG A 1 337 ? 27.064 -2.923 -32.634 1.00 50.69 337 ARG A CA 1
ATOM 2722 C C . ARG A 1 337 ? 28.048 -2.639 -33.779 1.00 50.69 337 ARG A C 1
ATOM 2724 O O . ARG A 1 337 ? 29.137 -2.144 -33.472 1.00 50.69 337 ARG A O 1
ATOM 2731 N N . PRO A 1 338 ? 27.728 -2.981 -35.039 1.00 58.66 338 PRO A N 1
ATOM 2732 C CA . PRO A 1 338 ? 28.596 -2.613 -36.143 1.00 58.66 338 PRO A CA 1
ATOM 2733 C C . PRO A 1 338 ? 28.850 -1.097 -36.080 1.00 58.66 338 PRO A C 1
ATOM 2735 O O . PRO A 1 338 ? 27.940 -0.363 -35.662 1.00 58.66 338 PRO A O 1
ATOM 2738 N N . PRO A 1 339 ? 30.064 -0.627 -36.424 1.00 64.56 339 PRO A N 1
ATOM 2739 C CA . PRO A 1 339 ? 30.373 0.798 -36.468 1.00 64.56 339 PRO A CA 1
ATOM 2740 C C . PRO A 1 339 ? 29.271 1.571 -37.211 1.00 64.56 339 PRO A C 1
ATOM 2742 O O . PRO A 1 339 ? 28.679 1.005 -38.135 1.00 64.56 339 PRO A O 1
ATOM 2745 N N . PRO A 1 340 ? 28.980 2.835 -36.848 1.00 62.62 340 PRO A N 1
ATOM 2746 C CA . PRO A 1 340 ? 27.929 3.632 -37.488 1.00 62.62 340 PRO A CA 1
ATOM 2747 C C . PRO A 1 340 ? 27.974 3.572 -39.022 1.00 62.62 340 PRO A C 1
ATOM 2749 O O . PRO A 1 340 ? 26.950 3.309 -39.641 1.00 62.62 340 PRO A O 1
ATOM 2752 N N . ALA A 1 341 ? 29.174 3.632 -39.609 1.00 66.38 341 ALA A N 1
ATOM 2753 C CA . ALA A 1 341 ? 29.395 3.495 -41.049 1.00 66.38 341 ALA A CA 1
ATOM 2754 C C . ALA A 1 341 ? 28.872 2.171 -41.644 1.00 66.38 341 ALA A C 1
ATOM 2756 O O . ALA A 1 341 ? 28.236 2.167 -42.693 1.00 66.38 341 ALA A O 1
ATOM 2757 N N . VAL A 1 342 ? 29.078 1.041 -40.958 1.00 72.62 342 VAL A N 1
ATOM 2758 C CA . VAL A 1 342 ? 28.614 -0.283 -41.414 1.00 72.62 342 VAL A CA 1
ATOM 2759 C C . VAL A 1 342 ? 27.093 -0.398 -41.301 1.00 72.62 342 VAL A C 1
ATOM 2761 O O . VAL A 1 342 ? 26.456 -1.049 -42.124 1.00 72.62 342 VAL A O 1
ATOM 2764 N N . ARG A 1 343 ? 26.484 0.252 -40.301 1.00 70.81 343 ARG A N 1
ATOM 2765 C CA . ARG A 1 343 ? 25.020 0.306 -40.170 1.00 70.81 343 ARG A CA 1
ATOM 2766 C C . ARG A 1 343 ? 24.394 1.130 -41.285 1.00 70.81 343 ARG A C 1
ATOM 2768 O O . ARG A 1 343 ? 23.415 0.676 -41.865 1.00 70.81 343 ARG A O 1
ATOM 2775 N N . THR A 1 344 ? 24.958 2.300 -41.569 1.00 75.69 344 THR A N 1
ATOM 2776 C CA . THR A 1 344 ? 24.513 3.168 -42.661 1.00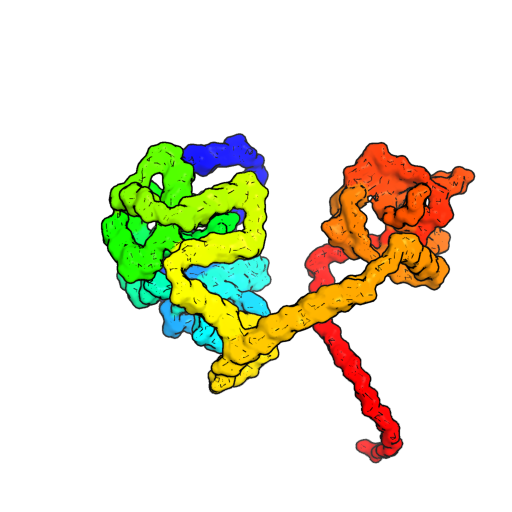 75.69 344 THR A CA 1
ATOM 2777 C C . THR A 1 344 ? 24.598 2.431 -43.996 1.00 75.69 344 THR A C 1
ATOM 2779 O O . THR A 1 344 ? 23.585 2.300 -44.674 1.00 75.69 344 THR A O 1
ATOM 2782 N N . ALA A 1 345 ? 25.748 1.817 -44.298 1.00 79.00 345 ALA A N 1
ATOM 2783 C CA . ALA A 1 345 ? 25.940 1.042 -45.524 1.00 79.00 345 ALA A CA 1
ATOM 2784 C C . ALA A 1 345 ? 24.964 -0.145 -45.654 1.00 79.00 345 ALA A C 1
ATOM 2786 O O . ALA A 1 345 ? 24.452 -0.413 -46.738 1.00 79.00 345 ALA A O 1
ATOM 2787 N N . LEU A 1 346 ? 24.667 -0.843 -44.551 1.00 80.44 346 LEU A N 1
ATOM 2788 C CA . LEU A 1 346 ? 23.716 -1.957 -44.556 1.00 80.44 346 LEU A CA 1
ATOM 2789 C C . LEU A 1 346 ? 22.281 -1.489 -44.829 1.00 80.44 346 LEU A C 1
ATOM 2791 O O . LEU A 1 346 ? 21.587 -2.102 -45.633 1.00 80.44 346 LEU A O 1
ATOM 2795 N N . VAL A 1 347 ? 21.831 -0.418 -44.166 1.00 82.31 347 VAL A N 1
ATOM 2796 C CA . VAL A 1 347 ? 20.487 0.143 -44.388 1.00 82.31 347 VAL A CA 1
ATOM 2797 C C . VAL A 1 347 ? 20.332 0.587 -45.841 1.00 82.31 347 VAL A C 1
ATOM 2799 O O . VAL A 1 347 ? 19.311 0.307 -46.460 1.00 82.31 347 VAL A O 1
ATOM 2802 N N . GLU A 1 348 ? 21.359 1.214 -46.405 1.00 81.69 348 GLU A N 1
ATOM 2803 C CA . GLU A 1 348 ? 21.358 1.650 -47.799 1.00 81.69 348 GLU A CA 1
ATOM 2804 C C . GLU A 1 348 ? 21.342 0.492 -48.793 1.00 81.69 348 GLU A C 1
ATOM 2806 O O . GLU A 1 348 ? 20.586 0.553 -49.757 1.00 81.69 348 GLU A O 1
ATOM 2811 N N . SER A 1 349 ? 22.131 -0.565 -48.566 1.00 81.00 349 SER A N 1
ATOM 2812 C CA . SER A 1 349 ? 22.116 -1.755 -49.431 1.00 81.00 349 SER A CA 1
ATOM 2813 C C . SER A 1 349 ? 20.732 -2.395 -49.451 1.00 81.00 349 SER A C 1
ATOM 2815 O O . SER A 1 349 ? 20.193 -2.670 -50.517 1.00 81.00 349 SER A O 1
ATOM 2817 N N . LEU A 1 350 ? 20.111 -2.546 -48.276 1.00 82.94 350 LEU A N 1
ATOM 2818 C CA . LEU A 1 350 ? 18.782 -3.144 -48.153 1.00 82.94 350 LEU A CA 1
ATOM 2819 C C . LEU A 1 350 ? 17.705 -2.303 -48.852 1.00 82.94 350 LEU A C 1
ATOM 2821 O O . LEU A 1 350 ? 16.867 -2.854 -49.561 1.00 82.94 350 LEU A O 1
ATOM 2825 N N . LEU A 1 351 ? 17.743 -0.975 -48.702 1.00 82.69 351 LEU A N 1
ATOM 2826 C CA . LEU A 1 351 ? 16.802 -0.086 -49.390 1.00 82.69 351 LEU A CA 1
ATOM 2827 C C . LEU A 1 351 ? 17.033 -0.080 -50.911 1.00 82.69 351 LEU A C 1
ATOM 2829 O O . LEU A 1 351 ? 16.065 -0.091 -51.666 1.00 82.69 351 LEU A O 1
ATOM 2833 N N . LYS A 1 352 ? 18.288 -0.138 -51.379 1.00 81.00 352 LYS A N 1
ATOM 2834 C CA . LYS A 1 352 ? 18.612 -0.263 -52.814 1.00 81.00 352 LYS A CA 1
ATOM 2835 C C . LYS A 1 352 ? 18.137 -1.585 -53.416 1.00 81.00 352 LYS A C 1
ATOM 2837 O O . LYS A 1 352 ? 17.711 -1.607 -54.564 1.00 81.00 352 LYS A O 1
ATOM 2842 N N . GLU A 1 353 ? 18.157 -2.662 -52.637 1.00 81.12 353 GLU A N 1
ATOM 2843 C CA . GLU A 1 353 ? 17.607 -3.972 -53.012 1.00 81.12 353 GLU A CA 1
ATOM 2844 C C . GLU A 1 353 ? 16.066 -4.021 -52.956 1.00 81.12 353 GLU A C 1
ATOM 2846 O O . GLU A 1 353 ? 15.463 -5.060 -53.218 1.00 81.12 353 GLU A O 1
ATOM 2851 N N . GLY A 1 354 ? 15.405 -2.906 -52.625 1.00 78.69 354 GLY A N 1
ATOM 2852 C CA . GLY A 1 354 ? 13.947 -2.811 -52.559 1.00 78.69 354 GLY A CA 1
ATOM 2853 C C . GLY A 1 354 ? 13.339 -3.379 -51.271 1.00 78.69 354 GLY A C 1
ATOM 2854 O O . GLY A 1 354 ? 12.120 -3.537 -51.182 1.00 78.69 354 GLY A O 1
ATOM 2855 N N . LEU A 1 355 ? 14.154 -3.679 -50.255 1.00 77.94 355 LEU A N 1
ATOM 2856 C CA . LEU A 1 355 ? 13.697 -4.229 -48.981 1.00 77.94 355 LEU A CA 1
ATOM 2857 C C . LEU A 1 355 ? 13.357 -3.111 -47.991 1.00 77.94 355 LEU A C 1
ATOM 2859 O O . LEU A 1 355 ? 14.134 -2.187 -47.763 1.00 77.94 355 LEU A O 1
ATOM 2863 N N . ALA A 1 356 ? 12.196 -3.222 -47.342 1.00 83.56 356 ALA A N 1
ATOM 2864 C CA . ALA A 1 356 ? 11.820 -2.308 -46.270 1.00 83.56 356 ALA A CA 1
ATOM 2865 C C . ALA A 1 356 ? 12.637 -2.586 -44.998 1.00 83.56 356 ALA A C 1
ATOM 2867 O O . ALA A 1 356 ? 12.793 -3.734 -44.574 1.00 83.56 356 ALA A O 1
ATOM 2868 N N . VAL A 1 357 ? 13.108 -1.524 -44.344 1.00 82.62 357 VAL A N 1
ATOM 2869 C CA . VAL A 1 357 ? 13.964 -1.614 -43.156 1.00 82.62 357 VAL A CA 1
ATOM 2870 C C . VAL A 1 357 ? 13.219 -1.097 -41.932 1.00 82.62 357 VAL A C 1
ATOM 2872 O O . VAL A 1 357 ? 12.734 0.032 -41.908 1.00 82.62 357 VAL A O 1
ATOM 2875 N N . ARG A 1 358 ? 13.154 -1.911 -40.874 1.00 81.12 358 ARG A N 1
ATOM 2876 C CA . ARG A 1 358 ? 12.648 -1.487 -39.561 1.00 81.12 358 ARG A CA 1
ATOM 2877 C C . ARG A 1 358 ? 13.808 -1.009 -38.697 1.00 81.12 358 ARG A C 1
ATOM 2879 O O . ARG A 1 358 ? 14.766 -1.752 -38.486 1.00 81.12 358 ARG A O 1
ATOM 2886 N N . MET A 1 359 ? 13.716 0.206 -38.167 1.00 79.19 359 MET A N 1
ATOM 2887 C CA . MET A 1 359 ? 14.756 0.781 -37.315 1.00 79.19 359 MET A CA 1
ATOM 2888 C C . MET A 1 359 ? 14.177 1.611 -36.169 1.00 79.19 359 MET A C 1
ATOM 2890 O O . MET A 1 359 ? 13.060 2.113 -36.246 1.00 79.19 359 MET A O 1
ATOM 2894 N N . ALA A 1 360 ? 14.949 1.750 -35.091 1.00 74.38 360 ALA A N 1
ATOM 2895 C CA . ALA A 1 360 ? 14.612 2.648 -33.994 1.00 74.38 360 ALA A CA 1
ATOM 2896 C C . ALA A 1 360 ? 15.096 4.067 -34.323 1.00 74.38 360 ALA A C 1
ATOM 2898 O O . ALA A 1 360 ? 16.295 4.284 -34.513 1.00 74.38 360 ALA A O 1
ATOM 2899 N N . ALA A 1 361 ? 14.168 5.018 -34.373 1.00 71.62 361 ALA A N 1
ATOM 2900 C CA . ALA A 1 361 ? 14.453 6.441 -34.414 1.00 71.62 361 ALA A CA 1
ATOM 2901 C C . ALA A 1 361 ? 14.885 6.897 -33.011 1.00 71.62 361 ALA A C 1
ATOM 2903 O O . ALA A 1 361 ? 14.092 6.917 -32.065 1.00 71.62 361 ALA A O 1
ATOM 2904 N N . GLU A 1 362 ? 16.170 7.217 -32.870 1.00 67.94 362 GLU A N 1
ATOM 2905 C CA . GLU A 1 362 ? 16.777 7.753 -31.651 1.00 67.94 362 GLU A CA 1
ATOM 2906 C C . GLU A 1 362 ? 17.030 9.257 -31.873 1.00 67.94 362 GLU A C 1
ATOM 2908 O O . GLU A 1 362 ? 17.728 9.634 -32.808 1.00 67.94 362 GLU A O 1
ATOM 2913 N N . GLY A 1 363 ? 16.449 10.134 -31.048 1.00 68.44 363 GLY A N 1
ATOM 2914 C CA . GLY A 1 363 ? 16.641 11.588 -31.170 1.00 68.44 363 GLY A CA 1
ATOM 2915 C C . GLY A 1 363 ? 15.410 12.408 -30.787 1.00 68.44 363 GLY A C 1
ATOM 2916 O O . GLY A 1 363 ? 14.342 11.861 -30.540 1.00 68.44 363 GLY A O 1
ATOM 2917 N N . ASN A 1 364 ? 15.558 13.731 -30.702 1.00 70.50 364 ASN A N 1
ATOM 2918 C CA . ASN A 1 364 ? 14.462 14.630 -30.312 1.00 70.50 364 ASN A CA 1
ATOM 2919 C C . ASN A 1 364 ? 13.927 15.493 -31.466 1.00 70.50 364 ASN A C 1
ATOM 2921 O O . ASN A 1 364 ? 12.898 16.132 -31.281 1.00 70.50 364 ASN A O 1
ATOM 2925 N N . SER A 1 365 ? 14.582 15.502 -32.634 1.00 65.69 365 SER A N 1
ATOM 2926 C CA . SER A 1 365 ? 14.289 16.426 -33.746 1.00 65.69 365 SER A CA 1
ATOM 2927 C C . SER A 1 365 ? 12.908 16.240 -34.374 1.00 65.69 365 SER A C 1
ATOM 2929 O O . SER A 1 365 ? 12.384 17.176 -34.963 1.00 65.69 365 SER A O 1
ATOM 2931 N N . MET A 1 366 ? 12.299 15.065 -34.218 1.00 71.31 366 MET A N 1
ATOM 2932 C CA . MET A 1 366 ? 10.995 14.727 -34.793 1.00 71.31 366 MET A CA 1
ATOM 2933 C C . MET A 1 366 ? 9.855 14.667 -33.765 1.00 71.31 366 MET A C 1
ATOM 2935 O O . MET A 1 366 ? 8.796 14.100 -34.033 1.00 71.31 366 MET A O 1
ATOM 2939 N N . ARG A 1 367 ? 10.051 15.226 -32.565 1.00 66.94 367 ARG A N 1
ATOM 2940 C CA . ARG A 1 367 ? 8.963 15.365 -31.586 1.00 66.94 367 ARG A CA 1
ATOM 2941 C C . ARG A 1 367 ? 7.987 16.471 -32.026 1.00 66.94 367 ARG A C 1
ATOM 2943 O O . ARG A 1 367 ? 8.447 17.486 -32.533 1.00 66.94 367 ARG A O 1
ATOM 2950 N N . PRO A 1 368 ? 6.668 16.324 -31.799 1.00 58.53 368 PRO A N 1
ATOM 2951 C CA . PRO A 1 368 ? 5.997 15.241 -31.073 1.00 58.53 368 PRO A CA 1
ATOM 2952 C C . PRO A 1 368 ? 5.687 13.991 -31.917 1.00 58.53 368 PRO A C 1
ATOM 2954 O O . PRO A 1 368 ? 5.286 12.982 -31.343 1.00 58.53 368 PRO A O 1
ATOM 2957 N N . THR A 1 369 ? 5.876 14.040 -33.237 1.00 61.53 369 THR A N 1
ATOM 2958 C CA . THR A 1 369 ? 5.460 13.000 -34.196 1.00 61.53 369 THR A CA 1
ATOM 2959 C C . THR A 1 369 ? 6.071 11.629 -33.906 1.00 61.53 369 THR A C 1
ATOM 2961 O O . THR A 1 369 ? 5.369 10.620 -33.933 1.00 61.53 369 THR A O 1
ATOM 2964 N N . TYR A 1 370 ? 7.361 11.587 -33.567 1.00 67.94 370 TYR A N 1
ATOM 2965 C CA . TYR A 1 370 ? 8.076 10.361 -33.222 1.00 67.94 370 TYR A CA 1
ATOM 2966 C C . TYR A 1 370 ? 8.703 10.480 -31.822 1.00 67.94 370 TYR A C 1
ATOM 2968 O O . TYR A 1 370 ? 9.418 11.436 -31.506 1.00 67.94 370 TYR A O 1
ATOM 2976 N N . GLY A 1 371 ? 8.421 9.502 -30.953 1.00 55.72 371 GLY A N 1
ATOM 2977 C CA . GLY A 1 371 ? 9.046 9.383 -29.630 1.00 55.72 371 GLY A CA 1
ATOM 2978 C C . GLY A 1 371 ? 10.518 8.955 -29.712 1.00 55.72 371 GLY A C 1
ATOM 2979 O O . GLY A 1 371 ? 11.000 8.561 -30.769 1.00 55.72 371 GLY A O 1
ATOM 2980 N N . SER A 1 372 ? 11.237 8.983 -28.587 1.00 61.06 372 SER A N 1
ATOM 2981 C CA . SER A 1 372 ? 12.627 8.504 -28.515 1.00 61.06 372 SER A CA 1
ATOM 2982 C C . SER A 1 372 ? 12.786 7.480 -27.388 1.00 61.06 372 SER A C 1
ATOM 2984 O O . SER A 1 372 ? 12.631 7.868 -26.225 1.00 61.06 372 SER A O 1
ATOM 2986 N N . PRO A 1 373 ? 13.088 6.201 -27.690 1.00 59.00 373 PRO A N 1
ATOM 2987 C CA . PRO A 1 373 ? 13.123 5.590 -29.025 1.00 59.00 373 PRO A CA 1
ATOM 2988 C C . PRO A 1 373 ? 11.711 5.262 -29.547 1.00 59.00 373 PRO A C 1
ATOM 2990 O O . PRO A 1 373 ? 10.866 4.790 -28.787 1.00 59.00 373 PRO A O 1
ATOM 2993 N N . SER A 1 374 ? 11.462 5.459 -30.843 1.00 68.19 374 SER A N 1
ATOM 2994 C CA . SER A 1 374 ? 10.268 4.949 -31.540 1.00 68.19 374 SER A CA 1
ATOM 2995 C C . SER A 1 374 ? 10.677 4.061 -32.711 1.00 68.19 374 SER A C 1
ATOM 2997 O O . SER A 1 374 ? 11.700 4.299 -33.347 1.00 68.19 374 SER A O 1
ATOM 2999 N N . GLU A 1 375 ? 9.930 2.992 -32.976 1.00 77.75 375 GLU A N 1
ATOM 3000 C CA . GLU A 1 375 ? 10.198 2.140 -34.137 1.00 77.75 375 GLU A CA 1
ATOM 3001 C C . GLU A 1 375 ? 9.508 2.695 -35.379 1.00 77.75 375 GLU A C 1
ATOM 3003 O O . GLU A 1 375 ? 8.308 2.963 -35.359 1.00 77.75 375 GLU A O 1
ATOM 3008 N N . VAL A 1 376 ? 10.269 2.815 -36.464 1.00 79.00 376 VAL A N 1
ATOM 3009 C CA . VAL A 1 376 ? 9.791 3.255 -37.775 1.00 79.00 376 VAL A CA 1
ATOM 3010 C C . VAL A 1 376 ? 10.126 2.210 -38.835 1.00 79.00 376 VAL A C 1
ATOM 3012 O O . VAL A 1 376 ? 11.109 1.470 -38.719 1.00 79.00 376 VAL A O 1
ATOM 3015 N N . VAL A 1 377 ? 9.297 2.144 -39.875 1.00 83.75 377 VAL A N 1
ATOM 3016 C CA . VAL A 1 377 ? 9.526 1.303 -41.054 1.00 83.75 377 VAL A CA 1
ATOM 3017 C C . VAL A 1 377 ? 9.815 2.216 -42.235 1.00 83.75 377 VAL A C 1
ATOM 3019 O O . VAL A 1 377 ? 8.969 3.027 -42.608 1.00 83.75 377 VAL A O 1
ATOM 3022 N N . ILE A 1 378 ? 11.008 2.075 -42.806 1.00 86.38 378 ILE A N 1
ATOM 3023 C CA . ILE A 1 378 ? 11.465 2.821 -43.976 1.00 86.38 378 ILE A CA 1
ATOM 3024 C C . ILE A 1 378 ? 11.227 1.964 -45.208 1.00 86.38 378 ILE A C 1
ATOM 3026 O O . ILE A 1 378 ? 11.694 0.825 -45.280 1.00 86.38 378 ILE A O 1
ATOM 3030 N N . ARG A 1 379 ? 10.482 2.507 -46.163 1.00 86.44 379 ARG A N 1
ATOM 3031 C CA . ARG A 1 379 ? 10.284 1.914 -47.480 1.00 86.44 379 ARG A CA 1
ATOM 3032 C C . ARG A 1 379 ? 11.281 2.524 -48.464 1.00 86.44 379 ARG A C 1
ATOM 3034 O O . ARG A 1 379 ? 11.585 3.713 -48.344 1.00 86.44 379 ARG A O 1
ATOM 3041 N N . PRO A 1 380 ? 11.784 1.737 -49.427 1.00 84.62 380 PRO A N 1
ATOM 3042 C CA . PRO A 1 380 ? 12.566 2.282 -50.528 1.00 84.62 380 PRO A CA 1
ATOM 3043 C C . PRO A 1 380 ? 11.738 3.312 -51.305 1.00 84.62 380 PRO A C 1
ATOM 3045 O O . PRO A 1 380 ? 10.505 3.248 -51.318 1.00 84.62 380 PRO A O 1
ATOM 3048 N N . LEU A 1 381 ? 12.415 4.266 -51.943 1.00 81.25 381 LEU A N 1
ATOM 3049 C CA . LEU A 1 381 ? 11.754 5.265 -52.777 1.00 81.25 381 LEU A CA 1
ATOM 3050 C C . LEU A 1 381 ? 11.021 4.579 -53.939 1.00 81.25 381 LEU A C 1
ATOM 3052 O O . LEU A 1 381 ? 11.622 3.859 -54.733 1.00 81.25 381 LEU A O 1
ATOM 3056 N N . GLY A 1 382 ? 9.705 4.780 -54.009 1.00 67.25 382 GLY A N 1
ATOM 3057 C CA . GLY A 1 382 ? 8.873 4.264 -55.092 1.00 67.25 382 GLY A CA 1
ATOM 3058 C C . GLY A 1 382 ? 8.968 5.112 -56.364 1.00 67.25 382 GLY A C 1
ATOM 3059 O O . GLY A 1 382 ? 9.470 6.235 -56.349 1.00 67.25 382 GLY A O 1
ATOM 3060 N N . VAL A 1 383 ? 8.405 4.593 -57.458 1.00 56.41 383 VAL A N 1
ATOM 3061 C CA . VAL A 1 383 ? 8.363 5.250 -58.784 1.00 56.41 383 VAL A CA 1
ATOM 3062 C C . VAL A 1 383 ? 7.625 6.601 -58.750 1.00 56.41 383 VAL A C 1
ATOM 3064 O O . VAL A 1 383 ? 7.907 7.482 -59.556 1.00 56.41 383 VAL A O 1
ATOM 3067 N N . GLU A 1 384 ? 6.717 6.800 -57.789 1.00 58.09 384 GLU A N 1
ATOM 3068 C CA . GLU A 1 384 ? 5.975 8.058 -57.604 1.00 58.09 384 GLU A CA 1
ATOM 3069 C C . GLU A 1 384 ? 6.814 9.214 -57.023 1.00 58.09 384 GLU A C 1
ATOM 3071 O O . GLU A 1 384 ? 6.353 10.358 -57.013 1.00 58.09 384 GLU A O 1
ATOM 3076 N N . GLY A 1 385 ? 8.045 8.950 -56.572 1.00 69.12 385 GLY A N 1
ATOM 3077 C CA . GLY A 1 385 ? 8.898 9.951 -55.934 1.00 69.12 385 GLY A CA 1
ATOM 3078 C C . GLY A 1 385 ? 8.400 10.388 -54.550 1.00 69.12 385 GLY A C 1
ATOM 3079 O O . GLY A 1 385 ? 7.461 9.829 -53.989 1.00 69.12 385 GLY A O 1
ATOM 3080 N N . ILE A 1 386 ? 9.079 11.381 -53.978 1.00 80.81 386 ILE A N 1
ATOM 3081 C CA . ILE A 1 386 ? 8.816 11.914 -52.633 1.00 80.81 386 ILE A CA 1
ATOM 3082 C C . ILE A 1 386 ? 7.802 13.059 -52.726 1.00 80.81 386 ILE A C 1
ATOM 3084 O O . ILE A 1 386 ? 7.857 13.850 -53.673 1.00 80.81 386 ILE A O 1
ATOM 3088 N N . LYS A 1 387 ? 6.911 13.201 -51.737 1.00 81.94 387 LYS A N 1
ATOM 3089 C CA . LYS A 1 387 ? 5.926 14.298 -51.676 1.00 81.94 387 LYS A CA 1
ATOM 3090 C C . LYS A 1 387 ? 6.216 15.260 -50.509 1.00 81.94 387 LYS A C 1
ATOM 3092 O O . LYS A 1 387 ? 6.663 14.824 -49.446 1.00 81.94 387 LYS A O 1
ATOM 3097 N N . PRO A 1 388 ? 5.962 16.578 -50.658 1.00 82.12 388 PRO A N 1
ATOM 3098 C CA . PRO A 1 388 ? 5.989 17.502 -49.526 1.00 82.12 388 PRO A CA 1
ATOM 3099 C C . PRO A 1 388 ? 5.044 17.041 -48.410 1.00 82.12 388 PRO A C 1
ATOM 3101 O O . PRO A 1 388 ? 3.913 16.644 -48.675 1.00 82.12 388 PRO A O 1
ATOM 3104 N N . GLY A 1 389 ? 5.514 17.093 -47.167 1.00 75.69 389 GLY A N 1
ATOM 3105 C CA . GLY A 1 389 ? 4.803 16.617 -45.982 1.00 75.69 389 GLY A CA 1
ATOM 3106 C C . GLY A 1 389 ? 5.189 15.207 -45.528 1.00 75.69 389 GLY A C 1
ATOM 3107 O O . GLY A 1 389 ? 4.943 14.884 -44.367 1.00 75.69 389 GLY A O 1
ATOM 3108 N N . GLU A 1 390 ? 5.839 14.394 -46.365 1.00 83.69 390 GLU A N 1
ATOM 3109 C CA . GLU A 1 390 ? 6.293 13.051 -45.980 1.00 83.69 390 GLU A CA 1
ATOM 3110 C C . GLU A 1 390 ? 7.524 13.097 -45.067 1.00 83.69 390 GLU A C 1
ATOM 3112 O O . GLU A 1 390 ? 8.363 13.996 -45.167 1.00 83.69 390 GLU A O 1
ATOM 3117 N N . THR A 1 391 ? 7.652 12.110 -44.176 1.00 85.75 391 THR A N 1
ATOM 3118 C CA . THR A 1 391 ? 8.886 11.907 -43.406 1.00 85.75 391 THR A CA 1
ATOM 3119 C C . THR A 1 391 ? 9.826 11.005 -44.199 1.00 85.75 391 THR A C 1
ATOM 3121 O O . THR A 1 391 ? 9.446 9.892 -44.565 1.00 85.75 391 THR A O 1
ATOM 3124 N N . VAL A 1 392 ? 11.057 11.454 -44.434 1.00 88.25 392 VAL A N 1
ATOM 3125 C CA . VAL A 1 392 ? 12.067 10.707 -45.196 1.00 88.25 392 VAL A CA 1
ATOM 3126 C C . VAL A 1 392 ? 13.299 10.400 -44.362 1.00 88.25 392 VAL A C 1
ATOM 3128 O O . VAL A 1 392 ? 13.692 11.189 -43.500 1.00 88.25 392 VAL A O 1
ATOM 3131 N N . LEU A 1 393 ? 13.914 9.251 -44.642 1.00 88.94 393 LEU A N 1
ATOM 3132 C CA . LEU A 1 393 ? 15.258 8.915 -44.192 1.00 88.94 393 LEU A CA 1
ATOM 3133 C C . LEU A 1 393 ? 16.259 9.451 -45.215 1.00 88.94 393 LEU A C 1
ATOM 3135 O O . LEU A 1 393 ? 16.170 9.111 -46.394 1.00 88.94 393 LEU A O 1
ATOM 3139 N N . TYR A 1 394 ? 17.219 10.250 -44.766 1.00 87.62 394 TYR A N 1
ATOM 3140 C CA . TYR A 1 394 ? 18.260 10.816 -45.619 1.00 87.62 394 TYR A CA 1
ATOM 3141 C C . TYR A 1 394 ? 19.625 10.766 -44.935 1.00 87.62 394 TYR A C 1
ATOM 3143 O O . TYR A 1 394 ? 19.718 10.622 -43.709 1.00 87.62 394 TYR A O 1
ATOM 3151 N N . ARG A 1 395 ? 20.680 10.894 -45.735 1.00 85.94 395 ARG A N 1
ATOM 3152 C CA . ARG A 1 395 ? 22.056 11.031 -45.267 1.00 85.94 395 ARG A CA 1
ATOM 3153 C C . ARG A 1 395 ? 22.420 12.514 -45.170 1.00 85.94 395 ARG A C 1
ATOM 3155 O O . ARG A 1 395 ? 22.249 13.260 -46.127 1.00 85.94 395 ARG A O 1
ATOM 3162 N N . ASN A 1 396 ? 22.901 12.960 -44.012 1.00 82.06 396 ASN A N 1
ATOM 3163 C CA . ASN A 1 396 ? 23.368 14.339 -43.845 1.00 82.06 396 ASN A CA 1
ATOM 3164 C C . ASN A 1 396 ? 24.812 14.524 -44.358 1.00 82.06 396 ASN A C 1
ATOM 3166 O O . ASN A 1 396 ? 25.518 13.555 -44.638 1.00 82.06 396 ASN A O 1
ATOM 3170 N N . ALA A 1 397 ? 25.295 15.771 -44.384 1.00 75.19 397 ALA A N 1
ATOM 3171 C CA . ALA A 1 397 ? 26.664 16.095 -44.812 1.00 75.19 397 ALA A CA 1
ATOM 3172 C C . ALA A 1 397 ? 27.773 15.425 -43.967 1.00 75.19 397 ALA A C 1
ATOM 3174 O O . ALA A 1 397 ? 28.914 15.321 -44.408 1.00 75.19 397 ALA A O 1
ATOM 3175 N N . SER A 1 398 ? 27.456 14.970 -42.751 1.00 71.81 398 SER A N 1
ATOM 3176 C CA . SER A 1 398 ? 28.377 14.241 -41.866 1.00 71.81 398 SER A CA 1
ATOM 3177 C C . SER A 1 398 ? 28.352 12.719 -42.079 1.00 71.81 398 SER A C 1
ATOM 3179 O O . SER A 1 398 ? 29.110 12.008 -41.424 1.00 71.81 398 SER A O 1
ATOM 3181 N N . GLY A 1 399 ? 27.505 12.210 -42.982 1.00 71.19 399 GLY A N 1
ATOM 3182 C CA . GLY A 1 399 ? 27.347 10.779 -43.262 1.00 71.19 399 GLY A CA 1
ATOM 3183 C C . GLY A 1 399 ? 26.405 10.033 -42.307 1.00 71.19 399 GLY A C 1
ATOM 3184 O O . GLY A 1 399 ? 26.294 8.808 -42.385 1.00 71.19 399 GLY A O 1
ATOM 3185 N N . ASP A 1 400 ? 25.714 10.747 -41.418 1.00 78.06 400 ASP A N 1
ATOM 3186 C CA . ASP A 1 400 ? 24.743 10.183 -40.485 1.00 78.06 400 ASP A CA 1
ATOM 3187 C C . ASP A 1 400 ? 23.343 10.114 -41.100 1.00 78.06 400 ASP A C 1
ATOM 3189 O O . ASP A 1 400 ? 22.905 11.005 -41.832 1.00 78.06 400 ASP A O 1
ATOM 3193 N N . LEU A 1 401 ? 22.604 9.070 -40.728 1.00 84.75 401 LEU A N 1
ATOM 3194 C CA . LEU A 1 401 ? 21.210 8.896 -41.117 1.00 84.75 401 LEU A CA 1
ATOM 3195 C C . LEU A 1 401 ? 20.277 9.719 -40.225 1.00 84.75 401 LEU A C 1
ATOM 3197 O O . LEU A 1 401 ? 20.320 9.603 -38.996 1.00 84.75 401 LEU A O 1
ATOM 3201 N N . ARG A 1 402 ? 19.391 10.506 -40.841 1.00 86.31 402 ARG A N 1
ATOM 3202 C CA . ARG A 1 402 ? 18.396 11.340 -40.155 1.00 86.31 402 ARG A CA 1
ATOM 3203 C C . ARG A 1 402 ? 17.004 11.159 -40.744 1.00 86.31 402 ARG A C 1
ATOM 3205 O O . ARG A 1 402 ? 16.847 10.825 -41.913 1.00 86.31 402 ARG A O 1
ATOM 3212 N N . LEU A 1 403 ? 15.998 11.397 -39.906 1.00 85.50 403 LEU A N 1
ATOM 3213 C CA . LEU A 1 403 ? 14.590 11.417 -40.289 1.00 85.50 403 LEU A CA 1
ATOM 3214 C C . LEU A 1 403 ? 14.082 12.838 -40.173 1.00 85.50 403 LEU A C 1
ATOM 3216 O O . LEU A 1 403 ? 14.099 13.355 -39.062 1.00 85.50 403 LEU A O 1
ATOM 3220 N N . HIS A 1 404 ? 13.621 13.430 -41.270 1.00 85.94 404 HIS A N 1
ATOM 3221 C CA . HIS A 1 40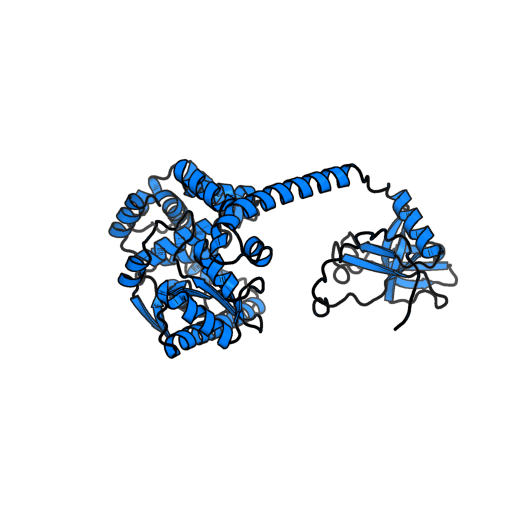4 ? 13.005 14.757 -41.281 1.00 85.94 404 HIS A CA 1
ATOM 3222 C C . HIS A 1 404 ? 11.834 14.815 -42.260 1.00 85.94 404 HIS A C 1
ATOM 3224 O O . HIS A 1 404 ? 11.701 13.977 -43.154 1.00 85.94 404 HIS A O 1
ATOM 3230 N N . ARG A 1 405 ? 10.977 15.819 -42.077 1.00 85.25 405 ARG A N 1
ATOM 3231 C CA . ARG A 1 405 ? 9.835 16.082 -42.942 1.00 85.25 405 ARG A CA 1
ATOM 3232 C C . ARG A 1 405 ? 10.251 16.882 -44.168 1.00 85.25 405 ARG A C 1
ATOM 3234 O O . ARG A 1 405 ? 11.015 17.843 -44.069 1.00 85.25 405 ARG A O 1
ATOM 3241 N N . VAL A 1 406 ? 9.716 16.498 -45.318 1.00 85.81 406 VAL A N 1
ATOM 3242 C CA . VAL A 1 406 ? 9.931 17.178 -46.594 1.00 85.81 406 VAL A CA 1
ATOM 3243 C C . VAL A 1 406 ? 9.120 18.464 -46.620 1.00 85.81 406 VAL A C 1
ATOM 3245 O O . VAL A 1 406 ? 7.894 18.430 -46.578 1.00 85.81 406 VAL A O 1
ATOM 3248 N N . MET A 1 407 ? 9.795 19.606 -46.712 1.00 81.12 407 MET A N 1
ATOM 3249 C CA . MET A 1 407 ? 9.141 20.916 -46.777 1.00 81.12 407 MET A CA 1
ATOM 3250 C C . MET A 1 407 ? 8.900 21.351 -48.219 1.00 81.12 407 MET A C 1
ATOM 3252 O O . MET A 1 407 ? 7.810 21.793 -48.572 1.00 81.12 407 MET A O 1
ATOM 3256 N N . ARG A 1 408 ? 9.935 21.241 -49.056 1.00 82.38 408 ARG A N 1
ATOM 3257 C CA . ARG A 1 408 ? 9.905 21.651 -50.462 1.00 82.38 408 ARG A CA 1
ATOM 3258 C C . ARG A 1 408 ? 10.886 20.806 -51.262 1.00 82.38 408 ARG A C 1
ATOM 3260 O O . ARG A 1 408 ? 11.972 20.503 -50.774 1.00 82.38 408 ARG A O 1
ATOM 3267 N N . ILE A 1 409 ? 10.499 20.463 -52.484 1.00 83.88 409 ILE A N 1
ATOM 3268 C CA . ILE A 1 409 ? 11.326 19.731 -53.442 1.00 83.88 409 ILE A CA 1
ATOM 3269 C C . ILE A 1 409 ? 11.610 20.682 -54.599 1.00 83.88 409 ILE A C 1
ATOM 3271 O O . ILE A 1 409 ? 10.674 21.201 -55.206 1.00 83.88 409 ILE A O 1
ATOM 3275 N N . ASP A 1 410 ? 12.884 20.928 -54.872 1.00 82.25 410 ASP A N 1
ATOM 3276 C CA . ASP A 1 410 ? 13.347 21.696 -56.020 1.00 82.25 410 ASP A CA 1
ATOM 3277 C C . ASP A 1 410 ? 13.906 20.717 -57.058 1.00 82.25 410 ASP A C 1
ATOM 3279 O O . ASP A 1 410 ? 15.014 20.194 -56.913 1.00 82.25 410 ASP A O 1
ATOM 3283 N N . LYS A 1 411 ? 13.080 20.384 -58.057 1.00 75.19 411 LYS A N 1
ATOM 3284 C CA . LYS A 1 411 ? 13.418 19.376 -59.071 1.00 75.19 411 LYS A CA 1
ATOM 3285 C C . LYS A 1 411 ? 14.465 19.879 -60.064 1.00 75.19 411 LYS A C 1
ATOM 3287 O O . LYS A 1 411 ? 15.253 19.067 -60.533 1.00 75.19 411 LYS A O 1
ATOM 3292 N N . ASP A 1 412 ? 14.497 21.184 -60.330 1.00 73.31 412 ASP A N 1
ATOM 3293 C CA . ASP A 1 412 ? 15.427 21.794 -61.286 1.00 73.31 412 ASP A CA 1
ATOM 3294 C C . ASP A 1 412 ? 16.832 21.916 -60.682 1.00 73.31 412 ASP A C 1
ATOM 3296 O O . ASP A 1 412 ? 17.829 21.708 -61.368 1.00 73.31 412 ASP A O 1
ATOM 3300 N N . ALA A 1 413 ? 16.914 22.188 -59.375 1.00 75.50 413 ALA A N 1
ATOM 3301 C CA . ALA A 1 413 ? 18.176 22.227 -58.639 1.00 75.50 413 ALA A CA 1
ATOM 3302 C C . ALA A 1 413 ? 18.629 20.858 -58.097 1.00 75.50 413 ALA A C 1
ATOM 3304 O O . ALA A 1 413 ? 19.753 20.741 -57.613 1.00 75.50 413 ALA A O 1
ATOM 3305 N N . GLY A 1 414 ? 17.771 19.832 -58.129 1.00 79.25 414 GLY A N 1
ATOM 3306 C CA . GLY A 1 414 ? 18.089 18.506 -57.595 1.00 79.25 414 GLY A CA 1
ATOM 3307 C C . GLY A 1 414 ? 18.154 18.441 -56.060 1.00 79.25 414 GLY A C 1
ATOM 3308 O O . GLY A 1 414 ? 18.832 17.570 -55.516 1.00 79.25 414 GLY A O 1
ATOM 3309 N N . VAL A 1 415 ? 17.478 19.348 -55.342 1.00 85.69 415 VAL A N 1
ATOM 3310 C CA . VAL A 1 415 ? 17.622 19.524 -53.882 1.00 85.69 415 VAL A CA 1
ATOM 3311 C C . VAL A 1 415 ? 16.275 19.437 -53.161 1.00 85.69 415 VAL A C 1
ATOM 3313 O O . VAL A 1 415 ? 15.260 19.973 -53.604 1.00 85.69 415 VAL A O 1
ATOM 3316 N N . VAL A 1 416 ? 16.270 18.811 -51.985 1.00 86.00 416 VAL A N 1
ATOM 3317 C CA . VAL A 1 416 ? 15.137 18.761 -51.055 1.00 86.00 416 VAL A CA 1
ATOM 3318 C C . VAL A 1 416 ? 15.437 19.590 -49.811 1.00 86.00 416 VAL A C 1
ATOM 3320 O O . VAL A 1 416 ? 16.512 19.505 -49.222 1.00 86.00 416 VAL A O 1
ATOM 3323 N N . SER A 1 417 ? 14.464 20.392 -49.384 1.00 84.94 417 SER A N 1
ATOM 3324 C CA . SER A 1 417 ? 14.491 21.073 -48.088 1.00 84.94 417 SER A CA 1
ATOM 3325 C C . SER A 1 417 ? 13.784 20.218 -47.039 1.00 84.94 417 SER A C 1
ATOM 3327 O O . SER A 1 417 ? 12.589 19.938 -47.168 1.00 84.94 417 SER A O 1
ATOM 3329 N N . LEU A 1 418 ? 14.518 19.825 -46.003 1.00 84.88 418 LEU A N 1
ATOM 3330 C CA . LEU A 1 418 ? 14.094 18.918 -44.942 1.00 84.88 418 LEU A CA 1
ATOM 3331 C C . LEU A 1 418 ? 14.091 19.629 -43.587 1.00 84.88 418 LEU A C 1
ATOM 3333 O O . LEU A 1 418 ? 14.921 20.503 -43.326 1.00 84.88 418 LEU A O 1
ATOM 3337 N N . LYS A 1 419 ? 13.152 19.261 -42.715 1.00 83.56 419 LYS A N 1
ATOM 3338 C CA . LYS A 1 419 ? 12.959 19.918 -41.419 1.00 83.56 419 LYS A CA 1
ATOM 3339 C C . LYS A 1 419 ? 12.518 18.946 -40.325 1.00 83.56 419 LYS A C 1
ATOM 3341 O O . LYS A 1 419 ? 11.673 18.087 -40.560 1.00 83.56 419 LYS A O 1
ATOM 3346 N N . GLY A 1 420 ? 13.068 19.106 -39.123 1.00 77.69 420 GLY A N 1
ATOM 3347 C CA . GLY A 1 420 ? 12.604 18.399 -37.929 1.00 77.69 420 GLY A CA 1
ATOM 3348 C C . GLY A 1 420 ? 11.386 19.075 -37.294 1.00 77.69 420 GLY A C 1
ATOM 3349 O O . GLY A 1 420 ? 11.359 20.297 -37.145 1.00 77.69 420 GLY A O 1
ATOM 3350 N N . ASP A 1 421 ? 10.398 18.286 -36.872 1.00 73.38 421 ASP A N 1
ATOM 3351 C CA . ASP A 1 421 ? 9.158 18.784 -36.255 1.00 73.38 421 ASP A CA 1
ATOM 3352 C C . ASP A 1 421 ? 9.401 19.533 -34.916 1.00 73.38 421 ASP A C 1
ATOM 3354 O O . ASP A 1 421 ? 8.621 20.412 -34.551 1.00 73.38 421 ASP A O 1
ATOM 3358 N N . ALA A 1 422 ? 10.507 19.249 -34.210 1.00 58.16 422 ALA A N 1
ATOM 3359 C CA . ALA A 1 422 ? 10.872 19.872 -32.928 1.00 58.16 422 ALA A CA 1
ATOM 3360 C C . ALA A 1 422 ? 11.843 21.061 -33.046 1.00 58.16 422 ALA A C 1
ATOM 3362 O O . ALA A 1 422 ? 12.196 21.673 -32.036 1.00 58.16 422 ALA A O 1
ATOM 3363 N N . SER A 1 423 ? 12.341 21.364 -34.246 1.00 58.62 423 SER A N 1
ATOM 3364 C CA . SER A 1 423 ? 13.349 22.410 -34.471 1.00 58.62 423 SER A CA 1
ATOM 3365 C C . SER A 1 423 ? 12.917 23.298 -35.637 1.00 58.62 423 SER A C 1
ATOM 3367 O O . SER A 1 423 ? 13.439 23.169 -36.746 1.00 58.62 423 SER A O 1
ATOM 3369 N N . PRO A 1 424 ? 11.926 24.185 -35.412 1.00 54.69 424 PRO A N 1
ATOM 3370 C CA . PRO A 1 424 ? 11.260 24.910 -36.482 1.00 54.69 424 PRO A CA 1
ATOM 3371 C C . PRO A 1 424 ? 12.161 25.880 -37.263 1.00 54.69 424 PRO A C 1
ATOM 3373 O O . PRO A 1 424 ? 11.812 26.231 -38.390 1.00 54.69 424 PRO A O 1
ATOM 3376 N N . ASP A 1 425 ? 13.318 26.251 -36.722 1.00 54.38 425 ASP A N 1
ATOM 3377 C CA . ASP A 1 425 ? 14.214 27.248 -37.319 1.00 54.38 425 ASP A CA 1
ATOM 3378 C C . ASP A 1 425 ? 15.377 26.628 -38.112 1.00 54.38 425 ASP A C 1
ATOM 3380 O O . ASP A 1 425 ? 16.142 27.338 -38.762 1.00 54.38 425 ASP A O 1
ATOM 3384 N N . GLN A 1 426 ? 15.514 25.297 -38.097 1.00 66.25 426 GLN A N 1
ATOM 3385 C CA . GLN A 1 426 ? 16.615 24.588 -38.750 1.00 66.25 426 GLN A CA 1
ATOM 3386 C C . GLN A 1 426 ? 16.112 23.828 -39.984 1.00 66.25 426 GLN A C 1
ATOM 3388 O O . GLN A 1 426 ? 15.598 22.714 -39.883 1.00 66.25 426 GLN A O 1
ATOM 3393 N N . VAL A 1 427 ? 16.255 24.446 -41.159 1.00 77.75 427 VAL A N 1
ATOM 3394 C CA . VAL A 1 427 ? 15.973 23.815 -42.459 1.00 77.75 427 VAL A CA 1
ATOM 3395 C C . VAL A 1 427 ? 17.283 23.330 -43.069 1.00 77.75 427 VAL A C 1
ATOM 3397 O O . VAL A 1 427 ? 18.198 24.120 -43.291 1.00 77.75 427 VAL A O 1
ATOM 3400 N N . GLU A 1 428 ? 17.368 22.035 -43.353 1.00 81.69 428 GLU A N 1
ATOM 3401 C CA . GLU A 1 428 ? 18.524 21.411 -43.995 1.00 81.69 428 GLU A CA 1
ATOM 3402 C C . GLU A 1 428 ? 18.234 21.223 -45.489 1.00 81.69 428 GLU A C 1
ATOM 3404 O O . GLU A 1 428 ? 17.154 20.767 -45.865 1.00 81.69 428 GLU A O 1
ATOM 3409 N N . ARG A 1 429 ? 19.176 21.607 -46.356 1.00 83.88 429 ARG A N 1
ATOM 3410 C CA . ARG A 1 429 ? 19.078 21.398 -47.807 1.00 83.88 429 ARG A CA 1
ATOM 3411 C C . ARG A 1 429 ? 19.961 20.225 -48.192 1.00 83.88 429 ARG A C 1
ATOM 3413 O O . ARG A 1 429 ? 21.153 20.251 -47.902 1.00 83.88 429 ARG A O 1
ATOM 3420 N N . VAL A 1 430 ? 19.366 19.221 -48.821 1.00 85.19 430 VAL A N 1
ATOM 3421 C CA . VAL A 1 430 ? 20.001 17.930 -49.091 1.00 85.19 430 VAL A CA 1
ATOM 3422 C C . VAL A 1 430 ? 19.762 17.545 -50.552 1.00 85.19 430 VAL A C 1
ATOM 3424 O O . VAL A 1 430 ? 18.637 17.720 -51.027 1.00 85.19 430 VAL A O 1
ATOM 3427 N N . PRO A 1 431 ? 20.771 17.047 -51.283 1.00 85.06 431 PRO A N 1
ATOM 3428 C CA . PRO A 1 431 ? 20.581 16.503 -52.625 1.00 85.06 431 PRO A CA 1
ATOM 3429 C C . PRO A 1 431 ? 19.510 15.402 -52.662 1.00 85.06 431 PRO A C 1
ATOM 3431 O O . PRO A 1 431 ? 19.383 14.608 -51.732 1.00 85.06 431 PRO A O 1
ATOM 3434 N N . LEU A 1 432 ? 18.741 15.323 -53.750 1.00 81.06 432 LEU A N 1
ATOM 3435 C CA . LEU A 1 432 ? 17.715 14.286 -53.947 1.00 81.06 432 LEU A CA 1
ATOM 3436 C C . LEU A 1 432 ? 18.293 12.859 -53.880 1.00 81.06 432 LEU A C 1
ATOM 3438 O O . LEU A 1 432 ? 17.602 11.946 -53.437 1.00 81.06 432 LEU A O 1
ATOM 3442 N N . GLU A 1 433 ? 19.555 12.682 -54.275 1.00 82.19 433 GLU A N 1
ATOM 3443 C CA . GLU A 1 433 ? 20.287 11.406 -54.239 1.00 82.19 433 GLU A CA 1
ATOM 3444 C C . GLU A 1 433 ? 20.617 10.905 -52.825 1.00 82.19 433 GLU A C 1
ATOM 3446 O O . GLU A 1 433 ? 20.766 9.701 -52.616 1.00 82.19 433 GLU A O 1
ATOM 3451 N N . ASP A 1 434 ? 20.680 11.809 -51.846 1.00 84.88 434 ASP A N 1
ATOM 3452 C CA . ASP A 1 434 ? 20.969 11.479 -50.449 1.00 84.88 434 ASP A CA 1
ATOM 3453 C C . ASP A 1 434 ? 19.702 11.108 -49.660 1.00 84.88 434 ASP A C 1
ATOM 3455 O O . ASP A 1 434 ? 19.772 10.767 -48.473 1.00 84.88 434 ASP A O 1
ATOM 3459 N N . VAL A 1 435 ? 18.528 11.141 -50.302 1.00 86.06 435 VAL A N 1
ATOM 3460 C CA . VAL A 1 435 ? 17.285 10.628 -49.722 1.00 86.06 435 VAL A CA 1
ATOM 3461 C C . VAL A 1 435 ? 17.168 9.135 -50.013 1.00 86.06 435 VAL A C 1
ATOM 3463 O O . VAL A 1 435 ? 17.164 8.698 -51.157 1.00 86.06 435 VAL A O 1
ATOM 3466 N N . LEU A 1 436 ? 17.054 8.335 -48.956 1.00 84.88 436 LEU A N 1
ATOM 3467 C CA . LEU A 1 436 ? 17.173 6.877 -49.027 1.00 84.88 436 LEU A CA 1
ATOM 3468 C C . LEU A 1 436 ? 15.820 6.158 -49.017 1.00 84.88 436 LEU A C 1
ATOM 3470 O O . LEU A 1 436 ? 15.707 5.042 -49.521 1.00 84.88 436 LEU A O 1
ATOM 3474 N N . GLY A 1 437 ? 14.790 6.765 -48.424 1.00 86.88 437 GLY A N 1
ATOM 3475 C CA . GLY A 1 437 ? 13.473 6.142 -48.318 1.00 86.88 437 GLY A CA 1
ATOM 3476 C C . GLY A 1 437 ? 12.444 6.981 -47.570 1.00 86.88 437 GLY A C 1
ATOM 3477 O O . GLY A 1 437 ? 12.781 7.969 -46.917 1.00 86.88 437 GLY A O 1
ATOM 3478 N N . THR A 1 438 ? 11.181 6.571 -47.642 1.00 87.88 438 THR A N 1
ATOM 3479 C CA . THR A 1 438 ? 10.048 7.219 -46.963 1.00 87.88 438 THR A CA 1
ATOM 3480 C C . THR A 1 438 ? 9.596 6.398 -45.760 1.00 87.88 438 THR A C 1
ATOM 3482 O O . THR A 1 438 ? 9.638 5.165 -45.763 1.00 87.88 438 THR A O 1
ATOM 3485 N N . VAL A 1 439 ? 9.160 7.067 -44.694 1.00 84.00 439 VAL A N 1
ATOM 3486 C CA . VAL A 1 439 ? 8.540 6.396 -43.548 1.00 84.00 439 VAL A CA 1
ATOM 3487 C C . VAL A 1 439 ? 7.121 5.981 -43.929 1.00 84.00 439 VAL A C 1
ATOM 3489 O O . VAL A 1 439 ? 6.333 6.793 -44.406 1.00 84.00 439 VAL A O 1
ATOM 3492 N N . ALA A 1 440 ? 6.773 4.720 -43.688 1.00 76.44 440 ALA A N 1
ATOM 3493 C CA . ALA A 1 440 ? 5.399 4.257 -43.833 1.00 76.44 440 ALA A CA 1
ATOM 3494 C C . ALA A 1 440 ? 4.537 4.775 -42.662 1.00 76.44 440 ALA A C 1
ATOM 3496 O O . ALA A 1 440 ? 4.614 4.235 -41.559 1.00 76.44 440 ALA A O 1
ATOM 3497 N N . GLU A 1 441 ? 3.732 5.819 -42.880 1.00 67.69 441 GLU A N 1
ATOM 3498 C CA . GLU A 1 441 ? 2.727 6.299 -41.913 1.00 67.69 441 GLU A CA 1
ATOM 3499 C C . GLU A 1 441 ? 1.385 5.526 -42.023 1.00 67.69 441 GLU A C 1
ATOM 3501 O O . GLU A 1 441 ? 1.078 5.002 -43.100 1.00 67.69 441 GLU A O 1
ATOM 3506 N N . PRO A 1 442 ? 0.565 5.456 -40.941 1.00 51.44 442 PRO A N 1
ATOM 3507 C CA . PRO A 1 442 ? 0.751 6.101 -39.636 1.00 51.44 442 PRO A CA 1
ATOM 3508 C C . PRO A 1 442 ? 1.281 5.145 -38.542 1.00 51.44 442 PRO A C 1
ATOM 3510 O O . PRO A 1 442 ? 1.132 3.924 -38.647 1.00 51.44 442 PRO A O 1
ATOM 3513 N N . PRO A 1 443 ? 1.881 5.676 -37.455 1.00 40.22 443 PRO A N 1
ATOM 3514 C CA . PRO A 1 443 ? 2.266 4.867 -36.302 1.00 40.22 443 PRO A CA 1
ATOM 3515 C C . PRO A 1 443 ? 1.022 4.197 -35.692 1.00 40.22 443 PRO A C 1
ATOM 3517 O O . PRO A 1 443 ? -0.023 4.846 -35.583 1.00 40.22 443 PRO A O 1
ATOM 3520 N N . PRO A 1 444 ? 1.093 2.923 -35.263 1.00 33.81 444 PRO A N 1
ATOM 3521 C CA . PRO A 1 444 ? -0.049 2.277 -34.638 1.00 33.81 444 PRO A CA 1
ATOM 3522 C C . PRO A 1 444 ? -0.429 3.037 -33.367 1.00 33.81 444 PRO A C 1
ATOM 3524 O O . PRO A 1 444 ? 0.378 3.213 -32.451 1.00 33.81 444 PRO A O 1
ATOM 3527 N N . THR A 1 445 ? -1.684 3.473 -33.299 1.00 33.25 445 THR A N 1
ATOM 3528 C CA . THR A 1 445 ? -2.301 3.898 -32.048 1.00 33.25 445 THR A CA 1
ATOM 3529 C C . THR A 1 445 ? -2.188 2.733 -31.061 1.00 33.25 445 THR A C 1
ATOM 3531 O O . THR A 1 445 ? -2.455 1.583 -31.416 1.00 33.25 445 THR A O 1
ATOM 3534 N N . LEU A 1 446 ? -1.801 3.013 -29.812 1.00 37.25 446 LEU A N 1
ATOM 3535 C CA . LEU A 1 446 ? -1.635 2.029 -28.725 1.00 37.25 446 LEU A CA 1
ATOM 3536 C C . LEU A 1 446 ? -2.867 1.121 -28.480 1.00 37.25 446 LEU A C 1
ATOM 3538 O O . LEU A 1 446 ? -2.776 0.168 -27.713 1.00 37.25 446 LEU A O 1
ATOM 3542 N N . SER A 1 447 ? -4.001 1.389 -29.133 1.00 33.97 447 SER A N 1
ATOM 3543 C CA . SER A 1 447 ? -5.252 0.631 -29.085 1.00 33.97 447 SER A CA 1
ATOM 3544 C C . SER A 1 447 ? -5.340 -0.573 -30.039 1.00 33.97 447 SER A C 1
ATOM 3546 O O . SER A 1 447 ? -6.302 -1.326 -29.932 1.00 33.97 447 SER A O 1
ATOM 3548 N N . GLN A 1 448 ? -4.379 -0.799 -30.945 1.00 32.91 448 GLN A N 1
ATOM 3549 C CA . GLN A 1 448 ? -4.440 -1.902 -31.928 1.00 32.91 448 GLN A CA 1
ATOM 3550 C C . GLN A 1 448 ? -3.312 -2.938 -31.806 1.00 32.91 448 GLN A C 1
ATOM 3552 O O . GLN A 1 448 ? -3.071 -3.704 -32.735 1.00 32.91 448 GLN A O 1
ATOM 3557 N N . ILE A 1 449 ? -2.617 -3.009 -30.668 1.00 34.50 449 ILE A N 1
ATOM 3558 C CA . ILE A 1 449 ? -1.630 -4.069 -30.423 1.00 34.50 449 ILE A CA 1
ATOM 3559 C C . ILE A 1 449 ? -2.392 -5.345 -30.017 1.00 34.50 449 ILE A C 1
ATOM 3561 O O . ILE A 1 449 ? -2.875 -5.404 -28.883 1.00 34.50 449 ILE A O 1
ATOM 3565 N N . PRO A 1 450 ? -2.515 -6.388 -30.867 1.00 30.45 450 PRO A N 1
ATOM 3566 C CA . PRO A 1 450 ? -3.007 -7.670 -30.383 1.00 30.45 450 PRO A CA 1
ATOM 3567 C C . PRO A 1 450 ? -2.016 -8.200 -29.335 1.00 30.45 450 PRO A C 1
ATOM 3569 O O . PRO A 1 450 ? -0.802 -8.010 -29.486 1.00 30.45 450 PRO A O 1
ATOM 3572 N N . PRO A 1 451 ? -2.490 -8.855 -28.259 1.00 35.16 451 PRO A N 1
ATOM 3573 C CA . PRO A 1 451 ? -1.618 -9.318 -27.190 1.00 35.16 451 PRO A CA 1
ATOM 3574 C C . PRO A 1 451 ? -0.511 -10.188 -27.783 1.00 35.16 451 PRO A C 1
ATOM 3576 O O . PRO A 1 451 ? -0.789 -11.120 -28.539 1.00 35.16 451 PRO A O 1
ATOM 3579 N N . HIS A 1 452 ? 0.744 -9.863 -27.454 1.00 34.38 452 HIS A N 1
ATOM 3580 C CA . HIS A 1 452 ? 1.927 -10.604 -27.884 1.00 34.38 452 HIS A CA 1
ATOM 3581 C C . HIS A 1 452 ? 1.682 -12.116 -27.776 1.00 34.38 452 HIS A C 1
ATOM 3583 O O . HIS A 1 452 ? 1.671 -12.680 -26.679 1.00 34.38 452 HIS A O 1
ATOM 3589 N N . ARG A 1 453 ? 1.521 -12.788 -28.922 1.00 29.92 453 ARG A N 1
ATOM 3590 C CA . ARG A 1 453 ? 1.639 -14.244 -28.987 1.00 29.92 453 ARG A CA 1
ATOM 3591 C C . ARG A 1 453 ? 3.107 -14.564 -28.699 1.00 29.92 453 ARG A C 1
ATOM 3593 O O . ARG A 1 453 ? 3.970 -14.073 -29.429 1.00 29.92 453 ARG A O 1
ATOM 3600 N N . PRO A 1 454 ? 3.434 -15.336 -27.650 1.00 30.66 454 PRO A N 1
ATOM 3601 C CA . PRO A 1 454 ? 4.803 -15.780 -27.461 1.00 30.66 454 PRO A CA 1
ATOM 3602 C C . PRO A 1 454 ? 5.214 -16.596 -28.689 1.00 30.66 454 PRO A C 1
ATOM 3604 O O . PRO A 1 454 ? 4.472 -17.477 -29.127 1.00 30.66 454 PRO A O 1
ATOM 3607 N N . LEU A 1 455 ? 6.380 -16.268 -29.251 1.00 29.58 455 LEU A N 1
ATOM 3608 C CA . LEU A 1 455 ? 7.010 -17.018 -30.333 1.00 29.58 455 LEU A CA 1
ATOM 3609 C C . LEU A 1 455 ? 6.997 -18.507 -29.964 1.00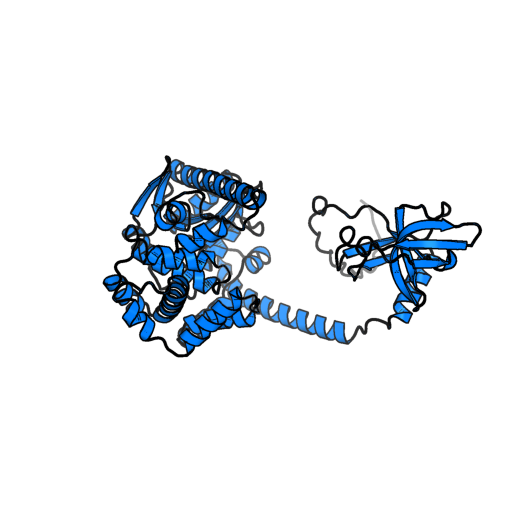 29.58 455 LEU A C 1
ATOM 3611 O O . LEU A 1 455 ? 7.606 -18.916 -28.972 1.00 29.58 455 LEU A O 1
ATOM 3615 N N . ARG A 1 456 ? 6.270 -19.315 -30.747 1.00 29.59 456 ARG A N 1
ATOM 3616 C CA . ARG A 1 456 ? 6.436 -20.770 -30.734 1.00 29.59 456 ARG A CA 1
ATOM 3617 C C . ARG A 1 456 ? 7.900 -21.022 -31.073 1.00 29.59 456 ARG A C 1
ATOM 3619 O O . ARG A 1 456 ? 8.333 -20.705 -32.175 1.00 29.59 456 ARG A O 1
ATOM 3626 N N . ASN A 1 457 ? 8.651 -21.579 -30.127 1.00 30.95 457 ASN A N 1
ATOM 3627 C CA . ASN A 1 457 ? 9.933 -22.200 -30.425 1.00 30.95 457 ASN A CA 1
ATOM 3628 C C . ASN A 1 457 ? 9.675 -23.284 -31.476 1.00 30.95 457 ASN A C 1
ATOM 3630 O O . ASN A 1 457 ? 9.140 -24.344 -31.152 1.00 30.95 457 ASN A O 1
ATOM 3634 N N . THR A 1 458 ? 10.049 -23.019 -32.722 1.00 31.45 458 THR A N 1
ATOM 3635 C CA . THR A 1 458 ? 10.273 -24.053 -33.725 1.00 31.45 458 THR A CA 1
ATOM 3636 C C . THR A 1 458 ? 11.486 -24.850 -33.263 1.00 31.45 458 THR A C 1
ATOM 3638 O O . THR A 1 458 ? 12.629 -24.494 -33.541 1.00 31.45 458 THR A O 1
ATOM 3641 N N . ARG A 1 459 ? 11.244 -25.903 -32.475 1.00 30.94 459 ARG A N 1
ATOM 3642 C CA . ARG A 1 459 ? 12.192 -27.009 -32.411 1.00 30.94 459 ARG A CA 1
ATOM 3643 C C . ARG A 1 459 ? 12.134 -27.700 -33.766 1.00 30.94 459 ARG A C 1
ATOM 3645 O O . ARG A 1 459 ? 11.068 -28.103 -34.215 1.00 30.94 459 ARG A O 1
ATOM 3652 N N . SER A 1 460 ? 13.293 -27.749 -34.400 1.00 32.78 460 SER A N 1
ATOM 3653 C CA . SER A 1 460 ? 13.635 -28.619 -35.509 1.00 32.78 460 SER A CA 1
ATOM 3654 C C . SER A 1 460 ? 13.316 -30.069 -35.138 1.00 32.78 460 SER A C 1
ATOM 3656 O O . SER A 1 460 ? 14.085 -30.704 -34.414 1.00 32.78 460 SER A O 1
ATOM 3658 N N . ASP A 1 461 ? 12.184 -30.580 -35.612 1.00 30.23 461 ASP A N 1
ATOM 3659 C CA . ASP A 1 461 ? 11.971 -32.018 -35.721 1.00 30.23 461 ASP A CA 1
ATOM 3660 C C . ASP A 1 461 ? 12.773 -32.494 -36.936 1.00 30.23 461 ASP A C 1
ATOM 3662 O O . ASP A 1 461 ? 12.371 -32.319 -38.085 1.00 30.23 461 ASP A O 1
ATOM 3666 N N . HIS A 1 462 ? 13.939 -33.085 -36.675 1.00 33.91 462 HIS A N 1
ATOM 3667 C CA . HIS A 1 462 ? 14.501 -34.071 -37.586 1.00 33.91 462 HIS A CA 1
ATOM 3668 C C . HIS A 1 462 ? 13.565 -35.283 -37.569 1.00 33.91 462 HIS A C 1
ATOM 3670 O O . HIS A 1 462 ? 13.581 -36.069 -36.624 1.00 33.91 462 HIS A O 1
ATOM 3676 N N . ARG A 1 463 ? 12.746 -35.431 -38.612 1.00 30.61 463 ARG A N 1
ATOM 3677 C CA . ARG A 1 463 ? 12.138 -36.713 -38.972 1.00 30.61 463 ARG A CA 1
ATOM 3678 C C . ARG A 1 463 ? 12.704 -37.153 -40.312 1.00 30.61 463 ARG A C 1
ATOM 3680 O O . ARG A 1 463 ? 12.572 -36.458 -41.315 1.00 30.61 463 ARG A O 1
ATOM 3687 N N . THR A 1 464 ? 13.375 -38.294 -40.277 1.00 33.03 464 THR A N 1
ATOM 3688 C CA . THR A 1 464 ? 13.665 -39.150 -41.424 1.00 33.03 464 THR A CA 1
ATOM 3689 C C . THR A 1 464 ? 12.360 -39.600 -42.100 1.00 33.03 464 THR A C 1
ATOM 3691 O O . THR A 1 464 ? 11.329 -39.687 -41.426 1.00 33.03 464 THR A O 1
ATOM 3694 N N . PRO A 1 465 ? 12.376 -39.872 -43.416 1.00 31.61 465 PRO A N 1
ATOM 3695 C CA . PRO A 1 465 ? 11.187 -40.275 -44.153 1.00 31.61 465 PRO A CA 1
ATOM 3696 C C . PRO A 1 465 ? 10.911 -41.765 -43.924 1.00 31.61 465 PRO A C 1
ATOM 3698 O O . PRO A 1 465 ? 11.809 -42.589 -44.078 1.00 31.61 465 PRO A O 1
ATOM 3701 N N . HIS A 1 466 ? 9.670 -42.108 -43.587 1.00 32.09 466 HIS A N 1
ATOM 3702 C CA . HIS A 1 466 ? 9.135 -43.439 -43.853 1.00 32.09 466 HIS A CA 1
ATOM 3703 C C . HIS A 1 466 ? 7.860 -43.293 -44.680 1.00 32.09 466 HIS A C 1
ATOM 3705 O O . HIS A 1 466 ? 6.951 -42.539 -44.336 1.00 32.09 466 HIS A O 1
ATOM 3711 N N . GLU A 1 467 ? 7.908 -43.974 -45.816 1.00 31.94 467 GLU A N 1
ATOM 3712 C CA . GLU A 1 467 ? 6.903 -44.137 -46.855 1.00 31.94 467 GLU A CA 1
ATOM 3713 C C . GLU A 1 467 ? 5.719 -45.001 -46.393 1.00 31.94 467 GLU A C 1
ATOM 3715 O O . GLU A 1 467 ? 5.899 -45.879 -45.552 1.00 31.94 467 GLU A O 1
ATOM 3720 N N . GLY A 1 468 ? 4.567 -44.793 -47.049 1.00 26.05 468 GLY A N 1
ATOM 3721 C CA . GLY A 1 468 ? 3.453 -45.748 -47.187 1.00 26.05 468 GLY A CA 1
ATOM 3722 C C . GLY A 1 468 ? 2.584 -45.955 -45.937 1.00 26.05 468 GLY A C 1
ATOM 3723 O O . GLY A 1 468 ? 3.076 -45.969 -44.821 1.00 26.05 468 GLY A O 1
ATOM 3724 N N . THR A 1 469 ? 1.270 -46.140 -46.000 1.00 29.25 469 THR A N 1
ATOM 3725 C CA . THR A 1 469 ? 0.345 -46.338 -47.121 1.00 29.25 469 THR A CA 1
ATOM 3726 C C . THR A 1 469 ? -1.077 -46.219 -46.540 1.00 29.25 469 THR A C 1
ATOM 3728 O O . THR A 1 469 ? -1.304 -46.594 -45.394 1.00 29.25 469 THR A O 1
ATOM 3731 N N . GLU A 1 470 ? -1.982 -45.647 -47.332 1.00 33.19 470 GLU A N 1
ATOM 3732 C CA . GLU A 1 470 ? -3.440 -45.868 -47.438 1.00 33.19 470 GLU A CA 1
ATOM 3733 C C . GLU A 1 470 ? -4.209 -46.625 -46.328 1.00 33.19 470 GLU A C 1
ATOM 3735 O O . GLU A 1 470 ? -4.006 -47.821 -46.121 1.00 33.19 470 GLU A O 1
ATOM 3740 N N . CYS A 1 471 ? -5.172 -45.934 -45.696 1.00 34.50 471 CYS A N 1
ATOM 3741 C CA . CYS A 1 471 ? -6.634 -46.158 -45.783 1.00 34.50 471 CYS A CA 1
ATOM 3742 C C . CYS A 1 471 ? -7.383 -45.258 -44.788 1.00 34.50 471 CYS A C 1
ATOM 3744 O O . CYS A 1 471 ? -7.009 -45.254 -43.591 1.00 34.50 471 CYS A O 1
#

Secondary structure (DSSP, 8-state):
-HHHHHHTTTTS-HHHHHHHHHHHHHHHHHHHHHHHHHHHTT---EEEESHHHIIIIISSTTSS--SSEEEE--GGGHHHHHHHHHHTTEEEGGG--HHHHHHHTTT-SEEEEEETTSS-EEEEESSS--TTTTTS--HHHHHHH-EEEEETTEEEEE--HHHHHHHHHHHHHHTTT-SHHHHHHHHHHHH-GGG---HHHHHHHHHHTT-HHHHHHHHHHHHHHHTTSPPPTTHHHHHHT--HHHHHHHHHHHHHHTT----HHHHHHHHHHHH--HHHHHHHHHHHHHS--HHHHHH----GGGGGGHHHHHHHHHHHHHHHHHHHHHHHHHSPPPPHHHHHHHHHHHHHTT--EEEEE-SSTTTTTS-TTEEEEEEEPPTT---TT-EEEEE-TTS-EEEEEEEEEETTTTEEEEE-TT-TT-EEEEEGGGEEEEE-SPPPPTT------------------------

Sequence (471 aa):
MAAVIAGIGDHASPSLLCRHHELCRQSLINERAVIGLFAQAGIPLILLRGLEVSVRLYGGPFLRNRSDIDLLVPPGHRRQAVALLLENGFVPDYGICEEDLDRLARFRGSHLFISLDGRSAVDLHWRAAEQPWRFYSRETDLWKRSREFHFDGVDCRVLGPDDLFLHLCLHATQHAWDRMVLLADVALSLFRRAVSPDCSAVSRRVVAQRIRRPVLVALNLARWLAAPTPLPVPWEQFAEQGSPAVTGTVKRIIRQWEGFHLSRRERWYTQLACLGSIRRILRWVCWLVLTPTVLEIRRWKLPGCLCPLYLPLRQYRLVSKQLHSAAYAIGRQARRRPPPAVRTALVESLLKEGLAVRMAAEGNSMRPTYGSPSEVVIRPLGVEGIKPGETVLYRNASGDLRLHRVMRIDKDAGVVSLKGDASPDQVERVPLEDVLGTVAEPPPTLSQIPPHRPLRNTRSDHRTPHEGTEC

Foldseek 3Di:
DVCVLVVVVVVDDPVVVVVLQVQLVLQVVQLQVLLVLCVVVVFAKAFLDAQCLCCQLVVDSRSDGDPATEIEGALVCVLVSVVSCVVVQKAWPPRDDSVLVVLQVVQDFWTWIAGNVRSYIYTYGNQLDDPPCSLLDGPVVQVVQWDWDDDPNRTHTYGALLSSLVSLLVVCLVQLVLDCVSLSSNLSSQPRPVRHDPPVVSVVSCVVSVQLLSVLLSLVSSVVVPPPDATPPPSNVSNVVDDPLSVVLNVLSVVCVVPDPDDPVNSVSSSVSSNVDPVRVVVRVLSVQQRADSVLCVVDVDPPVCSNVSRVSSNVVVVVVVVVVVVVVVVVVVPDPPPQLVVLVVLLVCLVVQHKDKDFDADDQAPPQQDHGHIWIWGRADPVGDDQQFWFWFQDPVRGTDTFGFHDDDVVVQWTWTGGPRCVVDIDIDGVVRTGGTTDDDDDDPVPDDPDDPDDPPDDPPDDDDDDDDD

pLDDT: mean 79.49, std 16.95, range [26.05, 97.38]

Radius of gyration: 29.48 Å; chains: 1; bounding box: 56×76×86 Å